Protein AF-A0A9D2EDV8-F1 (afdb_monomer)

Secondary structure (DSSP, 8-state):
--HHHHHHSHHHHHHHHHHHHTT-HHHHHHHHHHHHHH-TTBTTTB-------TT--HHHHHHHHHHHHTSPPPPHHHHHHHHHHS---TT---HHHHHHHHHHHHHT--SSSPPPHHHHHHT-GGGHHHHHHHHHHHGGGS-GGGTSPPPSSEEEEE-TT--GGG-----HHHHHHHHHHHHHHHHHHHHHT-----SSS----TT--TTSTTS---S----SPSSEEEB-EETTEEGGGTS-SS---SEEEEEEEE--TT--EEEE-SHHHHHHHHHHSEEE-HHHHHHHHHHHH---SEEEEE-HHHHTTT-SEEEE-HHHHHHHBTS-EESSSSEEE-B-S--TTPEEESS--EEEEEEEEEEETTTTEEEE-

Structure (mmCIF, N/CA/C/O backbone):
data_AF-A0A9D2EDV8-F1
#
_entry.id   AF-A0A9D2EDV8-F1
#
loop_
_atom_site.group_PDB
_atom_site.id
_atom_site.type_symbol
_atom_site.label_atom_id
_atom_site.label_alt_id
_atom_site.label_comp_id
_atom_site.label_asym_id
_atom_site.label_entity_id
_atom_site.label_seq_id
_atom_site.pdbx_PDB_ins_code
_atom_site.Cartn_x
_atom_site.Cartn_y
_atom_site.Cartn_z
_atom_site.occupancy
_atom_site.B_iso_or_equiv
_atom_site.auth_seq_id
_atom_site.auth_comp_id
_atom_site.auth_asym_id
_atom_site.auth_atom_id
_atom_site.pdbx_PDB_model_num
ATOM 1 N N . MET A 1 1 ? 8.480 -15.357 6.333 1.00 86.69 1 MET A N 1
ATOM 2 C CA . MET A 1 1 ? 7.255 -15.116 5.528 1.00 86.69 1 MET A CA 1
ATOM 3 C C . MET A 1 1 ? 7.221 -16.091 4.354 1.00 86.69 1 MET A C 1
ATOM 5 O O . MET A 1 1 ? 8.283 -16.398 3.828 1.00 86.69 1 MET A O 1
ATOM 9 N N . HIS A 1 2 ? 6.051 -16.595 3.950 1.00 90.94 2 HIS A N 1
ATOM 10 C CA . HIS A 1 2 ? 5.941 -17.450 2.759 1.00 90.94 2 HIS A CA 1
ATOM 11 C C . HIS A 1 2 ? 6.147 -16.625 1.473 1.00 90.94 2 HIS A C 1
ATOM 13 O O . HIS A 1 2 ? 5.500 -15.582 1.344 1.00 90.94 2 HIS A O 1
ATOM 19 N N . PRO A 1 3 ? 6.992 -17.066 0.516 1.00 94.69 3 PRO A N 1
ATOM 20 C CA . PRO A 1 3 ? 7.229 -16.340 -0.737 1.00 94.69 3 PRO A CA 1
ATOM 21 C C . PRO A 1 3 ? 5.952 -16.052 -1.536 1.00 94.69 3 PRO A C 1
ATOM 23 O O . PRO A 1 3 ? 5.858 -15.025 -2.206 1.00 94.69 3 PRO A O 1
ATOM 26 N N . GLU A 1 4 ? 4.943 -16.923 -1.442 1.00 94.88 4 GLU A N 1
ATOM 27 C CA . GLU A 1 4 ? 3.678 -16.744 -2.163 1.00 94.88 4 GLU A CA 1
ATOM 28 C C . GLU A 1 4 ? 2.953 -15.451 -1.755 1.00 94.88 4 GLU A C 1
ATOM 30 O O . GLU A 1 4 ? 2.323 -14.805 -2.589 1.00 94.88 4 GLU A O 1
ATOM 35 N N . LEU A 1 5 ? 3.088 -15.009 -0.499 1.00 94.44 5 LEU A N 1
ATOM 36 C CA . LEU A 1 5 ? 2.463 -13.766 -0.034 1.00 94.44 5 LEU A CA 1
ATOM 37 C C . LEU A 1 5 ? 3.051 -12.525 -0.717 1.00 94.44 5 LEU A C 1
ATOM 39 O O . LEU A 1 5 ? 2.332 -11.554 -0.939 1.00 94.44 5 LEU A O 1
ATOM 43 N N . LEU A 1 6 ? 4.327 -12.572 -1.109 1.00 96.94 6 LEU A N 1
ATOM 44 C CA . LEU A 1 6 ? 4.977 -11.491 -1.855 1.00 96.94 6 LEU A CA 1
ATOM 45 C C . LEU A 1 6 ? 4.510 -11.431 -3.310 1.00 96.94 6 LEU A C 1
ATOM 47 O O . LEU A 1 6 ? 4.643 -10.402 -3.947 1.00 96.94 6 LEU A O 1
ATOM 51 N N . THR A 1 7 ? 3.966 -12.510 -3.866 1.00 97.44 7 THR A N 1
ATOM 52 C CA . THR A 1 7 ? 3.528 -12.537 -5.274 1.00 97.44 7 THR A CA 1
ATOM 53 C C . THR A 1 7 ? 2.012 -12.543 -5.432 1.00 97.44 7 THR A C 1
ATOM 55 O O . THR A 1 7 ? 1.515 -12.367 -6.545 1.00 97.44 7 THR A O 1
ATOM 58 N N . ALA A 1 8 ? 1.273 -12.679 -4.327 1.00 96.75 8 ALA A N 1
ATOM 59 C CA . ALA A 1 8 ? -0.183 -12.702 -4.309 1.00 96.75 8 ALA A CA 1
ATOM 60 C C . ALA A 1 8 ? -0.824 -11.341 -4.626 1.00 96.75 8 ALA A C 1
ATOM 62 O O . ALA A 1 8 ? -1.890 -11.300 -5.242 1.00 96.75 8 ALA A O 1
ATOM 63 N N . GLY A 1 9 ? -0.216 -10.241 -4.172 1.00 95.94 9 GLY A N 1
ATOM 64 C CA . GLY A 1 9 ? -0.765 -8.887 -4.277 1.00 95.94 9 GLY A CA 1
ATOM 65 C C . GLY A 1 9 ? 0.114 -7.940 -5.103 1.00 95.94 9 GLY A C 1
ATOM 66 O O . GLY A 1 9 ? 1.314 -8.188 -5.236 1.00 95.94 9 GLY A O 1
ATOM 67 N N . PRO A 1 10 ? -0.444 -6.834 -5.635 1.00 96.88 10 PRO A N 1
ATOM 68 C CA . PRO A 1 10 ? 0.323 -5.877 -6.434 1.00 96.88 10 PRO A CA 1
ATOM 69 C C . PRO A 1 10 ? 1.511 -5.278 -5.677 1.00 96.88 10 PRO A C 1
ATOM 71 O O . PRO A 1 10 ? 2.594 -5.191 -6.241 1.00 96.88 10 PRO A O 1
ATOM 74 N N . ARG A 1 11 ? 1.348 -4.945 -4.389 1.00 97.50 11 ARG A N 1
ATOM 75 C CA . ARG A 1 11 ? 2.416 -4.343 -3.573 1.00 97.50 11 ARG A CA 1
ATOM 76 C C . ARG A 1 11 ? 3.611 -5.284 -3.387 1.00 97.50 11 ARG A C 1
ATOM 78 O O . ARG A 1 11 ? 4.749 -4.904 -3.625 1.00 97.50 11 ARG A O 1
ATOM 85 N N . GLY A 1 12 ? 3.376 -6.551 -3.048 1.00 98.12 12 GLY A N 1
ATOM 86 C CA . GLY A 1 12 ? 4.461 -7.534 -2.975 1.00 98.12 12 GLY A CA 1
ATOM 87 C C . GLY A 1 12 ? 5.180 -7.735 -4.320 1.00 98.12 12 GLY A C 1
ATOM 88 O O . GLY A 1 12 ? 6.411 -7.820 -4.367 1.00 98.12 12 GLY A O 1
ATOM 89 N N . ARG A 1 13 ? 4.428 -7.761 -5.429 1.00 98.62 13 ARG A N 1
ATOM 90 C CA . ARG A 1 13 ? 4.996 -7.893 -6.781 1.00 98.62 13 ARG A CA 1
ATOM 91 C C . ARG A 1 13 ? 5.820 -6.663 -7.160 1.00 98.62 13 ARG A C 1
ATOM 93 O O . ARG A 1 13 ? 6.904 -6.816 -7.716 1.00 98.62 13 ARG A O 1
ATOM 100 N N . ARG A 1 14 ? 5.345 -5.468 -6.800 1.00 98.12 14 ARG A N 1
ATOM 101 C CA . ARG A 1 14 ? 6.051 -4.191 -6.953 1.00 98.12 14 ARG A CA 1
ATOM 102 C C . ARG A 1 14 ? 7.360 -4.182 -6.168 1.00 98.12 14 ARG A C 1
ATOM 104 O O . ARG A 1 14 ? 8.394 -3.882 -6.751 1.00 98.12 14 ARG A O 1
ATOM 111 N N . LEU A 1 15 ? 7.349 -4.618 -4.907 1.00 98.38 15 LEU A N 1
ATOM 112 C CA . LEU A 1 15 ? 8.556 -4.810 -4.095 1.00 98.38 15 LEU A CA 1
ATOM 113 C C . LEU A 1 15 ? 9.569 -5.751 -4.775 1.00 98.38 15 LEU A C 1
ATOM 115 O O . LEU A 1 15 ? 10.752 -5.424 -4.864 1.00 98.38 15 LEU A O 1
ATOM 119 N N . CYS A 1 16 ? 9.120 -6.902 -5.286 1.00 98.69 16 CYS A N 1
ATOM 120 C CA . CYS A 1 16 ? 9.997 -7.843 -5.991 1.00 98.69 16 CYS A CA 1
ATOM 121 C C . CYS A 1 16 ? 10.586 -7.229 -7.272 1.00 98.69 16 CYS A C 1
ATOM 123 O O . CYS A 1 16 ? 11.775 -7.390 -7.543 1.00 98.69 16 CYS A O 1
ATOM 125 N N . LEU A 1 17 ? 9.777 -6.500 -8.045 1.00 98.62 17 LEU A N 1
ATOM 126 C CA . LEU A 1 17 ? 10.242 -5.809 -9.245 1.00 98.62 17 LEU A CA 1
ATOM 127 C C . LEU A 1 17 ? 11.289 -4.741 -8.900 1.00 98.62 17 LEU A C 1
ATOM 129 O O . LEU A 1 17 ? 12.351 -4.731 -9.514 1.00 98.62 17 LEU A O 1
ATOM 133 N N . ASN A 1 18 ? 11.026 -3.917 -7.880 1.00 98.00 18 ASN A N 1
ATOM 134 C CA . ASN A 1 18 ? 11.929 -2.861 -7.413 1.00 98.00 18 ASN A CA 1
ATOM 135 C C . ASN A 1 18 ? 13.299 -3.426 -7.001 1.00 98.00 18 ASN A C 1
ATOM 137 O O . ASN A 1 18 ? 14.338 -2.903 -7.410 1.00 98.00 18 ASN A O 1
ATOM 141 N N . LEU A 1 19 ? 13.312 -4.535 -6.251 1.00 98.06 19 LEU A N 1
ATOM 142 C CA . LEU A 1 19 ? 14.549 -5.217 -5.862 1.00 98.06 19 LEU A CA 1
ATOM 143 C C . LEU A 1 19 ? 15.336 -5.726 -7.071 1.00 98.06 19 LEU A C 1
ATOM 145 O O . LEU A 1 19 ? 16.545 -5.531 -7.136 1.00 98.06 19 LEU A O 1
ATOM 149 N N . ALA A 1 20 ? 14.666 -6.352 -8.039 1.00 98.19 20 ALA A N 1
ATOM 150 C CA . ALA A 1 20 ? 15.333 -6.851 -9.236 1.00 98.19 20 ALA A CA 1
ATOM 151 C C . ALA A 1 20 ? 15.904 -5.712 -10.095 1.00 98.19 20 ALA A C 1
ATOM 153 O O . ALA A 1 20 ? 17.032 -5.807 -10.571 1.00 98.19 20 ALA A O 1
ATOM 154 N N . THR A 1 21 ? 15.163 -4.611 -10.255 1.00 97.81 21 THR A N 1
ATOM 155 C CA . THR A 1 21 ? 15.640 -3.435 -11.000 1.00 97.81 21 THR A CA 1
ATOM 156 C C . THR A 1 21 ? 16.815 -2.736 -10.323 1.00 97.81 21 THR A C 1
ATOM 158 O O . THR A 1 21 ? 17.635 -2.143 -11.013 1.00 97.81 21 THR A O 1
ATOM 161 N N . ALA A 1 22 ? 16.938 -2.830 -8.996 1.00 95.94 22 ALA A N 1
ATOM 162 C CA . ALA A 1 22 ? 18.083 -2.288 -8.268 1.00 95.94 22 ALA A CA 1
ATOM 163 C C . ALA A 1 22 ? 19.377 -3.101 -8.477 1.00 95.94 22 ALA A C 1
ATOM 165 O O . ALA A 1 22 ? 20.456 -2.631 -8.123 1.00 95.94 22 ALA A O 1
ATOM 166 N N . LEU A 1 23 ? 19.280 -4.320 -9.022 1.00 96.25 23 LEU A N 1
ATOM 167 C CA . LEU A 1 23 ? 20.420 -5.206 -9.279 1.00 96.25 23 LEU A CA 1
ATOM 168 C C . LEU A 1 23 ? 20.890 -5.185 -10.739 1.00 96.25 23 LEU A C 1
ATOM 170 O O . LEU A 1 23 ? 22.024 -5.578 -11.008 1.00 96.25 23 LEU A O 1
ATOM 174 N N . ASP A 1 24 ? 20.039 -4.766 -11.678 1.00 97.50 24 ASP A N 1
ATOM 175 C CA . ASP A 1 24 ? 20.306 -4.883 -13.113 1.00 97.50 24 ASP A CA 1
ATOM 176 C C . ASP A 1 24 ? 19.817 -3.648 -13.892 1.00 97.50 24 ASP A C 1
ATOM 178 O O . ASP A 1 24 ? 18.616 -3.411 -14.052 1.00 97.50 24 ASP A O 1
ATOM 182 N N . ASP A 1 25 ? 20.769 -2.874 -14.425 1.00 97.19 25 ASP A N 1
ATOM 183 C CA . ASP A 1 25 ? 20.512 -1.649 -15.195 1.00 97.19 25 ASP A CA 1
ATOM 184 C C . ASP A 1 25 ? 19.728 -1.898 -16.491 1.00 97.19 25 ASP A C 1
ATOM 186 O O . ASP A 1 25 ? 18.964 -1.036 -16.939 1.00 97.19 25 ASP A O 1
ATOM 190 N N . LEU A 1 26 ? 19.929 -3.053 -17.133 1.00 97.06 26 LEU A N 1
ATOM 191 C CA . LEU A 1 26 ? 19.247 -3.388 -18.379 1.00 97.06 26 LEU A CA 1
ATOM 192 C C . LEU A 1 26 ? 17.776 -3.698 -18.102 1.00 97.06 26 LEU A C 1
ATOM 194 O O . LEU A 1 26 ? 16.903 -3.197 -18.817 1.00 97.06 26 LEU A O 1
ATOM 198 N N . LEU A 1 27 ? 17.498 -4.466 -17.045 1.00 98.38 27 LEU A N 1
ATOM 199 C CA . LEU A 1 27 ? 16.143 -4.677 -16.551 1.00 98.38 27 LEU A CA 1
ATOM 200 C C . LEU A 1 27 ? 15.515 -3.349 -16.126 1.00 98.38 27 LEU A C 1
ATOM 202 O O . LEU A 1 27 ? 14.394 -3.068 -16.540 1.00 98.38 27 LEU A O 1
ATOM 206 N N . SER A 1 28 ? 16.228 -2.526 -15.354 1.00 97.94 28 SER A N 1
ATOM 207 C CA . SER A 1 28 ? 15.744 -1.224 -14.880 1.00 97.94 28 SER A CA 1
ATOM 208 C C . SER A 1 28 ? 15.269 -0.334 -16.033 1.00 97.94 28 SER A C 1
ATOM 210 O O . SER A 1 28 ? 14.129 0.133 -16.039 1.00 97.94 28 SER A O 1
ATOM 212 N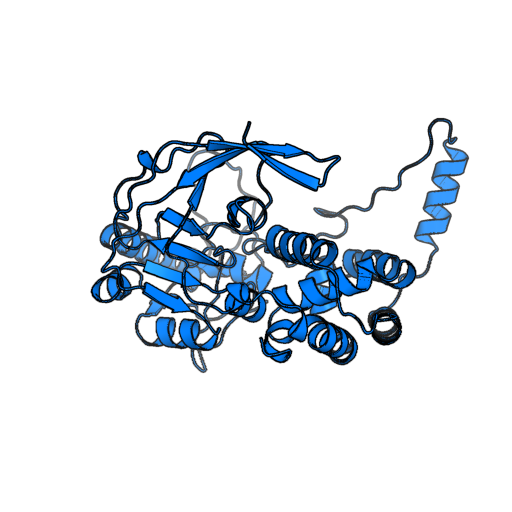 N . ARG A 1 29 ? 16.080 -0.194 -17.091 1.00 95.69 29 ARG A N 1
ATOM 213 C CA . ARG A 1 29 ? 15.702 0.558 -18.301 1.00 95.69 29 ARG A CA 1
ATOM 214 C C . ARG A 1 29 ? 14.512 -0.065 -19.026 1.00 95.69 29 ARG A C 1
ATOM 216 O O . ARG A 1 29 ? 13.607 0.653 -19.440 1.00 95.69 29 ARG A O 1
ATOM 223 N N . ALA A 1 30 ? 14.486 -1.391 -19.163 1.00 97.81 30 ALA A N 1
ATOM 224 C CA . ALA A 1 30 ? 13.385 -2.076 -19.832 1.00 97.81 30 ALA A CA 1
ATOM 225 C C . ALA A 1 30 ? 12.057 -1.934 -19.069 1.00 97.81 30 ALA A C 1
ATOM 227 O O . ALA A 1 30 ? 11.010 -1.741 -19.690 1.00 97.81 30 ALA A O 1
ATOM 228 N N . VAL A 1 31 ? 12.102 -1.979 -17.735 1.00 98.19 31 VAL A N 1
ATOM 229 C CA . VAL A 1 31 ? 10.960 -1.731 -16.849 1.00 98.19 31 VAL A CA 1
ATOM 230 C C . VAL A 1 31 ? 10.505 -0.285 -16.965 1.00 98.19 31 VAL A C 1
ATOM 232 O O . VAL A 1 31 ? 9.322 -0.074 -17.216 1.00 98.19 31 VAL A O 1
ATOM 235 N N . PHE A 1 32 ? 11.410 0.694 -16.872 1.00 96.19 32 PHE A N 1
ATOM 236 C CA . PHE A 1 32 ? 11.090 2.111 -17.079 1.00 96.19 32 PHE A CA 1
ATOM 237 C C . PHE A 1 32 ? 10.373 2.330 -18.419 1.00 96.19 32 PHE A C 1
ATOM 239 O O . PHE A 1 32 ? 9.339 3.002 -18.509 1.00 96.19 32 PHE A O 1
ATOM 246 N N . ASP A 1 33 ? 10.882 1.695 -19.476 1.00 95.50 33 ASP A N 1
ATOM 247 C CA . ASP A 1 33 ? 10.311 1.837 -20.800 1.00 95.50 33 ASP A CA 1
ATOM 248 C C . ASP A 1 33 ? 8.930 1.213 -20.935 1.00 95.50 33 ASP A C 1
ATOM 250 O O . ASP A 1 33 ? 7.988 1.843 -21.429 1.00 95.50 33 ASP A O 1
ATOM 254 N N . ARG A 1 34 ? 8.801 -0.044 -20.519 1.00 97.44 34 ARG A N 1
ATOM 255 C CA . ARG A 1 34 ? 7.548 -0.767 -20.685 1.00 97.44 34 ARG A CA 1
ATOM 256 C C . ARG A 1 34 ? 6.462 -0.216 -19.769 1.00 97.44 34 ARG A C 1
ATOM 258 O O . ARG A 1 34 ? 5.315 -0.122 -20.195 1.00 97.44 34 ARG A O 1
ATOM 265 N N . SER A 1 35 ? 6.822 0.189 -18.557 1.00 97.06 35 SER A N 1
ATOM 266 C CA . SER A 1 35 ? 5.879 0.701 -17.563 1.00 97.06 35 SER A CA 1
ATOM 267 C C . SER A 1 35 ? 5.236 1.996 -18.030 1.00 97.06 35 SER A C 1
ATOM 269 O O . SER A 1 35 ? 4.017 2.077 -18.072 1.00 97.06 35 SER A O 1
ATOM 271 N N . TYR A 1 36 ? 6.006 2.963 -18.534 1.00 95.44 36 TYR A N 1
ATOM 272 C CA . TYR A 1 36 ? 5.401 4.177 -19.097 1.00 95.44 36 TYR A CA 1
ATOM 273 C C . TYR A 1 36 ? 4.510 3.905 -20.322 1.00 95.44 36 TYR A C 1
ATOM 275 O O . TYR A 1 36 ? 3.559 4.645 -20.552 1.00 95.44 36 TYR A O 1
ATOM 283 N N . ASP A 1 37 ? 4.788 2.868 -21.122 1.00 94.88 37 ASP A N 1
ATOM 284 C CA . ASP A 1 37 ? 3.883 2.488 -22.216 1.00 94.88 37 ASP A CA 1
ATOM 285 C C . ASP A 1 37 ? 2.556 1.899 -21.711 1.00 94.88 37 ASP A C 1
ATOM 287 O O . ASP A 1 37 ? 1.519 2.104 -22.339 1.00 94.88 37 ASP A O 1
ATOM 291 N N . LEU A 1 38 ? 2.600 1.197 -20.577 1.00 96.19 38 LEU A N 1
ATOM 292 C CA . LEU A 1 38 ? 1.447 0.602 -19.901 1.00 96.19 38 LEU A CA 1
ATOM 293 C C . LEU A 1 38 ? 0.685 1.583 -18.999 1.00 96.19 38 LEU A C 1
ATOM 295 O O . LEU A 1 38 ? -0.448 1.287 -18.619 1.00 96.19 38 LEU A O 1
ATOM 299 N N . ASP A 1 39 ? 1.285 2.720 -18.645 1.00 95.31 39 ASP A N 1
ATOM 300 C CA . ASP A 1 39 ? 0.716 3.662 -17.687 1.00 95.31 39 ASP A CA 1
ATOM 301 C C . ASP A 1 39 ? -0.572 4.313 -18.237 1.00 95.31 39 ASP A C 1
ATOM 303 O O . ASP A 1 39 ? -0.538 4.973 -19.283 1.00 95.31 39 ASP A O 1
ATOM 307 N N . PRO A 1 40 ? -1.722 4.190 -17.545 1.00 90.88 40 PRO A N 1
ATOM 308 C CA . PRO A 1 40 ? -2.981 4.790 -17.995 1.00 90.88 40 PRO A CA 1
ATOM 309 C C . PRO A 1 40 ? -2.942 6.323 -18.110 1.00 90.88 40 PRO A C 1
ATOM 311 O O . PRO A 1 40 ? -3.757 6.913 -18.818 1.00 90.88 40 PRO A O 1
ATOM 314 N N . GLY A 1 41 ? -2.009 6.973 -17.412 1.00 89.00 41 GLY A N 1
ATOM 315 C CA . GLY A 1 41 ? -1.747 8.407 -17.449 1.00 89.00 41 GLY A CA 1
ATOM 316 C C . GLY A 1 41 ? -0.770 8.849 -18.541 1.00 89.00 41 GLY A C 1
ATOM 317 O O . GLY A 1 41 ? -0.501 10.052 -18.652 1.00 89.00 41 GLY A O 1
ATOM 318 N N . LYS A 1 42 ? -0.238 7.930 -19.362 1.00 91.00 42 LYS A N 1
ATOM 319 C CA . LYS A 1 42 ? 0.738 8.217 -20.426 1.00 91.00 42 LYS A CA 1
ATOM 320 C C . LYS A 1 42 ? 0.310 9.395 -21.304 1.00 91.00 42 LYS A C 1
ATOM 322 O O . LYS A 1 42 ? -0.770 9.414 -21.891 1.00 91.00 42 LYS A O 1
ATOM 327 N N . GLY A 1 43 ? 1.188 10.392 -21.418 1.00 84.50 43 GLY A N 1
ATOM 328 C CA . GLY A 1 43 ? 0.964 11.585 -22.241 1.00 84.50 43 GLY A CA 1
ATOM 329 C C . GLY A 1 43 ? 0.013 12.616 -21.623 1.00 84.50 43 GLY A C 1
ATOM 330 O O . GLY A 1 43 ? -0.190 13.678 -22.212 1.00 84.50 43 GLY A O 1
ATOM 331 N N . THR A 1 44 ? -0.532 12.347 -20.432 1.00 85.12 44 THR A N 1
ATOM 332 C CA . THR A 1 44 ? -1.402 13.264 -19.684 1.00 85.12 44 THR A CA 1
ATOM 333 C C . THR A 1 44 ? -0.793 13.588 -18.319 1.00 85.12 44 THR A C 1
ATOM 335 O O . THR A 1 44 ? -0.008 14.535 -18.227 1.00 85.12 44 THR A O 1
ATOM 338 N N . SER A 1 45 ? -1.113 12.807 -17.286 1.00 84.56 45 SER A N 1
ATO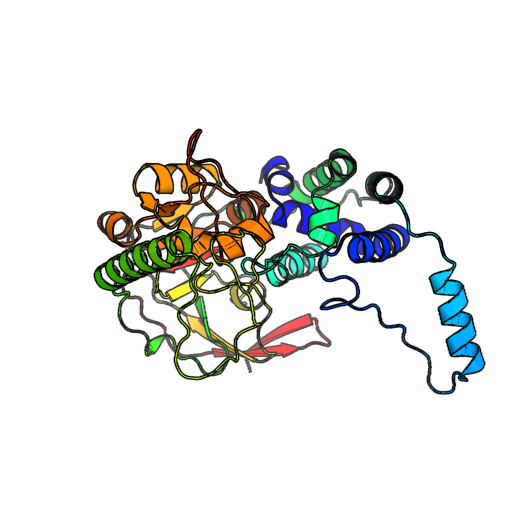M 339 C CA . SER A 1 45 ? -0.575 12.930 -15.928 1.00 84.56 45 SER A CA 1
ATOM 340 C C . SER A 1 45 ? 0.834 12.354 -15.779 1.00 84.56 45 SER A C 1
ATOM 342 O O . SER A 1 45 ? 1.535 12.744 -14.853 1.00 84.56 45 SER A O 1
ATOM 344 N N . VAL A 1 46 ? 1.275 11.488 -16.700 1.00 86.88 46 VAL A N 1
ATOM 345 C CA . VAL A 1 46 ? 2.630 10.920 -16.715 1.00 86.88 46 VAL A CA 1
ATOM 346 C C . VAL A 1 46 ? 3.353 11.325 -17.998 1.00 86.88 46 VAL A C 1
ATOM 348 O O . VAL A 1 46 ? 2.852 11.134 -19.111 1.00 86.88 46 VAL A O 1
ATOM 351 N N . LYS A 1 47 ? 4.552 11.898 -17.848 1.00 87.44 47 LYS A N 1
ATOM 352 C CA . LYS A 1 47 ? 5.408 12.358 -18.950 1.00 87.44 47 LYS A CA 1
ATOM 353 C C . LYS A 1 47 ? 6.836 11.879 -18.746 1.00 87.44 47 LYS A C 1
ATOM 355 O O . LYS A 1 47 ? 7.346 11.917 -17.633 1.00 87.44 47 LYS A O 1
ATOM 360 N N . ARG A 1 48 ? 7.499 11.510 -19.841 1.00 87.25 48 ARG A N 1
ATOM 361 C CA . ARG A 1 48 ? 8.948 11.303 -19.845 1.00 87.25 48 ARG A CA 1
ATOM 362 C C . ARG A 1 48 ? 9.665 12.619 -20.070 1.00 87.25 48 ARG A C 1
ATOM 364 O O . ARG A 1 48 ? 9.319 13.380 -20.973 1.00 87.25 48 ARG A O 1
ATOM 371 N N . LEU A 1 49 ? 10.680 12.851 -19.256 1.00 86.06 49 LEU A N 1
ATOM 372 C CA . LEU A 1 49 ? 11.586 13.976 -19.385 1.00 86.06 49 LEU A CA 1
ATOM 373 C C . LEU A 1 49 ? 12.975 13.434 -19.696 1.00 86.06 49 LEU A C 1
ATOM 375 O O . LEU A 1 49 ? 13.391 12.421 -19.142 1.00 86.06 49 LEU A O 1
ATOM 379 N N . MET A 1 50 ? 13.683 14.120 -20.585 1.00 88.81 50 MET A N 1
ATOM 380 C CA . MET A 1 50 ? 15.079 13.834 -20.883 1.00 88.81 50 MET A CA 1
ATOM 381 C C . MET A 1 50 ? 15.922 14.999 -20.378 1.00 88.81 50 MET A C 1
ATOM 383 O O . MET A 1 50 ? 15.647 16.156 -20.706 1.00 88.81 50 MET A O 1
ATOM 387 N N . ALA A 1 51 ? 16.918 14.681 -19.558 1.00 89.88 51 ALA A N 1
ATOM 388 C CA . ALA A 1 51 ? 17.877 15.646 -19.052 1.00 89.88 51 ALA A CA 1
ATOM 389 C C . ALA A 1 51 ? 19.053 15.782 -20.025 1.00 89.88 51 ALA A C 1
ATOM 391 O O . ALA A 1 51 ? 19.501 14.803 -20.621 1.00 89.88 51 ALA A O 1
ATOM 392 N N . PHE A 1 52 ? 19.566 17.002 -20.154 1.00 92.00 52 PHE A N 1
ATOM 393 C CA . PHE A 1 52 ? 20.716 17.321 -20.991 1.00 92.00 52 PHE A CA 1
ATOM 394 C C . PHE A 1 52 ? 21.767 18.052 -20.168 1.00 92.00 52 PHE A C 1
ATOM 396 O O . PHE A 1 52 ? 21.434 18.812 -19.256 1.00 92.00 52 PHE A O 1
ATOM 403 N N . ALA A 1 53 ? 23.037 17.830 -20.495 1.00 92.69 53 ALA A N 1
ATOM 404 C CA . ALA A 1 53 ? 24.127 18.533 -19.841 1.00 92.69 53 ALA A CA 1
ATOM 405 C C . ALA A 1 53 ? 24.080 20.041 -20.170 1.00 92.69 53 ALA A C 1
ATOM 407 O O . ALA A 1 53 ? 23.654 20.431 -21.264 1.00 92.69 53 ALA A O 1
ATOM 408 N N . PRO A 1 54 ? 24.550 20.918 -19.266 1.00 93.12 54 PRO A N 1
ATOM 409 C CA . PRO A 1 54 ? 24.721 22.328 -19.589 1.00 93.12 54 PRO A CA 1
ATOM 410 C C . PRO A 1 54 ? 25.593 22.505 -20.840 1.00 93.12 54 PRO A C 1
ATOM 412 O O . PRO A 1 54 ? 26.692 21.959 -20.920 1.00 93.12 54 PRO A O 1
ATOM 415 N N . GLY A 1 55 ? 25.105 23.277 -21.814 1.00 93.19 55 GLY A N 1
ATOM 416 C CA . GLY A 1 55 ? 25.805 23.525 -23.078 1.00 93.19 55 GLY A CA 1
ATOM 417 C C . GLY A 1 55 ? 25.424 22.597 -24.236 1.00 93.19 55 GLY A C 1
ATOM 418 O O . GLY A 1 55 ? 25.889 22.844 -25.346 1.00 93.19 55 GLY A O 1
ATOM 419 N N . THR A 1 56 ? 24.557 21.594 -24.029 1.00 94.62 56 THR A N 1
ATOM 420 C CA . THR A 1 56 ? 23.970 20.825 -25.140 1.00 94.62 56 THR A CA 1
ATOM 421 C C . THR A 1 56 ? 23.159 21.752 -26.050 1.00 94.62 56 THR A C 1
ATOM 423 O O . THR A 1 56 ? 22.288 22.500 -25.601 1.00 94.62 56 THR A O 1
ATOM 426 N N . THR A 1 57 ? 23.456 21.724 -27.344 1.00 96.69 57 THR A N 1
ATOM 427 C CA . THR A 1 57 ? 22.789 22.549 -28.354 1.00 96.69 57 THR A CA 1
ATOM 428 C C . THR A 1 57 ? 21.382 22.034 -28.658 1.00 96.69 57 THR A C 1
ATOM 430 O O . THR A 1 57 ? 21.074 20.859 -28.471 1.00 96.69 57 THR A O 1
ATOM 433 N N . GLN A 1 58 ? 20.512 22.895 -29.199 1.00 94.62 58 GLN A N 1
ATOM 434 C CA . GLN A 1 58 ? 19.159 22.485 -29.600 1.00 94.62 58 GLN A CA 1
ATOM 435 C C . GLN A 1 58 ? 19.169 21.347 -30.631 1.00 94.62 58 GLN A C 1
ATOM 437 O O . GLN A 1 58 ? 18.375 20.421 -30.520 1.00 94.62 58 GLN A O 1
ATOM 442 N N . ALA A 1 59 ? 20.112 21.372 -31.577 1.00 96.44 59 ALA A N 1
ATOM 443 C CA . ALA A 1 59 ? 20.252 20.321 -32.580 1.00 96.44 59 ALA A CA 1
ATOM 444 C C . ALA A 1 59 ? 20.628 18.965 -31.959 1.00 96.44 59 ALA A C 1
ATOM 446 O O . ALA A 1 59 ? 20.081 17.940 -32.354 1.00 96.44 59 ALA A O 1
ATOM 447 N N . GLU A 1 60 ? 21.521 18.954 -30.965 1.00 95.81 60 GLU A N 1
ATOM 448 C CA . GLU A 1 60 ? 21.869 17.736 -30.222 1.00 95.81 60 GLU A CA 1
ATOM 449 C C . GLU A 1 60 ? 20.687 17.233 -29.388 1.00 95.81 60 GLU A C 1
ATOM 451 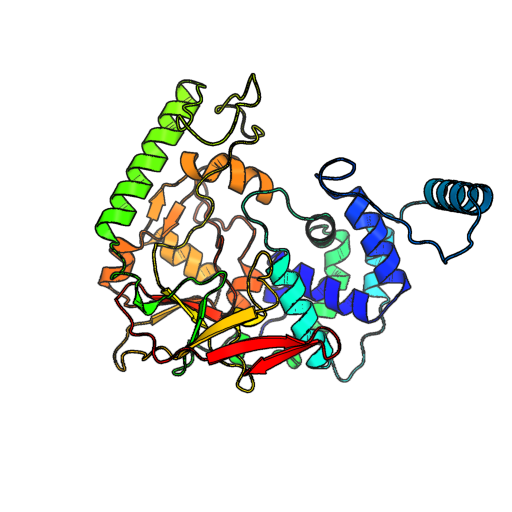O O . GLU A 1 60 ? 20.418 16.033 -29.372 1.00 95.81 60 GLU A O 1
ATOM 456 N N . MET A 1 61 ? 19.943 18.143 -28.748 1.00 94.38 61 MET A N 1
ATOM 457 C CA . MET A 1 61 ? 18.735 17.788 -28.001 1.00 94.38 61 MET A CA 1
ATOM 458 C C . MET A 1 61 ? 17.671 17.156 -28.904 1.00 94.38 61 MET A C 1
ATOM 460 O O . MET A 1 61 ? 17.082 16.139 -28.540 1.00 94.38 61 MET A O 1
ATOM 464 N N . ASP A 1 62 ? 17.435 17.725 -30.085 1.00 94.69 62 ASP A N 1
ATOM 465 C CA . ASP A 1 62 ? 16.437 17.220 -31.031 1.00 94.69 62 ASP A CA 1
ATOM 466 C C . ASP A 1 62 ? 16.878 15.900 -31.673 1.00 94.69 62 ASP A C 1
ATOM 468 O O . ASP A 1 62 ? 16.064 14.987 -31.810 1.00 94.69 62 ASP A O 1
ATOM 472 N N . ALA A 1 63 ? 18.170 15.745 -31.980 1.00 94.88 63 ALA A N 1
ATOM 473 C CA . ALA A 1 63 ? 18.722 14.476 -32.448 1.00 94.88 63 ALA A CA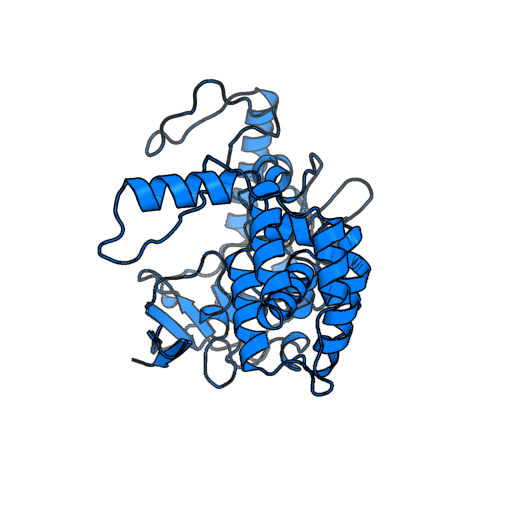 1
ATOM 474 C C . ALA A 1 63 ? 18.590 13.368 -31.391 1.00 94.88 63 ALA A C 1
ATOM 476 O O . ALA A 1 63 ? 18.197 12.251 -31.722 1.00 94.88 63 ALA A O 1
ATOM 477 N N . ALA A 1 64 ? 18.863 13.674 -30.118 1.00 92.75 64 ALA A N 1
ATOM 478 C CA . ALA A 1 64 ? 18.699 12.729 -29.017 1.00 92.75 64 ALA A CA 1
ATOM 479 C C . ALA A 1 64 ? 17.228 12.335 -28.809 1.00 92.75 64 ALA A C 1
ATOM 481 O O . ALA A 1 64 ? 16.935 11.154 -28.639 1.00 92.75 64 ALA A O 1
ATOM 482 N N . ARG A 1 65 ? 16.292 13.293 -28.890 1.00 91.19 65 ARG A N 1
ATOM 483 C CA . ARG A 1 65 ? 14.846 13.008 -28.835 1.00 91.19 65 ARG A CA 1
ATOM 484 C C . ARG A 1 65 ? 14.409 12.107 -29.982 1.00 91.19 65 ARG A C 1
ATOM 486 O O . ARG A 1 65 ? 13.734 11.119 -29.733 1.00 91.19 65 ARG A O 1
ATOM 493 N N . ALA A 1 66 ? 14.835 12.405 -31.208 1.00 92.19 66 ALA A N 1
ATOM 494 C CA . ALA A 1 66 ? 14.502 11.590 -32.373 1.00 92.19 66 ALA A CA 1
ATOM 495 C C . ALA A 1 66 ? 15.084 10.169 -32.274 1.00 92.19 66 ALA A C 1
ATOM 497 O O . ALA A 1 66 ? 14.420 9.201 -32.640 1.00 92.19 66 ALA A O 1
ATOM 498 N N . ALA A 1 67 ? 16.310 10.029 -31.757 1.00 92.31 67 ALA A N 1
ATOM 499 C CA . ALA A 1 67 ? 16.924 8.726 -31.517 1.00 92.31 67 ALA A CA 1
ATOM 500 C C . ALA A 1 67 ? 16.159 7.918 -30.457 1.00 92.31 67 ALA A C 1
ATOM 502 O O . ALA A 1 67 ? 15.953 6.719 -30.634 1.00 92.31 67 ALA A O 1
ATOM 503 N N . GLU A 1 68 ? 15.710 8.576 -29.389 1.00 89.25 68 GLU A N 1
ATOM 504 C CA . GLU A 1 68 ? 14.913 7.956 -28.333 1.00 89.25 68 GLU A CA 1
ATOM 505 C C . GLU A 1 68 ? 13.507 7.569 -28.820 1.00 89.25 68 GLU A C 1
ATOM 507 O O . GLU A 1 68 ? 13.057 6.458 -28.563 1.00 89.25 68 GLU A O 1
ATOM 512 N N . GLU A 1 69 ? 12.835 8.427 -29.592 1.00 86.38 69 GLU A N 1
ATOM 513 C CA . GLU A 1 69 ? 11.533 8.125 -30.208 1.00 86.38 69 GLU A CA 1
ATOM 514 C C . GLU A 1 69 ? 11.602 6.952 -31.198 1.00 86.38 69 GLU A C 1
ATOM 516 O O . GLU A 1 69 ? 10.640 6.196 -31.333 1.00 86.38 69 GLU A O 1
ATOM 521 N N . ALA A 1 70 ? 12.736 6.779 -31.883 1.00 89.50 70 ALA A N 1
ATOM 522 C CA . ALA A 1 70 ? 12.960 5.671 -32.809 1.00 89.50 70 ALA A CA 1
ATOM 523 C C . ALA A 1 70 ? 13.340 4.353 -32.110 1.00 89.50 70 ALA A C 1
ATOM 525 O O . ALA A 1 70 ? 13.347 3.296 -32.753 1.00 89.50 70 ALA A O 1
ATOM 526 N N . ARG A 1 71 ? 13.687 4.388 -30.818 1.00 89.88 71 ARG A N 1
ATOM 527 C CA . ARG A 1 71 ? 14.129 3.210 -30.074 1.00 89.88 71 ARG A CA 1
ATOM 528 C C . ARG A 1 71 ? 12.944 2.269 -29.820 1.00 89.88 71 ARG A C 1
ATOM 530 O O . ARG A 1 71 ? 11.904 2.707 -29.329 1.00 89.88 71 ARG A O 1
ATOM 537 N N . PRO A 1 72 ? 13.068 0.962 -30.115 1.00 92.06 72 PRO A N 1
ATOM 538 C CA . PRO A 1 72 ? 11.987 0.023 -29.856 1.00 92.06 72 PRO A CA 1
ATOM 539 C C . PRO A 1 72 ? 11.747 -0.114 -28.349 1.00 92.06 72 PRO A C 1
ATOM 541 O O . PRO A 1 72 ? 12.674 -0.386 -27.582 1.00 92.06 72 PRO A O 1
ATOM 544 N N . VAL A 1 73 ? 10.489 0.043 -27.939 1.00 93.50 73 VAL A N 1
ATOM 545 C CA . VAL A 1 73 ? 10.055 -0.215 -26.562 1.00 93.50 73 VAL A CA 1
ATOM 546 C C . VAL A 1 73 ? 10.069 -1.732 -26.324 1.00 93.50 73 VAL A C 1
ATOM 548 O O . VAL A 1 73 ? 9.450 -2.458 -27.109 1.00 93.50 73 VAL A O 1
ATOM 551 N N . PRO A 1 74 ? 10.738 -2.233 -25.268 1.00 96.81 74 PRO A N 1
ATOM 552 C CA . PRO A 1 74 ? 10.713 -3.651 -24.923 1.00 96.81 74 PRO A CA 1
ATOM 553 C C . PRO A 1 74 ? 9.286 -4.150 -24.697 1.00 96.81 74 PRO A C 1
ATOM 555 O O . PRO A 1 74 ? 8.440 -3.435 -24.159 1.00 96.81 74 PRO A O 1
ATOM 558 N N . THR A 1 75 ? 9.010 -5.392 -25.085 1.00 98.25 75 THR A N 1
ATOM 559 C CA . THR A 1 75 ? 7.731 -6.043 -24.786 1.00 98.25 75 THR A CA 1
ATOM 560 C C . THR A 1 75 ? 7.699 -6.549 -23.341 1.00 98.25 75 THR A C 1
ATOM 562 O O . THR A 1 75 ? 8.733 -6.675 -22.685 1.00 98.25 75 THR A O 1
ATOM 565 N N . VAL A 1 76 ? 6.513 -6.906 -22.836 1.00 98.56 76 VAL A N 1
ATOM 566 C CA . VAL A 1 76 ? 6.382 -7.572 -21.523 1.00 98.56 76 VAL A CA 1
ATOM 567 C C . VAL A 1 76 ? 7.205 -8.870 -21.480 1.00 98.56 76 VAL A C 1
ATOM 569 O O . VAL A 1 76 ? 7.869 -9.141 -20.484 1.00 98.56 76 VAL A O 1
ATOM 572 N N . ALA A 1 77 ? 7.235 -9.635 -22.577 1.00 98.50 77 ALA A N 1
ATOM 573 C CA . ALA A 1 77 ? 8.032 -10.858 -22.681 1.00 98.50 77 ALA A CA 1
ATOM 574 C C . ALA A 1 77 ? 9.546 -10.586 -22.628 1.00 98.50 77 ALA A C 1
ATOM 576 O O . ALA A 1 77 ? 10.303 -11.388 -22.079 1.00 98.50 77 ALA A O 1
ATOM 577 N N . ASP A 1 78 ? 9.995 -9.446 -23.161 1.00 98.50 78 ASP A N 1
ATOM 578 C CA . ASP A 1 78 ? 11.399 -9.049 -23.067 1.00 98.50 78 ASP A CA 1
ATOM 579 C C . ASP A 1 78 ? 11.795 -8.722 -21.627 1.00 98.50 78 ASP A C 1
ATOM 581 O O . ASP A 1 78 ? 12.841 -9.184 -21.169 1.00 98.50 78 ASP A O 1
ATOM 585 N N . VAL A 1 79 ? 10.938 -7.992 -20.903 1.00 98.75 79 VAL A N 1
ATOM 586 C CA . VAL A 1 79 ? 11.122 -7.705 -19.472 1.00 98.75 79 VAL A CA 1
ATOM 587 C C . VAL A 1 79 ? 11.116 -8.997 -18.655 1.00 98.75 79 VAL A C 1
ATOM 589 O O . VAL A 1 79 ? 12.012 -9.200 -17.843 1.00 98.75 79 VAL A O 1
ATOM 592 N N . ALA A 1 80 ? 10.162 -9.899 -18.894 1.00 98.81 80 ALA A N 1
ATOM 593 C CA . ALA A 1 80 ? 10.078 -11.187 -18.204 1.00 98.81 80 ALA A CA 1
ATOM 594 C C . ALA A 1 80 ? 11.365 -12.013 -18.349 1.00 98.81 80 ALA A C 1
ATOM 596 O O . ALA A 1 80 ? 11.902 -12.535 -17.372 1.00 98.81 80 ALA A O 1
ATOM 597 N N . ARG A 1 81 ? 11.905 -12.088 -19.571 1.00 98.62 81 ARG A N 1
ATOM 598 C CA . ARG A 1 81 ? 13.161 -12.789 -19.853 1.00 98.62 81 ARG A CA 1
ATOM 599 C C . ARG A 1 81 ? 14.348 -12.155 -19.127 1.00 98.62 81 ARG A C 1
ATOM 601 O O . ARG A 1 81 ? 15.170 -12.893 -18.595 1.00 98.62 81 ARG A O 1
ATOM 608 N N . LEU A 1 82 ? 14.432 -10.823 -19.093 1.00 98.62 82 LEU A N 1
ATOM 609 C CA . LEU A 1 82 ? 15.461 -10.117 -18.321 1.00 98.62 82 LEU A CA 1
ATOM 610 C C . LEU A 1 82 ? 15.318 -10.400 -16.822 1.00 98.62 82 LEU A C 1
ATOM 612 O O . LEU A 1 82 ? 16.298 -10.748 -16.176 1.00 98.62 82 LEU A O 1
ATOM 616 N N . LEU A 1 83 ? 14.097 -10.350 -16.286 1.00 98.69 83 LEU A N 1
ATOM 617 C CA . LEU A 1 83 ? 13.813 -10.591 -14.870 1.00 98.69 83 LEU A CA 1
ATOM 618 C C . LEU A 1 83 ? 14.246 -11.993 -14.410 1.00 98.69 83 LEU A C 1
ATOM 620 O O . LEU A 1 83 ? 14.824 -12.149 -13.335 1.00 98.69 83 LEU A O 1
ATOM 624 N N . VAL A 1 84 ? 14.027 -13.018 -15.237 1.00 98.31 84 VAL A N 1
ATOM 625 C CA . VAL A 1 84 ? 14.503 -14.386 -14.959 1.00 98.31 84 VAL A CA 1
ATOM 626 C C . VAL A 1 84 ? 16.035 -14.479 -14.989 1.00 98.31 84 VAL A C 1
ATOM 628 O O . VAL A 1 84 ? 16.606 -15.309 -14.282 1.00 98.31 84 VAL A O 1
ATOM 631 N N . GLN A 1 85 ? 16.701 -13.633 -15.777 1.00 97.62 85 GLN A N 1
ATOM 632 C CA . GLN A 1 85 ? 18.155 -13.626 -15.963 1.00 97.62 85 GLN A CA 1
ATOM 633 C C . GLN A 1 85 ? 18.920 -12.777 -14.941 1.00 97.62 85 GLN A C 1
ATOM 635 O O . GLN A 1 85 ? 20.132 -12.951 -14.846 1.00 97.62 85 GLN A O 1
ATOM 640 N N . VAL A 1 86 ? 18.243 -11.911 -14.174 1.00 97.62 86 VAL A N 1
ATOM 641 C CA . VAL A 1 86 ? 18.879 -11.087 -13.131 1.00 97.62 86 VAL A CA 1
ATOM 642 C C . VAL A 1 86 ? 19.715 -11.962 -12.208 1.00 97.62 86 VAL A C 1
ATOM 644 O O . VAL A 1 86 ? 19.222 -12.970 -11.688 1.00 97.62 86 VAL A O 1
ATOM 647 N N . ASP A 1 87 ? 20.967 -11.580 -11.980 1.00 97.56 87 ASP A N 1
ATOM 648 C CA . ASP A 1 87 ? 21.818 -12.264 -11.015 1.00 97.56 87 ASP A CA 1
ATOM 649 C C . ASP A 1 87 ? 21.336 -11.962 -9.590 1.00 97.56 87 ASP A C 1
ATOM 651 O O . ASP A 1 87 ? 21.202 -10.806 -9.195 1.00 97.56 87 ASP A O 1
ATOM 655 N N . LEU A 1 88 ? 21.031 -13.014 -8.829 1.00 97.81 88 LEU A N 1
ATOM 656 C CA . LEU A 1 88 ? 20.536 -12.903 -7.458 1.00 97.81 88 LEU A CA 1
ATOM 657 C C . LEU A 1 88 ? 21.623 -13.424 -6.517 1.00 97.81 88 LEU A C 1
ATOM 659 O O . LEU A 1 88 ? 21.830 -14.642 -6.452 1.00 97.81 88 LEU A O 1
ATOM 663 N N . PRO A 1 89 ? 22.318 -12.540 -5.776 1.00 96.50 89 PRO A N 1
ATOM 664 C CA . PRO A 1 89 ? 23.402 -12.941 -4.891 1.00 96.50 89 PRO A CA 1
ATOM 665 C C . PRO A 1 89 ? 22.964 -14.005 -3.883 1.00 96.50 89 PRO A C 1
ATOM 667 O O . PRO A 1 89 ? 21.949 -13.848 -3.210 1.00 96.50 89 PRO A O 1
ATOM 670 N N . ALA A 1 90 ? 23.762 -15.059 -3.700 1.00 95.00 90 ALA A N 1
ATOM 671 C CA . ALA A 1 90 ? 23.429 -16.154 -2.780 1.00 95.00 90 ALA A CA 1
ATOM 672 C C . ALA A 1 90 ? 23.196 -15.704 -1.321 1.00 95.00 90 ALA A C 1
ATOM 674 O O . ALA A 1 90 ? 22.506 -16.390 -0.572 1.00 95.00 90 ALA A O 1
ATOM 675 N N . ALA A 1 91 ? 23.755 -14.557 -0.921 1.00 93.75 91 ALA A N 1
ATOM 676 C CA . ALA A 1 91 ? 23.577 -13.982 0.410 1.00 93.75 91 ALA A CA 1
ATOM 677 C C . ALA A 1 91 ? 22.179 -13.372 0.652 1.00 93.75 91 ALA A C 1
ATOM 679 O O . ALA A 1 91 ? 21.843 -13.108 1.802 1.00 93.75 91 ALA A O 1
ATOM 680 N N . GLY A 1 92 ? 21.362 -13.174 -0.389 1.00 94.81 92 GLY A N 1
ATOM 681 C CA . GLY A 1 92 ? 20.093 -12.445 -0.286 1.00 94.81 92 GLY A CA 1
ATOM 682 C C . GLY A 1 92 ? 20.247 -10.923 -0.456 1.00 94.81 92 GLY A C 1
ATOM 683 O O . GLY A 1 92 ? 21.373 -10.434 -0.591 1.00 94.81 92 GLY A O 1
ATOM 684 N N . PRO A 1 93 ? 19.132 -10.165 -0.475 1.00 94.94 93 PRO A N 1
ATOM 685 C CA . PRO A 1 93 ? 19.177 -8.703 -0.482 1.00 94.94 93 PRO A CA 1
ATOM 686 C C . PRO A 1 93 ? 19.695 -8.160 0.849 1.00 94.94 93 PRO A C 1
ATOM 688 O O . PRO A 1 93 ? 19.332 -8.657 1.915 1.00 94.94 93 PRO A O 1
ATOM 691 N N . ALA A 1 94 ? 20.490 -7.091 0.800 1.00 91.38 94 ALA A N 1
ATOM 692 C CA . ALA A 1 94 ? 20.867 -6.354 2.002 1.00 91.38 94 ALA A CA 1
ATOM 693 C C . ALA A 1 94 ? 19.681 -5.513 2.525 1.00 91.38 94 ALA A C 1
ATOM 695 O O . ALA A 1 94 ? 18.883 -5.031 1.717 1.00 91.38 94 ALA A O 1
ATOM 696 N N . PRO A 1 95 ? 19.586 -5.226 3.841 1.00 89.06 95 PRO A N 1
ATOM 697 C CA . PRO A 1 95 ? 18.538 -4.357 4.392 1.00 89.06 95 PRO A CA 1
ATOM 698 C C . PRO A 1 95 ? 18.430 -2.991 3.695 1.00 89.06 95 PRO A C 1
ATOM 700 O O . PRO A 1 95 ? 17.327 -2.528 3.422 1.00 89.06 95 PRO A O 1
ATOM 703 N N . ALA A 1 96 ? 19.569 -2.405 3.305 1.00 88.06 96 ALA A N 1
ATOM 704 C CA . ALA A 1 96 ? 19.636 -1.147 2.555 1.00 88.06 96 ALA A CA 1
ATOM 705 C C . ALA A 1 96 ? 18.999 -1.211 1.151 1.00 88.06 96 ALA A C 1
ATOM 707 O O . ALA A 1 96 ? 18.748 -0.177 0.551 1.00 88.06 96 ALA A O 1
ATOM 708 N N . GLN A 1 97 ? 18.737 -2.407 0.616 1.00 92.31 97 GLN A N 1
ATOM 709 C CA . GLN A 1 97 ? 17.988 -2.602 -0.630 1.00 92.31 97 GLN A CA 1
ATOM 710 C C . GLN A 1 97 ? 16.506 -2.887 -0.355 1.00 92.31 97 GLN A C 1
ATOM 712 O O . GLN A 1 97 ? 15.645 -2.481 -1.129 1.00 92.31 97 GLN A O 1
ATOM 717 N N . ILE A 1 98 ? 16.198 -3.579 0.749 1.00 94.31 98 ILE A N 1
ATOM 718 C CA . ILE A 1 98 ? 14.827 -3.952 1.123 1.00 94.31 98 ILE A CA 1
ATOM 719 C C . ILE A 1 98 ? 14.021 -2.716 1.526 1.00 94.31 98 ILE A C 1
ATOM 721 O O . ILE A 1 98 ? 12.898 -2.553 1.051 1.00 94.31 98 ILE A O 1
ATOM 725 N N . THR A 1 99 ? 14.578 -1.854 2.383 1.00 91.56 99 THR A N 1
ATOM 726 C CA . THR A 1 99 ? 13.845 -0.706 2.935 1.00 91.56 99 THR A CA 1
ATOM 727 C C . THR A 1 99 ? 13.395 0.276 1.848 1.00 91.56 99 THR A C 1
ATOM 729 O O . THR A 1 99 ? 12.187 0.512 1.773 1.00 91.56 99 THR A O 1
ATOM 732 N N . PRO A 1 100 ? 14.265 0.766 0.937 1.00 90.44 100 PRO A N 1
ATOM 733 C CA . PRO A 1 100 ? 13.822 1.663 -0.133 1.00 90.44 100 PRO A CA 1
ATOM 734 C C . PRO A 1 100 ? 12.855 0.985 -1.108 1.00 90.44 100 PRO A C 1
ATOM 736 O O . PRO A 1 100 ? 11.892 1.598 -1.555 1.00 90.44 100 PRO A O 1
ATOM 739 N N . ALA A 1 101 ? 13.051 -0.306 -1.409 1.00 95.31 101 ALA A N 1
ATOM 740 C CA . ALA A 1 101 ? 12.151 -1.036 -2.299 1.00 95.31 101 ALA A CA 1
ATOM 741 C C . ALA A 1 101 ? 10.742 -1.213 -1.701 1.00 95.31 101 ALA A C 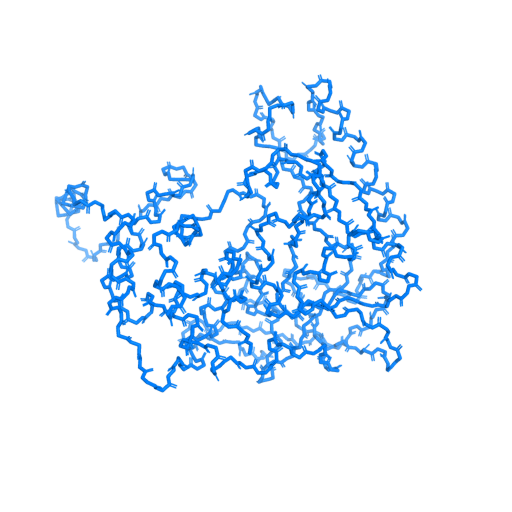1
ATOM 743 O O . ALA A 1 101 ? 9.754 -1.154 -2.441 1.00 95.31 101 ALA A O 1
ATOM 744 N N . LEU A 1 102 ? 10.643 -1.410 -0.377 1.00 95.62 102 LEU A N 1
ATOM 745 C CA . LEU A 1 102 ? 9.374 -1.425 0.352 1.00 95.62 102 LEU A CA 1
ATOM 746 C C . LEU A 1 102 ? 8.747 -0.029 0.380 1.00 95.62 102 LEU A C 1
ATOM 748 O O . LEU A 1 102 ? 7.571 0.089 0.046 1.00 95.62 102 LEU A O 1
ATOM 752 N N . ALA A 1 103 ? 9.517 1.001 0.741 1.00 93.44 103 ALA A N 1
ATOM 753 C CA . ALA A 1 103 ? 9.045 2.383 0.783 1.00 93.44 103 ALA A CA 1
ATOM 754 C C . ALA A 1 103 ? 8.479 2.817 -0.578 1.00 93.44 103 ALA A C 1
ATOM 756 O O . ALA A 1 103 ? 7.346 3.281 -0.644 1.00 93.44 103 ALA A O 1
ATOM 757 N N . GLU A 1 104 ? 9.182 2.532 -1.678 1.00 93.25 104 GLU A N 1
ATOM 758 C CA . GLU A 1 104 ? 8.714 2.808 -3.043 1.00 93.25 104 GLU A CA 1
ATOM 759 C C . GLU A 1 104 ? 7.441 2.023 -3.405 1.00 93.25 104 GLU A C 1
ATOM 761 O O . GLU A 1 104 ? 6.542 2.516 -4.089 1.00 93.25 104 GLU A O 1
ATOM 766 N N . SER A 1 105 ? 7.316 0.777 -2.936 1.00 95.94 105 SER A N 1
ATOM 767 C CA . SER A 1 105 ? 6.084 0.012 -3.139 1.00 95.94 105 SER A CA 1
ATOM 768 C C . SER A 1 105 ? 4.887 0.620 -2.399 1.00 95.94 105 SER A C 1
ATOM 770 O O . SER A 1 105 ? 3.753 0.438 -2.855 1.00 95.94 105 SER A O 1
ATOM 772 N N . VAL A 1 106 ? 5.119 1.265 -1.254 1.00 94.94 106 VAL A N 1
ATOM 773 C CA . VAL A 1 106 ? 4.088 1.889 -0.413 1.00 94.94 106 VAL A CA 1
ATOM 774 C C . VAL A 1 106 ? 3.741 3.287 -0.919 1.00 94.94 106 VAL A C 1
ATOM 776 O O . VAL A 1 106 ? 2.562 3.597 -1.058 1.00 94.94 106 VAL A O 1
ATOM 779 N N . SER A 1 107 ? 4.738 4.104 -1.262 1.00 91.31 107 SER A N 1
ATOM 780 C CA . SER A 1 107 ? 4.556 5.476 -1.758 1.00 91.31 107 SER A CA 1
ATOM 781 C C . SER A 1 107 ? 3.693 5.517 -3.023 1.00 91.31 107 SER A C 1
ATOM 783 O O . SER A 1 107 ? 2.879 6.422 -3.189 1.00 91.31 107 SER A O 1
ATOM 785 N N . THR A 1 108 ? 3.811 4.489 -3.872 1.00 90.44 108 THR A N 1
ATOM 786 C CA . THR A 1 108 ? 3.065 4.327 -5.131 1.00 90.44 108 THR A CA 1
ATOM 787 C C . THR A 1 108 ? 1.732 3.580 -4.980 1.00 90.44 108 THR A C 1
ATOM 789 O O . THR A 1 108 ? 1.080 3.252 -5.975 1.00 90.44 108 THR A O 1
ATOM 792 N N . ALA A 1 109 ? 1.289 3.288 -3.752 1.00 91.75 109 ALA A N 1
ATOM 793 C CA . ALA A 1 109 ? 0.013 2.629 -3.487 1.00 91.75 109 ALA A CA 1
ATOM 794 C C . ALA A 1 109 ? -1.163 3.614 -3.611 1.00 91.75 109 ALA A C 1
ATOM 796 O O . ALA A 1 109 ? -1.617 4.206 -2.635 1.00 91.75 109 ALA A O 1
ATOM 797 N N . MET A 1 110 ? -1.681 3.776 -4.828 1.00 86.88 110 MET A N 1
ATOM 798 C CA . MET A 1 110 ? -2.727 4.758 -5.119 1.00 86.88 110 MET A CA 1
ATOM 799 C C . MET A 1 110 ? -4.110 4.103 -5.224 1.00 86.88 110 MET A C 1
ATOM 801 O O . MET A 1 110 ? -4.333 3.237 -6.068 1.00 86.88 110 MET A O 1
ATOM 805 N N . TYR A 1 111 ? -5.069 4.539 -4.400 1.00 89.25 111 TYR A N 1
ATOM 806 C CA . TYR A 1 111 ? -6.428 3.958 -4.360 1.00 89.25 111 TYR A CA 1
ATOM 807 C C . TYR A 1 111 ? -7.499 4.812 -5.052 1.00 89.25 111 TYR A C 1
ATOM 809 O O . TYR A 1 111 ? -8.639 4.375 -5.202 1.00 89.25 111 TYR A O 1
ATOM 817 N N . TRP A 1 112 ? -7.144 6.038 -5.443 1.00 87.75 112 TRP A N 1
ATOM 818 C CA . TRP A 1 112 ? -8.023 7.040 -6.062 1.00 87.75 112 TRP A CA 1
ATOM 819 C C . TRP A 1 112 ? -7.661 7.324 -7.522 1.00 87.75 112 TRP A C 1
ATOM 821 O O . TRP A 1 112 ? -8.114 8.307 -8.113 1.00 87.75 112 TRP A O 1
ATOM 831 N N . GLN A 1 113 ? -6.808 6.497 -8.121 1.00 89.38 113 GLN A N 1
ATOM 832 C CA . GLN A 1 113 ? -6.424 6.594 -9.523 1.00 89.38 113 GLN A CA 1
ATOM 833 C C . GLN A 1 113 ? -6.025 5.227 -10.082 1.00 89.38 113 GLN A C 1
ATOM 835 O O . GLN A 1 113 ? -5.888 4.280 -9.310 1.00 89.38 113 GLN A O 1
ATOM 840 N N . PRO A 1 114 ? -5.894 5.093 -11.416 1.00 92.12 114 PRO A N 1
ATOM 841 C CA . PRO A 1 114 ? -5.371 3.869 -11.993 1.00 92.12 114 PRO A CA 1
ATOM 842 C C . PRO A 1 114 ? -3.969 3.539 -11.465 1.00 92.12 114 PRO A C 1
ATOM 844 O O . PRO A 1 114 ? -3.234 4.466 -11.111 1.00 92.12 114 PRO A O 1
ATOM 847 N N . PRO A 1 115 ? -3.602 2.246 -11.422 1.00 93.25 115 PRO A N 1
ATOM 848 C CA . PRO A 1 115 ? -2.269 1.823 -11.010 1.00 93.25 115 PRO A CA 1
ATOM 849 C C . PRO A 1 115 ? -1.198 2.438 -11.914 1.00 93.25 115 PRO A C 1
ATOM 851 O O . PRO A 1 115 ? -1.430 2.643 -13.110 1.00 93.25 115 PRO A O 1
ATOM 854 N N . HIS A 1 116 ? -0.023 2.688 -11.339 1.00 93.56 116 HIS A N 1
ATOM 855 C CA . HIS A 1 116 ? 1.148 3.103 -12.103 1.00 93.56 116 HIS A CA 1
ATOM 856 C C . HIS A 1 116 ? 1.540 2.029 -13.119 1.00 93.56 116 HIS A C 1
ATOM 858 O O . HIS A 1 116 ? 1.274 0.837 -12.931 1.00 93.56 116 HIS A O 1
ATOM 864 N N . GLY A 1 117 ? 2.199 2.449 -14.195 1.00 96.50 117 GLY A N 1
ATOM 865 C CA . GLY A 1 117 ? 2.664 1.559 -15.253 1.00 96.50 117 GLY A CA 1
ATOM 866 C C . GLY A 1 117 ? 3.448 0.340 -14.759 1.00 96.50 117 GLY A C 1
ATOM 867 O O . GLY A 1 117 ? 3.298 -0.752 -15.303 1.00 96.50 117 GLY A O 1
ATOM 868 N N . GLU A 1 118 ? 4.244 0.497 -13.705 1.00 97.31 118 GLU A N 1
ATOM 869 C CA . GLU A 1 118 ? 5.044 -0.569 -13.112 1.00 97.31 118 GLU A CA 1
ATOM 870 C C . GLU A 1 118 ? 4.191 -1.577 -12.339 1.00 97.31 118 GLU A C 1
ATOM 872 O O . GLU A 1 118 ? 4.500 -2.765 -12.346 1.00 97.31 118 GLU A O 1
ATOM 877 N N . ASP A 1 119 ? 3.102 -1.134 -11.709 1.00 97.06 119 ASP A N 1
ATOM 878 C CA . ASP A 1 119 ? 2.137 -2.025 -11.063 1.00 97.06 119 ASP A CA 1
ATOM 879 C C . ASP A 1 119 ? 1.330 -2.801 -12.109 1.00 97.06 119 ASP A C 1
ATOM 881 O O . ASP A 1 119 ? 1.083 -3.999 -11.944 1.00 97.06 119 ASP A O 1
ATOM 885 N N . VAL A 1 120 ? 0.967 -2.142 -13.220 1.00 97.06 120 VAL A N 1
ATOM 886 C CA . VAL A 1 120 ? 0.354 -2.803 -14.382 1.00 97.06 120 VAL A CA 1
ATOM 887 C C . VAL A 1 120 ? 1.311 -3.854 -14.940 1.00 97.06 120 VAL A C 1
ATOM 889 O O . VAL A 1 120 ? 0.912 -5.004 -15.119 1.00 97.06 120 VAL A O 1
ATOM 892 N N . LEU A 1 121 ? 2.581 -3.490 -15.159 1.00 98.44 121 LEU A N 1
ATOM 893 C CA . LEU A 1 121 ? 3.628 -4.390 -15.641 1.00 98.44 121 LEU A CA 1
ATOM 894 C C . LEU A 1 121 ? 3.834 -5.569 -14.693 1.00 98.44 121 LEU A C 1
ATOM 896 O O . LEU A 1 121 ? 3.803 -6.716 -15.132 1.00 98.44 121 LEU A O 1
ATOM 900 N N . ALA A 1 122 ? 3.996 -5.300 -13.397 1.00 98.19 122 ALA A N 1
ATOM 901 C CA . ALA A 1 122 ? 4.154 -6.324 -12.379 1.00 98.19 122 ALA A CA 1
ATOM 902 C C . ALA A 1 122 ? 2.948 -7.269 -12.349 1.00 98.19 122 ALA A C 1
ATOM 904 O O . ALA A 1 122 ? 3.131 -8.445 -12.066 1.00 98.19 122 ALA A O 1
ATOM 905 N N . GLY A 1 123 ? 1.735 -6.812 -12.675 1.00 97.06 123 GLY A N 1
ATOM 906 C CA . GLY A 1 123 ? 0.523 -7.634 -12.755 1.00 97.06 123 GLY A CA 1
ATOM 907 C C . GLY A 1 123 ? 0.446 -8.608 -13.942 1.00 97.06 123 GLY A C 1
ATOM 908 O O . GLY A 1 123 ? -0.437 -9.468 -13.954 1.00 97.06 123 GLY A O 1
ATOM 909 N N . HIS A 1 124 ? 1.344 -8.516 -14.929 1.00 98.44 124 HIS A N 1
ATOM 910 C CA . HIS A 1 124 ? 1.371 -9.442 -16.065 1.00 98.44 124 HIS A CA 1
ATOM 911 C C . HIS A 1 124 ? 1.850 -10.844 -15.660 1.00 98.44 124 HIS A C 1
ATOM 913 O O . HIS A 1 124 ? 2.839 -10.996 -14.942 1.00 98.44 124 HIS A O 1
ATOM 919 N N . ARG A 1 125 ? 1.174 -11.879 -16.179 1.00 98.12 125 ARG A N 1
ATOM 920 C CA . ARG A 1 125 ? 1.478 -13.292 -15.875 1.00 98.12 125 ARG A CA 1
ATOM 921 C C . ARG A 1 125 ? 2.838 -13.727 -16.403 1.00 98.12 125 ARG A C 1
ATOM 923 O O . ARG A 1 125 ? 3.481 -14.600 -15.839 1.00 98.12 125 ARG A O 1
ATOM 930 N N . GLU A 1 126 ? 3.302 -13.099 -17.474 1.00 98.56 126 GLU A N 1
ATOM 931 C CA . GLU A 1 126 ? 4.620 -13.342 -18.048 1.00 98.56 126 GLU A CA 1
ATOM 932 C C . GLU A 1 126 ? 5.751 -13.067 -17.044 1.00 98.56 126 GLU A C 1
ATOM 934 O O . GLU A 1 126 ? 6.820 -13.656 -17.165 1.00 98.56 126 GLU A O 1
ATOM 939 N N . LEU A 1 127 ? 5.524 -12.207 -16.042 1.00 98.69 127 LEU A N 1
ATOM 940 C CA . LEU A 1 127 ? 6.503 -11.907 -14.997 1.00 98.69 127 LEU A CA 1
ATOM 941 C C . LEU A 1 127 ? 6.441 -12.884 -13.808 1.00 98.69 127 LEU A C 1
ATOM 943 O O . LEU A 1 127 ? 7.311 -12.802 -12.942 1.00 98.69 127 LEU A O 1
ATOM 947 N N . ASP A 1 128 ? 5.466 -13.801 -13.749 1.00 98.56 128 ASP A N 1
ATOM 948 C CA . ASP A 1 128 ? 5.218 -14.657 -12.576 1.00 98.56 128 ASP A CA 1
ATOM 949 C C . ASP A 1 128 ? 6.461 -15.453 -12.154 1.00 98.56 128 ASP A C 1
ATOM 951 O O . ASP A 1 128 ? 6.845 -15.398 -10.986 1.00 98.56 128 ASP A O 1
ATOM 955 N N . ASP A 1 129 ? 7.141 -16.119 -13.092 1.00 98.50 129 ASP A N 1
ATOM 956 C CA . ASP A 1 129 ? 8.330 -16.933 -12.795 1.00 98.50 129 ASP A CA 1
ATOM 957 C C . ASP A 1 129 ? 9.490 -16.087 -12.247 1.00 98.50 129 ASP A C 1
ATOM 959 O O . ASP A 1 129 ? 10.154 -16.454 -11.273 1.00 98.50 129 ASP A O 1
ATOM 963 N N . GLY A 1 130 ? 9.724 -14.923 -12.858 1.00 98.69 130 GLY A N 1
ATOM 964 C CA . GLY A 1 130 ? 10.773 -13.999 -12.441 1.00 98.69 130 GLY A CA 1
ATOM 965 C C . GLY A 1 130 ? 10.497 -13.403 -11.059 1.00 98.69 130 GLY A C 1
ATOM 966 O O . GLY A 1 130 ? 11.375 -13.402 -10.196 1.00 98.69 130 GLY A O 1
ATOM 967 N N . LEU A 1 131 ? 9.260 -12.964 -10.811 1.00 98.81 131 LEU A N 1
ATOM 968 C CA . LEU A 1 131 ? 8.849 -12.415 -9.518 1.00 98.81 131 LEU A CA 1
ATOM 969 C C . LEU A 1 131 ? 8.843 -13.487 -8.423 1.00 98.81 131 LEU A C 1
ATOM 971 O O . LEU A 1 131 ? 9.293 -13.211 -7.314 1.00 98.81 131 LEU A O 1
ATOM 975 N N . ALA A 1 132 ? 8.412 -14.716 -8.718 1.00 98.62 132 ALA A N 1
ATOM 976 C CA . ALA A 1 132 ? 8.466 -15.835 -7.776 1.00 98.62 132 ALA A CA 1
ATOM 977 C C . ALA A 1 132 ? 9.908 -16.192 -7.384 1.00 98.62 132 ALA A C 1
ATOM 979 O O . ALA A 1 132 ? 10.185 -16.482 -6.214 1.00 98.62 132 ALA A O 1
ATOM 980 N N . ARG A 1 133 ? 10.851 -16.117 -8.333 1.00 98.50 133 ARG A N 1
ATOM 981 C CA . ARG A 1 133 ? 12.283 -16.307 -8.069 1.00 98.50 133 ARG A CA 1
ATOM 982 C C . ARG A 1 133 ? 12.829 -15.230 -7.126 1.00 98.50 133 ARG A C 1
ATOM 984 O O . ARG A 1 133 ? 13.497 -15.572 -6.150 1.00 98.50 133 ARG A O 1
ATOM 991 N N . VAL A 1 134 ? 12.500 -13.959 -7.361 1.00 98.62 134 VAL A N 1
ATOM 992 C CA . VAL A 1 134 ? 12.905 -12.847 -6.479 1.00 98.62 134 VAL A CA 1
ATOM 993 C C . VAL A 1 134 ? 12.247 -12.962 -5.102 1.00 98.62 134 VAL A C 1
ATOM 995 O O . VAL A 1 134 ? 12.921 -12.803 -4.089 1.00 98.62 134 VAL A O 1
ATOM 998 N N . ALA A 1 135 ? 10.963 -13.316 -5.038 1.00 98.50 135 ALA A N 1
ATOM 999 C CA . ALA A 1 135 ? 10.248 -13.535 -3.784 1.00 98.50 135 ALA A CA 1
ATOM 1000 C C . ALA A 1 135 ? 10.875 -14.661 -2.948 1.00 98.50 135 ALA A C 1
ATOM 1002 O O . ALA A 1 135 ? 11.041 -14.519 -1.738 1.00 98.50 135 ALA A O 1
ATOM 1003 N N . THR A 1 136 ? 11.271 -15.764 -3.589 1.00 98.31 136 THR A N 1
ATOM 1004 C CA . THR A 1 136 ? 11.960 -16.886 -2.929 1.00 98.31 136 THR A CA 1
ATOM 1005 C C . THR A 1 136 ? 13.332 -16.472 -2.402 1.00 98.31 136 THR A C 1
ATOM 1007 O O . THR A 1 136 ? 13.728 -16.890 -1.318 1.00 98.31 136 THR A O 1
ATOM 1010 N N . TRP A 1 137 ? 14.045 -15.631 -3.150 1.00 98.12 137 TRP A N 1
ATOM 1011 C CA . TRP A 1 137 ? 15.337 -15.075 -2.756 1.00 98.12 137 TRP A CA 1
ATOM 1012 C C . TRP A 1 137 ? 15.232 -14.068 -1.597 1.00 98.12 137 TRP A C 1
ATOM 1014 O O . TRP A 1 137 ? 16.074 -14.079 -0.700 1.00 98.12 137 TRP A O 1
ATOM 1024 N N . LEU A 1 138 ? 14.178 -13.246 -1.574 1.00 97.69 138 LEU A N 1
ATOM 1025 C CA . LEU A 1 138 ? 13.902 -12.276 -0.512 1.00 97.69 138 LEU A CA 1
ATOM 1026 C C . LEU A 1 138 ? 13.405 -12.941 0.780 1.00 97.69 138 LEU A C 1
ATOM 1028 O O . LEU A 1 138 ? 13.795 -12.519 1.863 1.00 97.69 138 LEU A O 1
ATOM 1032 N N . ALA A 1 139 ? 12.542 -13.956 0.692 1.00 96.44 139 ALA A N 1
ATOM 1033 C CA . ALA A 1 139 ? 11.802 -14.487 1.841 1.00 96.44 139 ALA A CA 1
ATOM 1034 C C . ALA A 1 139 ? 12.644 -14.852 3.087 1.00 96.44 139 ALA A C 1
ATOM 1036 O O . ALA A 1 139 ? 12.166 -14.583 4.193 1.00 96.44 139 ALA A O 1
ATOM 1037 N N . PRO A 1 140 ? 13.867 -15.413 2.966 1.00 95.50 140 PRO A N 1
ATOM 1038 C CA . PRO A 1 140 ? 14.735 -15.685 4.114 1.00 95.50 140 PRO A CA 1
ATOM 1039 C C . PRO A 1 140 ? 15.339 -14.435 4.769 1.00 95.50 140 PRO A C 1
ATOM 1041 O O . PRO A 1 140 ? 15.776 -14.519 5.910 1.00 95.50 140 PRO A O 1
ATOM 1044 N N . GLN A 1 141 ? 15.389 -13.304 4.057 1.00 95.56 141 GLN A N 1
ATOM 1045 C CA . GLN A 1 141 ? 15.951 -12.033 4.535 1.00 95.56 141 GLN A CA 1
ATOM 1046 C C . GLN A 1 141 ? 14.890 -11.074 5.086 1.00 95.56 141 GLN A C 1
ATOM 1048 O O . GLN A 1 141 ? 15.215 -9.967 5.512 1.00 95.56 141 GLN A O 1
ATOM 1053 N N . ILE A 1 142 ? 13.612 -11.464 5.049 1.00 93.31 142 ILE A N 1
ATOM 1054 C CA . ILE A 1 142 ? 12.530 -10.615 5.543 1.00 93.31 142 ILE A CA 1
ATOM 1055 C C . ILE A 1 142 ? 12.668 -10.442 7.060 1.00 93.31 142 ILE A C 1
ATOM 1057 O O . ILE A 1 142 ? 12.715 -11.448 7.770 1.00 93.31 142 ILE A O 1
ATOM 1061 N N . PRO A 1 143 ? 12.668 -9.196 7.568 1.00 93.31 143 PRO A N 1
ATOM 1062 C CA . PRO A 1 143 ? 12.666 -8.946 9.000 1.00 93.31 143 PRO A CA 1
ATOM 1063 C C . PRO A 1 143 ? 11.440 -9.562 9.680 1.00 93.31 143 PRO A C 1
ATOM 1065 O O . PRO A 1 143 ? 10.318 -9.427 9.185 1.00 93.31 143 PRO A O 1
ATOM 1068 N N . ASP A 1 144 ? 11.628 -10.156 10.861 1.00 93.81 144 ASP A N 1
ATOM 1069 C CA . ASP A 1 144 ? 10.546 -10.802 11.620 1.00 93.81 144 ASP A CA 1
ATOM 1070 C C . ASP A 1 144 ? 9.335 -9.877 11.812 1.00 93.81 144 ASP A C 1
ATOM 1072 O O . ASP A 1 144 ? 8.181 -10.316 11.716 1.00 93.81 144 ASP A O 1
ATOM 1076 N N . TRP A 1 145 ? 9.594 -8.575 11.996 1.00 95.12 145 TRP A N 1
ATOM 1077 C CA . TRP A 1 145 ? 8.566 -7.570 12.253 1.00 95.12 145 TRP A CA 1
ATOM 1078 C C . TRP A 1 145 ? 7.494 -7.468 11.161 1.00 95.12 145 TRP A C 1
ATOM 1080 O O . TRP A 1 145 ? 6.382 -7.051 11.458 1.00 95.12 145 TRP A O 1
ATOM 1090 N N . TRP A 1 146 ? 7.766 -7.931 9.933 1.00 97.06 146 TRP A N 1
ATOM 1091 C CA . TRP A 1 146 ? 6.774 -7.958 8.849 1.00 97.06 146 TRP A CA 1
ATOM 1092 C C . TRP A 1 146 ? 5.618 -8.925 9.099 1.00 97.06 146 TRP A C 1
ATOM 1094 O O . TRP A 1 146 ? 4.583 -8.828 8.440 1.00 97.06 146 TRP A O 1
ATOM 1104 N N . THR A 1 147 ? 5.816 -9.888 9.998 1.00 96.50 147 THR A N 1
ATOM 1105 C CA . THR A 1 147 ? 4.862 -10.968 10.284 1.00 96.50 147 THR A CA 1
ATOM 1106 C C . THR A 1 147 ? 4.473 -11.057 11.752 1.00 96.50 147 THR A C 1
ATOM 1108 O O . THR A 1 147 ? 3.510 -11.743 12.081 1.00 96.50 147 THR A O 1
ATOM 1111 N N . THR A 1 148 ? 5.201 -10.386 12.646 1.00 97.00 148 THR A N 1
ATOM 1112 C CA . THR A 1 148 ? 4.861 -10.384 14.072 1.00 97.00 148 THR A CA 1
ATOM 1113 C C . THR A 1 148 ? 3.622 -9.532 14.359 1.00 97.00 148 THR A C 1
ATOM 1115 O O . THR A 1 148 ? 3.411 -8.538 13.661 1.00 97.00 148 THR A O 1
ATOM 1118 N N . PRO A 1 149 ? 2.893 -9.837 15.447 1.00 97.25 149 PRO A N 1
ATOM 1119 C CA . PRO A 1 149 ? 1.860 -8.966 16.003 1.00 97.25 149 PRO A CA 1
ATOM 1120 C C . PRO A 1 149 ? 2.324 -7.527 16.275 1.00 97.25 149 PRO A C 1
ATOM 1122 O O . PRO A 1 149 ? 3.524 -7.219 16.223 1.00 97.25 149 PRO A O 1
ATOM 1125 N N . MET A 1 150 ? 1.366 -6.658 16.610 1.00 96.69 150 MET A N 1
ATOM 1126 C CA . MET A 1 150 ? 1.619 -5.263 16.971 1.00 96.69 150 MET A CA 1
ATOM 1127 C C . MET A 1 150 ? 2.700 -5.151 18.059 1.00 96.69 150 MET A C 1
ATOM 1129 O O . MET A 1 150 ? 2.644 -5.819 19.096 1.00 96.69 150 MET A O 1
ATOM 1133 N N . ALA A 1 151 ? 3.681 -4.270 17.847 1.00 95.06 151 ALA A N 1
ATOM 1134 C CA . ALA A 1 151 ? 4.700 -3.991 18.854 1.00 95.06 151 ALA A CA 1
ATOM 1135 C C . ALA A 1 151 ? 4.115 -3.188 20.041 1.00 95.06 151 ALA A C 1
ATOM 1137 O O . ALA A 1 151 ? 3.255 -2.333 19.830 1.00 95.06 151 ALA A O 1
ATOM 1138 N N . PRO A 1 152 ? 4.604 -3.382 21.282 1.00 91.75 152 PRO A N 1
ATOM 1139 C CA . PRO A 1 152 ? 4.145 -2.597 22.434 1.00 91.75 152 PRO A CA 1
ATOM 1140 C C . PRO A 1 152 ? 4.441 -1.098 22.311 1.00 91.75 152 PRO A C 1
ATOM 1142 O O . PRO A 1 152 ? 3.668 -0.266 22.783 1.00 91.75 152 PRO A O 1
ATOM 1145 N N . GLU A 1 153 ? 5.570 -0.761 21.690 1.00 93.81 153 GLU A N 1
ATOM 1146 C CA . GLU A 1 153 ? 5.941 0.610 21.366 1.00 93.81 153 GLU A CA 1
ATOM 1147 C C . GLU A 1 153 ? 5.294 1.003 20.037 1.00 93.81 153 GLU A C 1
ATOM 1149 O O . GLU A 1 153 ? 5.477 0.331 19.019 1.00 93.81 153 GLU A O 1
ATOM 1154 N N . GLN A 1 154 ? 4.513 2.081 20.057 1.00 96.19 154 GLN A N 1
ATOM 1155 C CA . GLN A 1 154 ? 3.736 2.554 18.919 1.00 96.19 154 GLN A CA 1
ATOM 1156 C C . GLN A 1 154 ? 3.917 4.059 18.752 1.00 96.19 154 GLN A C 1
ATOM 1158 O O . GLN A 1 154 ? 3.958 4.802 19.729 1.00 96.19 154 GLN A O 1
ATOM 1163 N N . TRP A 1 155 ? 3.970 4.515 17.509 1.00 96.25 155 TRP A N 1
ATOM 1164 C CA . TRP A 1 155 ? 4.219 5.902 17.146 1.00 96.25 155 TRP A CA 1
ATOM 1165 C C . TRP A 1 155 ? 3.162 6.389 16.172 1.00 96.25 155 TRP A C 1
ATOM 1167 O O . TRP A 1 155 ? 2.866 5.717 15.190 1.00 96.25 155 TRP A O 1
ATOM 1177 N N . VAL A 1 156 ? 2.610 7.575 16.415 1.00 94.19 156 VAL A N 1
ATOM 1178 C CA . VAL A 1 156 ? 1.806 8.293 15.419 1.00 94.19 156 VAL A CA 1
ATOM 1179 C C . VAL A 1 156 ? 2.683 9.325 14.725 1.00 94.19 156 VAL A C 1
ATOM 1181 O O . VAL A 1 156 ? 3.313 10.154 15.385 1.00 94.19 156 VAL A O 1
ATOM 1184 N N . VAL A 1 157 ? 2.686 9.301 13.396 1.00 92.06 157 VAL A N 1
ATOM 1185 C CA . VAL A 1 157 ? 3.329 10.320 12.561 1.00 92.06 157 VAL A CA 1
ATOM 1186 C C . VAL A 1 157 ? 2.293 11.364 12.158 1.00 92.06 157 VAL A C 1
ATOM 1188 O O . VAL A 1 157 ? 1.136 11.049 11.869 1.00 92.06 157 VAL A O 1
ATOM 1191 N N . ALA A 1 158 ? 2.690 12.631 12.187 1.00 89.94 158 ALA A N 1
ATOM 1192 C CA . ALA A 1 158 ? 1.851 13.746 11.799 1.00 89.94 158 ALA A CA 1
ATOM 1193 C C . ALA A 1 158 ? 2.593 14.700 10.863 1.00 89.94 158 ALA A C 1
ATOM 1195 O O . ALA A 1 158 ? 3.596 15.318 11.232 1.00 89.94 158 ALA A O 1
ATOM 1196 N N . TRP A 1 159 ? 2.016 14.851 9.678 1.00 86.62 159 TRP A N 1
ATOM 1197 C CA . TRP A 1 159 ? 2.488 15.705 8.596 1.00 86.62 159 TRP A CA 1
ATOM 1198 C C . TRP A 1 159 ? 1.808 17.084 8.637 1.00 86.62 159 TRP A C 1
ATOM 1200 O O . TRP A 1 159 ? 0.797 17.268 9.325 1.00 86.62 159 TRP A O 1
ATOM 1210 N N . TRP A 1 160 ? 2.371 18.073 7.938 1.00 81.62 160 TRP A N 1
ATOM 1211 C CA . TRP A 1 160 ? 1.747 19.382 7.650 1.00 81.62 160 TRP A CA 1
ATOM 1212 C C . TRP A 1 160 ? 1.143 20.117 8.863 1.00 81.62 160 TRP A C 1
ATOM 1214 O O . TRP A 1 160 ? 0.086 20.745 8.798 1.00 81.62 160 TRP A O 1
ATOM 1224 N N . GLY A 1 161 ? 1.795 20.019 10.023 1.00 77.38 161 GLY A N 1
ATOM 1225 C CA . GLY A 1 161 ? 1.349 20.704 11.238 1.00 77.38 161 GLY A CA 1
ATOM 1226 C C . GLY A 1 161 ? 0.142 20.069 11.945 1.00 77.38 161 GLY A C 1
ATOM 1227 O O . GLY A 1 161 ? -0.294 20.599 12.977 1.00 77.38 161 GLY A O 1
ATOM 1228 N N . HIS A 1 162 ? -0.350 18.909 11.493 1.00 81.56 162 HIS A N 1
ATOM 1229 C CA . HIS A 1 162 ? -1.372 18.142 12.208 1.00 81.56 162 HIS A CA 1
ATOM 1230 C C . HIS A 1 162 ? -0.87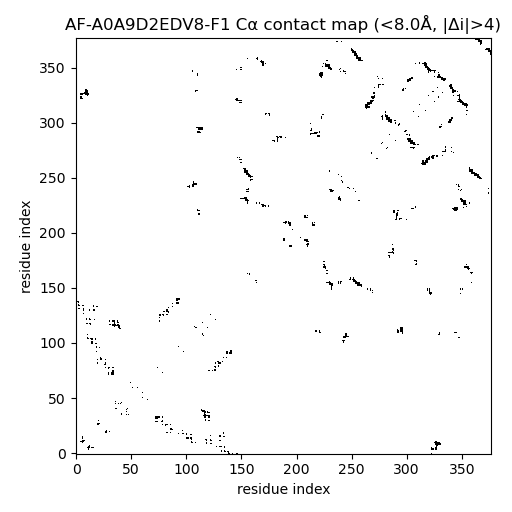7 17.716 13.599 1.00 81.56 162 HIS A C 1
ATOM 1232 O O . HIS A 1 162 ? 0.278 17.336 13.776 1.00 81.56 162 HIS A O 1
ATOM 1238 N N . ASP A 1 163 ? -1.742 17.815 14.613 1.00 84.62 163 ASP A N 1
ATOM 1239 C CA . ASP A 1 163 ? -1.423 17.431 15.993 1.00 84.62 163 ASP A CA 1
ATOM 1240 C C . ASP A 1 163 ? -2.386 16.323 16.452 1.00 84.62 163 ASP A C 1
ATOM 1242 O O . ASP A 1 163 ? -3.566 16.609 16.704 1.00 84.62 163 ASP A O 1
ATOM 1246 N N . PRO A 1 164 ? -1.920 15.066 16.568 1.00 83.81 164 PRO A N 1
ATOM 1247 C CA . PRO A 1 164 ? -2.768 13.930 16.909 1.00 83.81 164 PRO A CA 1
ATOM 1248 C C . PRO A 1 164 ? -3.351 14.046 18.321 1.00 83.81 164 PRO A C 1
ATOM 1250 O O . PRO A 1 164 ? -4.420 13.503 18.580 1.00 83.81 164 PRO A O 1
ATOM 1253 N N . ARG A 1 165 ? -2.745 14.838 19.215 1.00 84.00 165 ARG A N 1
ATOM 1254 C CA . ARG A 1 165 ? -3.272 15.087 20.569 1.00 84.00 165 ARG A CA 1
ATOM 1255 C C . ARG A 1 165 ? -4.556 15.915 20.563 1.00 84.00 165 ARG A C 1
ATOM 1257 O O . ARG A 1 165 ? -5.295 15.913 21.542 1.00 84.00 165 ARG A O 1
ATOM 1264 N N . LYS A 1 166 ? -4.822 16.644 19.473 1.00 80.69 166 LYS A N 1
ATOM 1265 C CA . LYS A 1 166 ? -6.059 17.418 19.285 1.00 80.69 166 LYS A CA 1
ATOM 1266 C C . LYS A 1 166 ? -7.184 16.577 18.681 1.00 80.69 166 LYS A C 1
ATOM 1268 O O . LYS A 1 166 ? -8.320 17.056 18.620 1.00 80.69 166 LYS A O 1
ATOM 1273 N N . ARG A 1 167 ? -6.901 15.350 18.221 1.00 73.50 167 ARG A N 1
ATOM 1274 C CA . ARG A 1 167 ? -7.943 14.450 17.721 1.00 73.50 167 ARG A CA 1
ATOM 1275 C C . ARG A 1 167 ? -8.835 14.023 18.881 1.00 73.50 167 ARG A C 1
ATOM 1277 O O . ARG A 1 167 ? -8.374 13.660 19.959 1.00 73.50 167 ARG A O 1
ATOM 1284 N N . LYS A 1 168 ? -10.145 14.098 18.650 1.00 71.06 168 LYS A N 1
ATOM 1285 C CA . LYS A 1 168 ? -11.131 13.529 19.568 1.00 71.06 168 LYS A CA 1
ATOM 1286 C C . LYS A 1 168 ? -11.108 12.008 19.439 1.00 71.06 168 LYS A C 1
ATOM 1288 O O . LYS A 1 168 ? -10.662 11.481 18.423 1.00 71.06 168 LYS A O 1
ATOM 1293 N N . ALA A 1 169 ? -11.643 11.341 20.457 1.00 73.50 169 ALA A N 1
ATOM 1294 C CA . ALA A 1 169 ? -11.996 9.930 20.393 1.00 73.50 169 ALA A CA 1
ATOM 1295 C C . ALA A 1 169 ? -12.672 9.586 19.050 1.00 73.50 169 ALA A C 1
ATOM 1297 O O . ALA A 1 169 ? -13.518 10.377 18.602 1.00 73.50 169 ALA A O 1
ATOM 1298 N N . PRO A 1 170 ? -12.340 8.439 18.429 1.00 80.12 170 PRO A N 1
ATOM 1299 C CA . PRO A 1 170 ? -12.996 8.010 17.202 1.00 80.12 170 PRO A CA 1
ATOM 1300 C C . PRO A 1 170 ? -14.507 7.906 17.446 1.00 80.12 170 PRO A C 1
ATOM 1302 O O . PRO A 1 170 ? -14.985 7.170 18.308 1.00 80.12 170 PRO A O 1
ATOM 1305 N N . ALA A 1 171 ? -15.287 8.707 16.720 1.00 89.75 171 ALA A N 1
ATOM 1306 C CA . ALA A 1 171 ? -16.736 8.763 16.877 1.00 89.75 171 ALA A CA 1
ATOM 1307 C C . ALA A 1 171 ? -17.396 7.705 15.982 1.00 89.75 171 ALA A C 1
ATOM 1309 O O . ALA A 1 171 ? -18.147 8.050 15.072 1.00 89.75 171 ALA A O 1
ATOM 1310 N N . LEU A 1 172 ? -17.115 6.421 16.223 1.00 93.81 172 LEU A N 1
ATOM 1311 C CA . LEU A 1 172 ? -17.434 5.331 15.288 1.00 93.81 172 LEU A CA 1
ATOM 1312 C C . LEU A 1 172 ? -18.929 5.217 14.952 1.00 93.81 172 LEU A C 1
ATOM 1314 O O . LEU A 1 172 ? -19.290 5.003 13.798 1.00 93.81 172 LEU A O 1
ATOM 1318 N N . THR A 1 173 ? -19.828 5.480 15.905 1.00 94.25 173 THR A N 1
ATOM 1319 C CA . THR A 1 173 ? -21.278 5.547 15.631 1.00 94.25 173 THR A CA 1
ATOM 1320 C C . THR A 1 173 ? -21.641 6.685 14.673 1.00 94.25 173 THR A C 1
ATOM 1322 O O . THR A 1 173 ? -22.559 6.556 13.863 1.00 94.25 173 THR A O 1
ATOM 1325 N N . LYS A 1 174 ? -20.948 7.825 14.771 1.00 94.00 174 LYS A N 1
ATOM 1326 C CA . LYS A 1 174 ? -21.128 8.953 13.851 1.00 94.00 174 LYS A CA 1
ATOM 1327 C C . LYS A 1 174 ? -20.530 8.617 12.485 1.00 94.00 174 LYS A C 1
ATOM 1329 O O . LYS A 1 174 ? -21.223 8.820 11.494 1.00 94.00 174 LYS A O 1
ATOM 1334 N N . TRP A 1 175 ? -19.319 8.059 12.458 1.00 94.38 175 TRP A N 1
ATOM 1335 C CA . TRP A 1 175 ? -18.655 7.575 11.246 1.00 94.38 175 TRP A CA 1
ATOM 1336 C C . TRP A 1 175 ? -19.568 6.611 10.474 1.00 94.38 175 TRP A C 1
ATOM 1338 O O . TRP A 1 175 ? -19.927 6.902 9.340 1.00 94.38 175 TRP A O 1
ATOM 1348 N N . ARG A 1 176 ? -20.099 5.568 11.130 1.00 96.81 176 ARG A N 1
ATOM 1349 C CA . ARG A 1 176 ? -21.021 4.586 10.526 1.00 96.81 176 ARG A CA 1
ATOM 1350 C C . ARG A 1 176 ? -22.233 5.257 9.876 1.00 96.81 176 ARG A C 1
ATOM 1352 O O . ARG A 1 176 ? -22.595 4.946 8.745 1.00 96.81 176 ARG A O 1
ATOM 1359 N N . LYS A 1 177 ? -22.858 6.214 10.576 1.00 96.88 177 LYS A N 1
ATOM 1360 C CA . LYS A 1 177 ? -23.997 6.985 10.045 1.00 96.88 177 LYS A CA 1
ATOM 1361 C C . LYS A 1 177 ? -23.610 7.818 8.823 1.00 96.88 177 LYS A C 1
ATOM 1363 O O . LYS A 1 177 ? -24.410 7.929 7.899 1.00 96.88 177 LYS A O 1
ATOM 1368 N N . GLN A 1 178 ? -22.420 8.415 8.826 1.00 94.62 178 GLN A N 1
ATOM 1369 C CA . GLN A 1 178 ? -21.919 9.211 7.707 1.00 94.62 178 GLN A CA 1
ATOM 1370 C C . GLN A 1 178 ? -21.615 8.331 6.492 1.00 94.62 178 GLN A C 1
ATOM 1372 O O . GLN A 1 178 ? -22.070 8.671 5.405 1.00 94.62 178 GLN A O 1
ATOM 1377 N N . THR A 1 179 ? -20.968 7.179 6.680 1.00 95.50 179 THR A N 1
ATOM 1378 C CA . THR A 1 179 ? -20.690 6.213 5.607 1.00 95.50 179 THR A CA 1
ATOM 1379 C C . THR A 1 179 ? -21.976 5.691 4.965 1.00 95.50 179 THR A C 1
ATOM 1381 O O . THR A 1 179 ? -22.105 5.713 3.745 1.00 95.50 179 THR A O 1
ATOM 1384 N N . LEU A 1 180 ? -22.986 5.316 5.762 1.00 97.56 180 LEU A N 1
ATOM 1385 C CA . LEU A 1 180 ? -24.294 4.896 5.234 1.00 97.56 180 LEU A CA 1
ATOM 1386 C C . LEU A 1 180 ? -25.012 6.019 4.468 1.00 97.56 180 LEU A C 1
ATOM 1388 O O . LEU A 1 180 ? -25.642 5.776 3.437 1.00 97.56 180 LEU A O 1
ATOM 1392 N N . ALA A 1 181 ? -24.936 7.256 4.967 1.00 96.25 181 ALA A N 1
ATOM 1393 C CA . ALA A 1 181 ? -25.530 8.408 4.295 1.00 96.25 181 ALA A CA 1
ATOM 1394 C C . ALA A 1 181 ? -24.818 8.730 2.970 1.00 96.25 181 ALA A C 1
ATOM 1396 O O . ALA A 1 181 ? -25.482 9.070 1.987 1.00 96.25 181 ALA A O 1
ATOM 1397 N N . GLU A 1 182 ? -23.490 8.607 2.936 1.00 94.00 182 GLU A N 1
ATOM 1398 C CA . GLU A 1 182 ? -22.669 8.754 1.735 1.00 94.00 182 GLU A CA 1
ATOM 1399 C C . GLU A 1 182 ? -23.015 7.684 0.694 1.00 94.00 182 GLU A C 1
ATOM 1401 O O . GLU A 1 182 ? -23.294 8.031 -0.453 1.00 94.00 182 GLU A O 1
ATOM 1406 N N . GLU A 1 183 ? -23.093 6.412 1.094 1.00 96.12 183 GLU A N 1
ATOM 1407 C CA . GLU A 1 183 ? -23.477 5.310 0.207 1.00 96.12 183 GLU A CA 1
ATOM 1408 C C . GLU A 1 183 ? -24.868 5.535 -0.395 1.00 96.12 183 GLU A C 1
ATOM 1410 O O . GLU A 1 183 ? -25.042 5.517 -1.616 1.00 96.12 183 GLU A O 1
ATOM 1415 N N . HIS A 1 184 ? -25.861 5.861 0.438 1.00 96.38 184 HIS A N 1
ATOM 1416 C CA . HIS A 1 184 ? -27.215 6.152 -0.031 1.00 96.38 184 HIS A CA 1
ATOM 1417 C C . HIS A 1 184 ? -27.259 7.350 -0.999 1.00 96.38 184 HIS A C 1
ATOM 1419 O O . HIS A 1 184 ? -27.985 7.338 -2.005 1.00 96.38 184 HIS A O 1
ATOM 1425 N N . ARG A 1 185 ? -26.480 8.403 -0.715 1.00 92.69 185 ARG A N 1
ATOM 1426 C CA . ARG A 1 185 ? -26.341 9.572 -1.593 1.00 92.69 185 ARG A CA 1
ATOM 1427 C C . ARG A 1 185 ? -25.725 9.168 -2.932 1.00 92.69 185 ARG A C 1
ATOM 1429 O O . ARG A 1 185 ? -26.316 9.478 -3.967 1.00 92.69 185 ARG A O 1
ATOM 1436 N N . ALA A 1 186 ? -24.598 8.459 -2.926 1.00 91.69 186 ALA A N 1
ATOM 1437 C CA . ALA A 1 186 ? -23.904 8.009 -4.129 1.00 91.69 186 ALA A CA 1
ATOM 1438 C C . ALA A 1 186 ? -24.795 7.097 -4.991 1.00 91.69 186 ALA A C 1
ATOM 1440 O O . ALA A 1 186 ? -24.945 7.334 -6.191 1.00 91.69 186 ALA A O 1
ATOM 1441 N N . ALA A 1 187 ? -25.502 6.144 -4.377 1.00 94.25 187 ALA A N 1
ATOM 1442 C CA . ALA A 1 187 ? -26.466 5.279 -5.057 1.00 94.25 187 ALA A CA 1
ATOM 1443 C C . ALA A 1 187 ? -27.609 6.080 -5.708 1.00 94.25 187 ALA A C 1
ATOM 1445 O O . ALA A 1 187 ? -28.050 5.792 -6.826 1.00 94.25 187 ALA A O 1
ATOM 1446 N N . THR A 1 188 ? -28.094 7.124 -5.028 1.00 93.25 188 THR A N 1
ATOM 1447 C CA . THR A 1 188 ? -29.134 8.017 -5.557 1.00 93.25 188 THR A CA 1
ATOM 1448 C C . THR A 1 188 ? -28.636 8.826 -6.756 1.00 93.25 188 THR A C 1
ATOM 1450 O O . THR A 1 188 ? -29.352 8.924 -7.757 1.00 93.25 188 THR A O 1
ATOM 1453 N N . LEU A 1 189 ? -27.424 9.383 -6.677 1.00 89.88 189 LEU A N 1
ATOM 1454 C CA . LEU A 1 189 ? -26.788 10.143 -7.759 1.00 89.88 189 LEU A CA 1
ATOM 1455 C C . LEU A 1 189 ? -26.524 9.260 -8.987 1.00 89.88 189 LEU A C 1
ATOM 1457 O O . LEU A 1 189 ? -26.890 9.647 -10.099 1.00 89.88 189 LEU A O 1
ATOM 1461 N N . ARG A 1 190 ? -26.012 8.039 -8.777 1.00 90.38 190 ARG A N 1
ATOM 1462 C CA . ARG A 1 190 ? -25.840 7.008 -9.814 1.00 90.38 190 ARG A CA 1
ATOM 1463 C C . ARG A 1 190 ? -27.152 6.697 -10.529 1.00 90.38 190 ARG A C 1
ATOM 1465 O O . ARG A 1 190 ? -27.224 6.813 -11.748 1.00 90.38 190 ARG A O 1
ATOM 1472 N N . ARG A 1 191 ? -28.217 6.384 -9.781 1.00 91.88 191 ARG A N 1
ATOM 1473 C CA . ARG A 1 191 ? -29.545 6.047 -10.334 1.00 91.88 191 ARG A CA 1
ATOM 1474 C C . ARG A 1 191 ? -30.165 7.190 -11.135 1.00 91.88 191 ARG A C 1
ATOM 1476 O O . ARG A 1 191 ? -30.800 6.957 -12.156 1.00 91.88 191 ARG A O 1
ATOM 1483 N N . LYS A 1 192 ? -30.005 8.428 -10.660 1.00 89.69 192 LYS A N 1
ATOM 1484 C CA . LYS A 1 192 ? -30.506 9.630 -11.346 1.00 89.69 192 LYS A CA 1
ATOM 1485 C C . LYS A 1 192 ? -29.582 10.095 -12.474 1.00 89.69 192 LYS A C 1
ATOM 1487 O O . LYS A 1 192 ? -29.963 11.007 -13.201 1.00 89.69 192 LYS A O 1
ATOM 1492 N N . ASN A 1 193 ? -28.390 9.503 -12.587 1.00 86.25 193 ASN A N 1
ATOM 1493 C CA . ASN A 1 193 ? -27.296 9.933 -13.448 1.00 86.25 193 ASN A CA 1
ATOM 1494 C C . ASN A 1 193 ? -27.020 11.447 -13.338 1.00 86.25 193 ASN A C 1
ATOM 1496 O O . ASN A 1 193 ? -26.908 12.150 -14.341 1.00 86.25 193 ASN A O 1
ATOM 1500 N N . ARG A 1 194 ? -26.980 11.961 -12.101 1.00 79.81 194 ARG A N 1
ATOM 1501 C CA . ARG A 1 194 ? -26.765 13.382 -11.774 1.00 79.81 194 ARG A CA 1
ATOM 1502 C C . ARG A 1 194 ? -25.613 13.525 -10.798 1.00 79.81 194 ARG A C 1
ATOM 1504 O O . ARG A 1 194 ? -25.521 12.732 -9.870 1.00 79.81 194 ARG A O 1
ATOM 1511 N N . VAL A 1 195 ? -24.809 14.570 -10.956 1.00 71.62 195 VAL A N 1
ATOM 1512 C CA . VAL A 1 195 ? -23.782 14.954 -9.980 1.00 71.62 195 VAL A CA 1
ATOM 1513 C C . VAL A 1 195 ? -24.305 16.118 -9.138 1.00 71.62 195 VAL A C 1
ATOM 1515 O O . VAL A 1 195 ? -24.899 17.053 -9.672 1.00 71.62 195 VAL A O 1
ATOM 1518 N N . GLU A 1 196 ? -24.093 16.068 -7.826 1.00 67.38 196 GLU A N 1
ATOM 1519 C CA . GLU A 1 196 ? -24.290 17.213 -6.936 1.00 67.38 196 GLU A CA 1
ATOM 1520 C C . GLU A 1 196 ? -22.938 17.633 -6.362 1.00 67.38 196 GLU A C 1
ATOM 1522 O O . GLU A 1 196 ? -22.310 16.862 -5.634 1.00 67.38 196 GLU A O 1
ATOM 1527 N N . TYR A 1 197 ? -22.522 18.860 -6.668 1.00 65.69 197 TYR A N 1
ATOM 1528 C CA . TYR A 1 197 ? -21.241 19.416 -6.241 1.00 65.69 197 TYR A CA 1
ATOM 1529 C C . TYR A 1 197 ? -21.377 20.205 -4.931 1.00 65.69 197 TYR A C 1
ATOM 1531 O O . TYR A 1 197 ? -22.391 20.888 -4.733 1.00 65.69 197 TYR A O 1
ATOM 1539 N N . PRO A 1 198 ? -20.362 20.179 -4.047 1.00 54.22 198 PRO A N 1
ATOM 1540 C CA . PRO A 1 198 ? -20.194 21.221 -3.042 1.00 54.22 198 PRO A CA 1
ATOM 1541 C C . PRO A 1 198 ? -20.135 22.583 -3.749 1.00 54.22 198 PRO A C 1
ATOM 1543 O O . PRO A 1 198 ? -19.503 22.713 -4.793 1.00 54.22 198 PRO A O 1
ATOM 1546 N N . LYS A 1 199 ? -20.810 23.602 -3.207 1.00 49.75 199 LYS A N 1
ATOM 1547 C CA . LYS A 1 199 ? -20.907 24.937 -3.829 1.00 49.75 199 LYS A CA 1
ATOM 1548 C C . LYS A 1 199 ? -19.563 25.685 -3.940 1.00 49.75 199 LYS A C 1
ATOM 1550 O O . LYS A 1 199 ? -19.531 26.735 -4.573 1.00 49.75 199 LYS A O 1
ATOM 1555 N N . GLU A 1 200 ? -18.480 25.167 -3.361 1.00 43.59 200 GLU A N 1
ATOM 1556 C CA . GLU A 1 200 ? -17.161 25.804 -3.318 1.00 43.59 200 GLU A CA 1
ATOM 1557 C C . GLU A 1 200 ? -16.055 24.789 -3.666 1.00 43.59 200 GLU A C 1
ATOM 1559 O O . GLU A 1 200 ? -16.050 23.679 -3.138 1.00 43.59 200 GLU A O 1
ATOM 1564 N N . GLY A 1 201 ? -15.110 25.178 -4.537 1.00 42.56 201 GLY A N 1
ATOM 1565 C CA . GLY A 1 201 ? -13.774 24.562 -4.613 1.00 42.56 201 GLY A CA 1
ATOM 1566 C C . GLY A 1 201 ? -13.376 23.793 -5.881 1.00 42.56 201 GLY A C 1
ATOM 1567 O O . GLY A 1 201 ? -12.183 23.614 -6.095 1.00 42.56 201 GLY A O 1
ATOM 1568 N N . TRP A 1 202 ? -14.291 23.378 -6.761 1.00 41.59 202 TRP A N 1
ATOM 1569 C CA . TRP A 1 202 ? -13.913 22.683 -8.005 1.00 41.59 202 TRP A CA 1
ATOM 1570 C C . TRP A 1 202 ? -14.989 22.846 -9.085 1.00 41.59 202 TRP A C 1
ATOM 1572 O O . TRP A 1 202 ? -16.175 22.646 -8.826 1.00 41.59 202 TRP A O 1
ATOM 1582 N N . SER A 1 203 ? -14.586 23.261 -10.289 1.00 40.16 203 SER A N 1
ATOM 1583 C CA . SER A 1 203 ? -15.496 23.456 -11.425 1.00 40.16 203 SER A CA 1
ATOM 1584 C C . SER A 1 203 ? -15.809 22.101 -12.075 1.00 40.16 203 SER A C 1
ATOM 1586 O O . SER A 1 203 ? -14.880 21.322 -12.293 1.00 40.16 203 SER A O 1
ATOM 1588 N N . PRO A 1 204 ? -17.075 21.786 -12.401 1.00 51.94 204 PRO A N 1
ATOM 1589 C CA . PRO A 1 204 ? -17.428 20.503 -12.993 1.00 51.94 204 PRO A CA 1
ATOM 1590 C C . PRO A 1 204 ? -16.763 20.317 -14.357 1.00 51.94 204 PRO A C 1
ATOM 1592 O O . PRO A 1 204 ? -16.829 21.206 -15.205 1.00 51.94 204 PRO A O 1
ATOM 1595 N N . THR A 1 205 ? -16.225 19.125 -14.623 1.00 56.25 205 THR A N 1
ATOM 1596 C CA . THR A 1 205 ? -16.064 18.655 -16.003 1.00 56.25 205 THR A CA 1
ATOM 1597 C C . THR A 1 205 ? -17.470 18.489 -16.595 1.00 56.25 205 THR A C 1
ATOM 1599 O O . THR A 1 205 ? -18.246 17.671 -16.084 1.00 56.25 205 THR A O 1
ATOM 1602 N N . PRO A 1 206 ? -17.864 19.261 -17.625 1.00 56.53 206 PRO A N 1
ATOM 1603 C CA . PRO A 1 206 ? -19.188 19.127 -18.221 1.00 56.53 206 PRO A CA 1
ATOM 1604 C C . PRO A 1 206 ? -19.428 17.693 -18.711 1.00 56.53 206 PRO A C 1
ATOM 1606 O O . PRO A 1 206 ? -18.560 17.097 -19.341 1.00 56.53 206 PRO A O 1
ATOM 1609 N N . GLY A 1 207 ? -20.613 17.139 -18.437 1.00 62.25 207 GLY A N 1
ATOM 1610 C CA . GLY A 1 207 ? -21.023 15.834 -18.973 1.00 62.25 207 GLY A CA 1
ATOM 1611 C C . GLY A 1 207 ? -20.644 14.599 -18.145 1.00 62.25 207 GLY A C 1
ATOM 1612 O O . GLY A 1 207 ? -20.815 13.490 -18.645 1.00 62.25 207 GLY A O 1
ATOM 1613 N N . LEU A 1 208 ? -20.185 14.743 -16.896 1.00 74.25 208 LEU A N 1
ATOM 1614 C CA . LEU A 1 208 ? -19.989 13.598 -15.993 1.00 74.25 208 LEU A CA 1
ATOM 1615 C C . LEU A 1 208 ? -21.295 12.806 -15.793 1.00 74.25 208 LEU A C 1
ATOM 1617 O O . LEU A 1 208 ? -22.333 13.363 -15.429 1.00 74.25 208 LEU A O 1
ATOM 1621 N N . ARG A 1 209 ? -21.229 11.489 -16.015 1.00 77.00 209 ARG A N 1
ATOM 1622 C CA . ARG A 1 209 ? -22.352 10.549 -15.891 1.00 77.00 209 ARG A CA 1
ATOM 1623 C C . ARG A 1 209 ? -22.052 9.551 -14.769 1.00 77.00 209 ARG A C 1
ATOM 1625 O O . ARG A 1 209 ? -21.342 8.594 -15.031 1.00 77.00 209 ARG A O 1
ATOM 1632 N N . PRO A 1 210 ? -22.577 9.708 -13.544 1.00 81.69 210 PRO A N 1
ATOM 1633 C CA . PRO A 1 210 ? -22.329 8.766 -12.443 1.00 81.69 210 PRO A CA 1
ATOM 1634 C C . PRO A 1 210 ? -22.687 7.300 -12.725 1.00 81.69 210 PRO A C 1
ATOM 1636 O O . PRO A 1 210 ? -22.153 6.392 -12.094 1.00 81.69 210 PRO A O 1
ATOM 1639 N N . ALA A 1 211 ? -23.603 7.040 -13.663 1.00 85.81 211 ALA A N 1
ATOM 1640 C CA . ALA A 1 211 ? -23.874 5.675 -14.109 1.00 85.81 211 ALA A CA 1
ATOM 1641 C C . ALA A 1 211 ? -22.668 5.053 -14.843 1.00 85.81 211 ALA A C 1
ATOM 1643 O O . ALA A 1 211 ? -22.415 3.855 -14.708 1.00 85.81 211 ALA A O 1
ATOM 1644 N N . ASP A 1 212 ? -21.905 5.875 -15.564 1.00 90.56 212 ASP A N 1
ATOM 1645 C CA . ASP A 1 212 ? -20.675 5.501 -16.252 1.00 90.56 212 ASP A CA 1
ATOM 1646 C C . ASP A 1 212 ? -19.556 5.282 -15.229 1.00 90.56 212 ASP A C 1
ATOM 1648 O O . ASP A 1 212 ? -19.172 6.192 -14.495 1.00 90.56 212 ASP A O 1
ATOM 1652 N N . VAL A 1 213 ? -19.064 4.048 -15.128 1.00 91.62 213 VAL A N 1
ATOM 1653 C CA . VAL A 1 213 ? -18.067 3.688 -14.114 1.00 91.62 213 VAL A CA 1
ATOM 1654 C C . VAL A 1 213 ? -16.731 4.389 -14.342 1.00 91.62 213 VAL A C 1
ATOM 1656 O O . VAL A 1 213 ? -16.060 4.735 -13.374 1.00 91.62 213 VAL A O 1
ATOM 1659 N N . THR A 1 214 ? -16.395 4.693 -15.599 1.00 89.88 214 THR A N 1
ATOM 1660 C CA . THR A 1 214 ? -15.125 5.330 -15.969 1.00 89.88 214 THR A CA 1
ATOM 1661 C C . THR A 1 214 ? -15.143 6.845 -15.769 1.00 89.88 214 THR A C 1
ATOM 1663 O O . THR A 1 214 ? -14.155 7.514 -16.073 1.00 89.88 214 THR A O 1
ATOM 1666 N N . ALA A 1 215 ? -16.260 7.420 -15.308 1.00 87.12 215 ALA A N 1
ATOM 1667 C CA . ALA A 1 215 ? -16.332 8.836 -14.985 1.00 87.12 215 ALA A CA 1
ATOM 1668 C C . ALA A 1 215 ? -15.310 9.178 -13.888 1.00 87.12 215 ALA A C 1
ATOM 1670 O O . ALA A 1 215 ? -15.222 8.481 -12.879 1.00 87.12 215 ALA A O 1
ATOM 1671 N N . SER A 1 216 ? -14.569 10.277 -14.070 1.00 82.56 216 SER A N 1
ATOM 1672 C CA . SER A 1 216 ? -13.545 10.754 -13.128 1.00 82.56 216 SER A CA 1
ATOM 1673 C C . SER A 1 216 ? -14.172 11.426 -11.900 1.00 82.56 216 SER A C 1
ATOM 1675 O O . SER A 1 216 ? -13.993 12.618 -11.654 1.00 82.56 216 SER A O 1
ATOM 1677 N N . ILE A 1 217 ? -14.970 10.658 -11.165 1.00 84.88 217 ILE A N 1
ATOM 1678 C CA . ILE A 1 217 ? -15.591 11.034 -9.901 1.00 84.88 217 ILE A CA 1
ATOM 1679 C C . ILE A 1 217 ? -14.746 10.405 -8.800 1.00 84.88 217 ILE A C 1
ATOM 1681 O O . ILE A 1 217 ? -14.519 9.201 -8.822 1.00 84.88 217 ILE A O 1
ATOM 1685 N N . SER A 1 218 ? -14.303 11.219 -7.850 1.00 86.44 218 SER A N 1
ATOM 1686 C CA . SER A 1 218 ? -13.573 10.760 -6.669 1.00 86.44 218 SER A CA 1
ATOM 1687 C C . SER A 1 218 ? -14.260 11.269 -5.402 1.00 86.44 218 SER A C 1
ATOM 1689 O O . SER A 1 218 ? -15.178 12.098 -5.464 1.00 86.44 218 SER A O 1
ATOM 1691 N N . GLY A 1 219 ? -13.856 10.743 -4.255 1.00 86.06 219 GLY A N 1
ATOM 1692 C CA . GLY A 1 219 ? -14.421 11.067 -2.955 1.00 86.06 219 GLY A CA 1
ATOM 1693 C C . GLY A 1 219 ? -13.741 10.257 -1.866 1.00 86.06 219 GLY A C 1
ATOM 1694 O O . GLY A 1 219 ? -12.516 10.173 -1.818 1.00 86.06 219 GLY A O 1
ATOM 1695 N N . THR A 1 220 ? -14.527 9.654 -0.978 1.00 90.06 220 THR A N 1
ATOM 1696 C CA . THR A 1 220 ? -13.970 8.727 -0.000 1.00 90.06 220 THR A CA 1
ATOM 1697 C C . THR A 1 220 ? -13.629 7.395 -0.664 1.00 90.06 220 THR A C 1
ATOM 1699 O O . THR A 1 220 ? -14.510 6.654 -1.092 1.00 90.06 220 THR A O 1
ATOM 1702 N N . TRP A 1 221 ? -12.340 7.071 -0.695 1.00 91.31 221 TRP A N 1
ATOM 1703 C CA . TRP A 1 221 ? -11.799 5.856 -1.313 1.00 91.31 221 TRP A CA 1
ATOM 1704 C C . TRP A 1 221 ? -11.189 4.878 -0.300 1.00 91.31 221 TRP A C 1
ATOM 1706 O O . TRP A 1 221 ? -10.868 3.750 -0.655 1.00 91.31 221 TRP A O 1
ATOM 1716 N N . TRP A 1 222 ? -11.009 5.269 0.959 1.00 93.81 222 TRP A N 1
ATOM 1717 C CA . TRP A 1 222 ? -10.358 4.421 1.958 1.00 93.81 222 TRP A CA 1
ATOM 1718 C C . TRP A 1 222 ? -11.328 3.455 2.656 1.00 93.81 222 TRP A C 1
ATOM 1720 O O . TRP A 1 222 ? -12.550 3.663 2.665 1.00 93.81 222 TRP A O 1
ATOM 1730 N N . SER A 1 223 ? -10.773 2.388 3.244 1.00 95.25 223 SER A N 1
ATOM 1731 C CA . SER A 1 223 ? -11.526 1.338 3.947 1.00 95.25 223 SER A CA 1
ATOM 1732 C C . SER A 1 223 ? -11.464 1.421 5.476 1.00 95.25 223 SER A C 1
ATOM 1734 O O . SER A 1 223 ? -12.234 0.730 6.139 1.00 95.25 223 SER A O 1
ATOM 1736 N N . PHE A 1 224 ? -10.605 2.267 6.049 1.00 89.88 224 PHE A N 1
ATOM 1737 C CA . PHE A 1 224 ? -10.429 2.429 7.500 1.00 89.88 224 PHE A CA 1
ATOM 1738 C C . PHE A 1 224 ? -11.375 3.499 8.107 1.00 89.88 224 PHE A C 1
ATOM 1740 O O . PHE A 1 224 ? -11.915 4.338 7.377 1.00 89.88 224 PHE A O 1
ATOM 1747 N N . PRO A 1 225 ? -11.649 3.480 9.428 1.00 88.19 225 PRO A N 1
ATOM 1748 C CA . PRO A 1 225 ? -12.478 4.493 10.078 1.00 88.19 225 PRO A CA 1
ATOM 1749 C C . PRO A 1 225 ? -11.693 5.775 10.370 1.00 88.19 225 PRO A C 1
ATOM 1751 O O . PRO A 1 225 ? -10.468 5.799 10.323 1.00 88.19 225 PRO A O 1
ATOM 1754 N N . ASP A 1 226 ? -12.385 6.831 10.799 1.00 77.62 226 ASP A N 1
ATOM 1755 C CA . ASP A 1 226 ? -11.700 7.940 11.470 1.00 77.62 226 ASP A CA 1
ATOM 1756 C C . ASP A 1 226 ? -10.994 7.418 12.736 1.00 77.62 226 ASP A C 1
ATOM 1758 O O . ASP A 1 226 ? -11.633 6.802 13.592 1.00 77.62 226 ASP A O 1
ATOM 1762 N N . GLY A 1 227 ? -9.695 7.686 12.886 1.00 75.38 227 GLY A N 1
ATOM 1763 C CA . GLY A 1 227 ? -8.908 7.177 14.010 1.00 75.38 227 GLY A CA 1
ATOM 1764 C C . GLY A 1 227 ? -7.468 7.688 14.040 1.00 75.38 227 GLY A C 1
ATOM 1765 O O . GLY A 1 227 ? -7.037 8.472 13.190 1.00 75.38 227 GLY A O 1
ATOM 1766 N N . VAL A 1 228 ? -6.724 7.271 15.065 1.00 82.88 228 VAL A N 1
ATOM 1767 C CA . VAL A 1 228 ? -5.266 7.434 15.106 1.00 82.88 228 VAL A CA 1
ATOM 1768 C C . VAL A 1 228 ? -4.657 6.158 14.539 1.00 82.88 228 VAL A C 1
ATOM 1770 O O . VAL A 1 228 ? -4.937 5.079 15.054 1.00 82.88 228 VAL A O 1
ATOM 1773 N N . ALA A 1 229 ? -3.854 6.300 13.488 1.00 91.25 229 ALA A N 1
ATOM 1774 C CA . ALA A 1 229 ? -2.994 5.236 12.995 1.00 91.25 229 ALA A CA 1
ATOM 1775 C C . ALA A 1 229 ? -1.626 5.347 13.680 1.00 91.25 229 ALA A C 1
ATOM 1777 O O . ALA A 1 229 ? -1.085 6.452 13.797 1.00 91.25 229 ALA A O 1
ATOM 1778 N N . THR A 1 230 ? -1.098 4.223 14.150 1.00 95.06 230 THR A N 1
ATOM 1779 C CA . THR A 1 230 ? 0.245 4.117 14.724 1.00 95.06 230 THR A CA 1
ATOM 1780 C C . THR A 1 230 ? 1.038 3.017 14.044 1.00 95.06 230 THR A C 1
ATOM 1782 O O . THR A 1 230 ? 0.444 2.089 13.520 1.00 95.06 230 THR A O 1
ATOM 1785 N N . THR A 1 231 ? 2.360 3.086 14.085 1.00 96.50 231 THR A N 1
ATOM 1786 C CA . THR A 1 231 ? 3.258 2.011 13.635 1.00 96.50 231 THR A CA 1
ATOM 1787 C C . THR A 1 231 ? 4.292 1.720 14.713 1.00 96.50 231 THR A C 1
ATOM 1789 O O . THR A 1 231 ? 4.493 2.545 15.610 1.00 96.50 231 THR A O 1
ATOM 1792 N N . ARG A 1 232 ? 5.014 0.600 14.620 1.00 96.62 232 ARG A N 1
ATOM 1793 C CA . ARG A 1 232 ? 6.206 0.400 15.458 1.00 96.62 232 ARG A CA 1
ATOM 1794 C C . ARG A 1 232 ? 7.339 1.368 15.090 1.00 96.62 232 ARG A C 1
ATOM 1796 O O . ARG A 1 232 ? 7.278 2.063 14.071 1.00 96.62 232 ARG A O 1
ATOM 1803 N N . ALA A 1 233 ? 8.387 1.375 15.910 1.00 95.44 233 ALA A N 1
ATOM 1804 C CA . ALA A 1 233 ? 9.702 1.868 15.514 1.00 95.44 233 ALA A CA 1
ATOM 1805 C C . ALA A 1 233 ? 10.582 0.703 15.033 1.00 95.44 233 ALA A C 1
ATOM 1807 O O . ALA A 1 233 ? 10.573 -0.377 15.627 1.00 95.44 233 ALA A O 1
ATOM 1808 N N . VAL A 1 234 ? 11.342 0.926 13.964 1.00 92.81 234 VAL A N 1
ATOM 1809 C CA . VAL A 1 234 ? 12.356 0.011 13.430 1.00 92.81 234 VAL A CA 1
ATOM 1810 C C . VAL A 1 234 ? 13.695 0.725 13.559 1.00 92.81 234 VAL A C 1
ATOM 1812 O O . VAL A 1 234 ? 13.842 1.844 13.080 1.00 92.81 234 VAL A O 1
ATOM 1815 N N . ASP A 1 235 ? 14.634 0.132 14.297 1.00 90.31 235 ASP A N 1
ATOM 1816 C CA . ASP A 1 235 ? 15.939 0.740 14.604 1.00 90.31 235 ASP A CA 1
ATOM 1817 C C . ASP A 1 235 ? 15.842 2.175 15.172 1.00 90.31 235 ASP A C 1
ATOM 1819 O O . ASP A 1 235 ? 16.674 3.041 14.912 1.00 90.31 235 ASP A O 1
ATOM 1823 N N . GLY A 1 236 ? 14.802 2.426 15.977 1.00 91.06 236 GLY A N 1
ATOM 1824 C CA . GLY A 1 236 ? 14.533 3.725 16.606 1.00 91.06 236 GLY A CA 1
ATOM 1825 C C . GLY A 1 236 ? 13.821 4.745 15.710 1.00 91.06 236 GLY A C 1
ATOM 1826 O O . GLY A 1 236 ? 13.531 5.847 16.175 1.00 91.06 236 GLY A O 1
ATOM 1827 N N . VAL A 1 237 ? 13.500 4.391 14.462 1.00 93.06 237 VAL A N 1
ATOM 1828 C CA . VAL A 1 237 ? 12.770 5.242 13.514 1.00 93.06 237 VAL A CA 1
ATOM 1829 C C . VAL A 1 237 ? 11.319 4.760 13.400 1.00 93.06 237 VAL A C 1
ATOM 1831 O O . VAL A 1 237 ? 11.089 3.591 13.085 1.00 93.06 237 VAL A O 1
ATOM 1834 N N . PRO A 1 238 ? 10.309 5.611 13.657 1.00 94.94 238 PRO A N 1
ATOM 1835 C CA . PRO A 1 238 ? 8.909 5.269 13.418 1.00 94.94 238 PRO A CA 1
ATOM 1836 C C . PRO A 1 238 ? 8.673 4.823 11.971 1.00 94.94 238 PRO A C 1
ATOM 1838 O O . PRO A 1 238 ? 8.864 5.611 11.049 1.00 94.94 238 PRO A O 1
ATOM 1841 N N . ALA A 1 239 ? 8.208 3.587 11.771 1.00 94.31 239 ALA A N 1
ATOM 1842 C CA . ALA A 1 239 ? 8.063 3.003 10.435 1.00 94.31 239 ALA A CA 1
ATOM 1843 C C . ALA A 1 239 ? 7.125 3.817 9.523 1.00 94.31 239 ALA A C 1
ATOM 1845 O O . ALA A 1 239 ? 7.347 3.899 8.321 1.00 94.31 239 ALA A O 1
ATOM 1846 N N . GLY A 1 240 ? 6.116 4.487 10.088 1.00 92.69 240 GLY A N 1
ATOM 1847 C CA . GLY A 1 240 ? 5.214 5.365 9.343 1.00 92.69 240 GLY A CA 1
ATOM 1848 C C . GLY A 1 240 ? 5.870 6.604 8.720 1.00 92.69 240 GLY A C 1
ATOM 1849 O O . GLY A 1 240 ? 5.204 7.281 7.945 1.00 92.69 240 GLY A O 1
ATOM 1850 N N . LEU A 1 241 ? 7.131 6.929 9.034 1.00 92.19 241 LEU A N 1
ATOM 1851 C CA . LEU A 1 241 ? 7.867 7.991 8.335 1.00 92.19 241 LEU A CA 1
ATOM 1852 C C . LEU A 1 241 ? 8.201 7.579 6.895 1.00 92.19 241 LEU A C 1
ATOM 1854 O O . LEU A 1 241 ? 7.940 8.349 5.977 1.00 92.19 241 LEU A O 1
ATOM 1858 N N . ASP A 1 242 ? 8.691 6.351 6.706 1.00 89.69 242 ASP A N 1
ATOM 1859 C CA . ASP A 1 242 ? 9.053 5.802 5.389 1.00 89.69 242 ASP A CA 1
ATOM 1860 C C . ASP A 1 242 ? 7.881 5.092 4.702 1.00 89.69 242 ASP A C 1
ATOM 1862 O O . ASP A 1 242 ? 7.819 4.993 3.479 1.00 89.69 242 ASP A O 1
ATOM 1866 N N . LEU A 1 243 ? 6.935 4.572 5.488 1.00 92.06 243 LEU A N 1
ATOM 1867 C CA . LEU A 1 243 ? 5.835 3.734 5.007 1.00 92.06 243 LEU A CA 1
ATOM 1868 C C . LEU A 1 243 ? 4.514 4.507 4.933 1.00 92.06 243 LEU A C 1
ATOM 1870 O O . LEU A 1 243 ? 3.464 4.024 5.363 1.00 92.06 243 LEU A O 1
ATOM 1874 N N . THR A 1 244 ? 4.583 5.721 4.389 1.00 84.94 244 THR A N 1
ATOM 1875 C CA . THR A 1 244 ? 3.420 6.556 4.078 1.00 84.94 244 THR A CA 1
ATOM 1876 C C . THR A 1 244 ? 3.164 6.551 2.571 1.00 84.94 244 THR A C 1
ATOM 1878 O O . THR A 1 244 ? 4.062 6.772 1.762 1.00 84.94 244 THR A O 1
ATOM 1881 N N . GLU A 1 245 ? 1.917 6.277 2.203 1.00 83.25 245 GLU A N 1
ATOM 1882 C CA . GLU A 1 245 ? 1.411 6.418 0.834 1.00 83.25 245 GLU A CA 1
ATOM 1883 C C . GLU A 1 245 ? 1.411 7.898 0.443 1.00 83.25 245 GLU A C 1
ATOM 1885 O O . GLU A 1 245 ? 1.088 8.725 1.294 1.00 83.25 245 GLU A O 1
ATOM 1890 N N . ASP A 1 246 ? 1.724 8.227 -0.817 1.00 72.12 246 ASP A N 1
ATOM 1891 C CA . ASP A 1 246 ? 1.883 9.620 -1.273 1.00 72.12 246 ASP A CA 1
ATOM 1892 C C . ASP A 1 246 ? 2.841 10.391 -0.348 1.00 72.12 246 ASP A C 1
ATOM 1894 O O . ASP A 1 246 ? 2.419 11.211 0.471 1.00 72.12 246 ASP A O 1
ATOM 1898 N N . ALA A 1 247 ? 4.122 9.998 -0.420 1.00 66.38 247 ALA A N 1
ATOM 1899 C CA . ALA A 1 247 ? 5.183 10.347 0.524 1.00 66.38 247 ALA A CA 1
ATOM 1900 C C . ALA A 1 247 ? 5.073 11.785 1.059 1.00 66.38 247 ALA A C 1
ATOM 1902 O O . ALA A 1 247 ? 4.812 12.739 0.322 1.00 66.38 247 ALA A O 1
ATOM 1903 N N . GLY A 1 248 ? 5.261 11.907 2.375 1.00 62.47 248 GLY A N 1
ATOM 1904 C CA . GLY A 1 248 ? 5.133 13.167 3.091 1.00 62.47 248 GLY A CA 1
ATOM 1905 C C . GLY A 1 248 ? 6.188 14.207 2.707 1.00 62.47 248 GLY A C 1
ATOM 1906 O O . GLY A 1 248 ? 7.004 14.029 1.812 1.00 62.47 248 GLY A O 1
ATOM 1907 N N . ASP A 1 249 ? 6.150 15.328 3.418 1.00 75.31 249 ASP A N 1
ATOM 1908 C CA . ASP A 1 249 ? 7.177 16.371 3.325 1.00 75.31 249 ASP A CA 1
ATOM 1909 C C . ASP A 1 249 ? 8.524 15.863 3.888 1.00 75.31 249 ASP A C 1
ATOM 1911 O O . ASP A 1 249 ? 8.558 14.878 4.622 1.00 75.31 249 ASP A O 1
ATOM 1915 N N . ASP A 1 250 ? 9.622 16.588 3.684 1.00 84.44 250 ASP A N 1
ATOM 1916 C CA . ASP A 1 250 ? 10.932 16.248 4.276 1.00 84.44 250 ASP A CA 1
ATOM 1917 C C . ASP A 1 250 ? 10.969 16.499 5.801 1.00 84.44 250 ASP A C 1
ATOM 1919 O O . ASP A 1 250 ? 12.001 16.343 6.459 1.00 84.44 250 ASP A O 1
ATOM 1923 N N . GLN A 1 251 ? 9.842 16.918 6.389 1.00 88.94 251 GLN A N 1
ATOM 1924 C CA . GLN A 1 251 ? 9.677 17.177 7.814 1.00 88.94 251 GLN A CA 1
ATOM 1925 C C . GLN A 1 251 ? 8.390 16.573 8.375 1.00 88.94 251 GLN A C 1
ATOM 1927 O O . GLN A 1 251 ? 7.285 16.772 7.863 1.00 88.94 251 GLN A O 1
ATOM 1932 N N . ALA A 1 252 ? 8.524 15.928 9.532 1.00 92.38 252 ALA A N 1
ATOM 1933 C CA . ALA A 1 252 ? 7.422 15.301 10.244 1.00 92.38 252 ALA A CA 1
ATOM 1934 C C . ALA A 1 252 ? 7.518 15.520 11.755 1.00 92.38 252 ALA A C 1
ATOM 1936 O O . ALA A 1 252 ? 8.564 15.853 12.315 1.00 92.38 252 ALA A O 1
ATOM 1937 N N . ARG A 1 253 ? 6.407 15.276 12.455 1.00 93.62 253 ARG A N 1
ATOM 1938 C CA . ARG A 1 253 ? 6.425 15.070 13.908 1.00 93.62 253 ARG A CA 1
ATOM 1939 C C . ARG A 1 253 ? 5.945 13.672 14.228 1.00 93.62 253 ARG A C 1
ATOM 1941 O O . ARG A 1 253 ? 4.853 13.301 13.809 1.00 93.62 253 ARG A O 1
ATOM 1948 N N . ALA A 1 254 ? 6.709 12.945 15.029 1.00 94.81 254 ALA A N 1
ATOM 1949 C CA . ALA A 1 254 ? 6.296 11.656 15.561 1.00 94.81 254 ALA A CA 1
ATOM 1950 C C . ALA A 1 254 ? 6.009 11.771 17.058 1.00 94.81 254 ALA A C 1
ATOM 1952 O O . ALA A 1 254 ? 6.672 12.518 17.776 1.00 94.81 254 ALA A O 1
ATOM 1953 N N . PHE A 1 255 ? 5.007 11.043 17.533 1.00 95.50 255 PHE A N 1
ATOM 1954 C CA . PHE A 1 255 ? 4.618 11.029 18.935 1.00 95.50 255 PHE A CA 1
ATOM 1955 C C . PHE A 1 255 ? 4.508 9.582 19.385 1.00 95.50 255 PHE A C 1
ATOM 1957 O O . PHE A 1 255 ? 3.742 8.817 18.797 1.00 95.50 255 PHE A O 1
ATOM 1964 N N . GLU A 1 256 ? 5.219 9.230 20.449 1.00 95.44 256 GLU A N 1
ATOM 1965 C CA . GLU A 1 256 ? 5.033 7.939 21.099 1.00 95.44 256 GLU A CA 1
ATOM 1966 C C . GLU A 1 256 ? 3.598 7.855 21.635 1.00 95.44 256 GLU A C 1
ATOM 1968 O O . GLU A 1 256 ? 3.058 8.813 22.205 1.00 95.44 256 GLU A O 1
ATOM 1973 N N . VAL A 1 257 ? 2.953 6.716 21.432 1.00 93.50 257 VAL A N 1
ATOM 1974 C CA . VAL A 1 257 ? 1.590 6.445 21.865 1.00 93.50 257 VAL A CA 1
ATOM 1975 C C . VAL A 1 257 ? 1.628 5.471 23.022 1.00 93.50 257 VAL A C 1
ATOM 1977 O O . VAL A 1 257 ? 2.173 4.375 22.932 1.00 93.50 257 VAL A O 1
ATOM 1980 N N . ARG A 1 258 ? 0.975 5.852 24.121 1.00 87.62 258 ARG A N 1
ATOM 1981 C CA . ARG A 1 258 ? 0.791 4.939 25.245 1.00 87.62 258 ARG A CA 1
ATOM 1982 C C . ARG A 1 258 ? -0.283 3.912 24.897 1.00 87.62 258 ARG A C 1
ATOM 1984 O O . ARG A 1 258 ? -1.475 4.219 24.981 1.00 87.62 258 ARG A O 1
ATOM 1991 N N . VAL A 1 259 ? 0.159 2.707 24.563 1.00 89.25 259 VAL A N 1
ATOM 1992 C CA . VAL A 1 259 ? -0.689 1.533 24.343 1.00 89.25 259 VAL A CA 1
ATOM 1993 C C . VAL A 1 259 ? -1.305 1.067 25.674 1.00 89.25 259 VAL A C 1
ATOM 1995 O O . VAL A 1 259 ? -0.566 0.864 26.644 1.00 89.25 259 VAL A O 1
ATOM 1998 N N . PRO A 1 260 ? -2.640 0.912 25.776 1.00 87.62 260 PRO A N 1
ATOM 1999 C CA . PRO A 1 260 ? -3.269 0.270 26.929 1.00 87.62 260 PRO A CA 1
ATOM 2000 C C . PRO A 1 260 ? -2.799 -1.185 27.069 1.00 87.62 260 PRO A C 1
ATOM 2002 O O . PRO A 1 260 ? -2.797 -1.935 26.098 1.00 87.62 260 PRO A O 1
ATOM 2005 N N . THR A 1 261 ? -2.408 -1.595 28.278 1.00 86.38 261 THR A N 1
ATOM 2006 C CA . THR A 1 261 ? -1.838 -2.934 28.540 1.00 86.38 261 THR A CA 1
ATOM 2007 C C . THR A 1 261 ? -2.821 -4.083 28.315 1.00 86.38 261 THR A C 1
ATOM 2009 O O . THR A 1 261 ? -2.406 -5.226 28.173 1.00 86.38 261 THR A O 1
ATOM 2012 N N . ASP A 1 262 ? -4.117 -3.788 28.329 1.00 91.75 262 ASP A N 1
ATOM 2013 C CA . ASP A 1 262 ? -5.239 -4.707 28.151 1.00 91.75 262 ASP A CA 1
ATOM 2014 C C . ASP A 1 262 ? -5.958 -4.509 26.804 1.00 91.75 262 ASP A C 1
ATOM 2016 O O . ASP A 1 262 ? -7.049 -5.046 26.608 1.00 91.75 262 ASP A O 1
ATOM 2020 N N . ALA A 1 263 ? -5.357 -3.754 25.874 1.00 95.00 263 ALA A N 1
ATOM 2021 C CA . ALA A 1 263 ? -5.932 -3.518 24.555 1.00 95.00 263 ALA A CA 1
ATOM 2022 C C . ALA A 1 263 ? -6.146 -4.837 23.798 1.00 95.00 263 ALA A C 1
ATOM 2024 O O . ALA A 1 263 ? -5.217 -5.616 23.574 1.00 95.00 263 ALA A O 1
ATOM 2025 N N . ARG A 1 264 ? -7.380 -5.063 23.348 1.00 97.31 264 ARG A N 1
ATOM 2026 C CA . ARG A 1 264 ? -7.747 -6.184 22.482 1.00 97.31 264 ARG A CA 1
ATOM 2027 C C . ARG A 1 264 ? -7.444 -5.797 21.041 1.00 97.31 264 ARG A C 1
ATOM 2029 O O . ARG A 1 264 ? -8.206 -5.048 20.429 1.00 97.31 264 ARG A O 1
ATOM 2036 N N . VAL A 1 265 ? -6.336 -6.289 20.505 1.00 97.75 265 VAL A N 1
ATOM 2037 C CA . VAL A 1 265 ? -5.916 -5.998 19.128 1.00 97.75 265 VAL A CA 1
ATOM 2038 C C . VAL A 1 265 ? -6.344 -7.133 18.204 1.00 97.75 265 VAL A C 1
ATOM 2040 O O . VAL A 1 265 ? -6.070 -8.301 18.479 1.00 97.75 265 VAL A O 1
ATOM 2043 N N . LEU A 1 266 ? -7.037 -6.795 17.116 1.00 98.38 266 LEU A N 1
ATOM 2044 C CA . LEU A 1 266 ? -7.252 -7.720 16.006 1.00 98.38 266 LEU A CA 1
ATOM 2045 C C . LEU A 1 266 ? -6.039 -7.676 15.076 1.00 98.38 266 LEU A C 1
ATOM 2047 O O . LEU A 1 266 ? -5.770 -6.646 14.463 1.00 98.38 266 LEU A O 1
ATOM 2051 N N . GLU A 1 267 ? -5.350 -8.801 14.948 1.00 98.44 267 GLU A N 1
ATOM 2052 C CA . GLU A 1 267 ? -4.192 -8.961 14.069 1.00 98.44 267 GLU A CA 1
ATOM 2053 C C . GLU A 1 267 ? -4.642 -9.404 12.670 1.00 98.44 267 GLU A C 1
ATOM 2055 O O . GLU A 1 267 ? -5.191 -10.492 12.500 1.00 98.44 267 GLU A O 1
ATOM 2060 N N . ILE A 1 268 ? -4.418 -8.564 11.659 1.00 98.50 268 ILE A N 1
ATOM 2061 C CA . ILE A 1 268 ? -4.585 -8.900 10.243 1.00 98.50 268 ILE A CA 1
ATOM 2062 C C . ILE A 1 268 ? -3.217 -9.332 9.711 1.00 98.50 268 ILE A C 1
ATOM 2064 O O . ILE A 1 268 ? -2.445 -8.522 9.197 1.00 98.50 268 ILE A O 1
ATOM 2068 N N . ASP A 1 269 ? -2.912 -10.620 9.857 1.00 97.38 269 ASP A N 1
ATOM 2069 C CA . ASP A 1 269 ? -1.650 -11.234 9.424 1.00 97.38 269 ASP A CA 1
ATOM 2070 C C . ASP A 1 269 ? -1.716 -11.867 8.023 1.00 97.38 269 ASP A C 1
ATOM 2072 O O . ASP A 1 269 ? -0.688 -12.186 7.421 1.00 97.38 269 ASP A O 1
ATOM 2076 N N . HIS A 1 270 ? -2.923 -11.980 7.466 1.00 97.62 270 HIS A N 1
ATOM 2077 C CA . HIS A 1 270 ? -3.188 -12.530 6.145 1.00 97.62 270 HIS A CA 1
ATOM 2078 C C . HIS A 1 270 ? -4.424 -11.863 5.507 1.00 97.62 270 HIS A C 1
ATOM 2080 O O . HIS A 1 270 ? -5.387 -11.561 6.222 1.00 97.62 270 HIS A O 1
ATOM 2086 N N . PRO A 1 271 ? -4.492 -11.698 4.165 1.00 97.81 271 PRO A N 1
ATOM 2087 C CA . PRO A 1 271 ? -5.677 -11.139 3.497 1.00 97.81 271 PRO A CA 1
ATOM 2088 C C . PRO A 1 271 ? -6.988 -11.874 3.820 1.00 97.81 271 PRO A C 1
ATOM 2090 O O . PRO A 1 271 ? -8.057 -11.269 3.825 1.00 97.81 271 PRO A O 1
ATOM 2093 N N . GLN A 1 272 ? -6.909 -13.171 4.134 1.00 98.19 272 GLN A N 1
ATOM 2094 C CA . GLN A 1 272 ? -8.070 -13.966 4.552 1.00 98.19 272 GLN A CA 1
ATOM 2095 C C . GLN A 1 272 ? -8.700 -13.450 5.852 1.00 98.19 272 GLN A C 1
ATOM 2097 O O . GLN A 1 272 ? -9.922 -13.424 5.948 1.00 98.19 272 GLN A O 1
ATOM 2102 N N . VAL A 1 273 ? -7.903 -12.972 6.814 1.00 98.50 273 VAL A N 1
ATOM 2103 C CA . VAL A 1 273 ? -8.432 -12.416 8.070 1.00 98.50 273 VAL A CA 1
ATOM 2104 C C . VAL A 1 273 ? -9.251 -11.155 7.791 1.00 98.50 273 VAL A C 1
ATOM 2106 O O . VAL A 1 273 ? -10.339 -10.985 8.337 1.00 98.50 273 VAL A O 1
ATOM 2109 N N . TRP A 1 274 ? -8.787 -10.303 6.871 1.00 98.44 274 TRP A N 1
ATOM 2110 C CA . TRP A 1 274 ? -9.549 -9.137 6.417 1.00 98.44 274 TRP A CA 1
ATOM 2111 C C . TRP A 1 274 ? -10.859 -9.531 5.719 1.00 98.44 274 TRP A C 1
ATOM 2113 O O . TRP A 1 274 ? -11.909 -8.933 5.968 1.00 98.44 274 TRP A O 1
ATOM 2123 N N . ILE A 1 275 ? -10.814 -10.550 4.855 1.00 98.75 275 ILE A N 1
ATOM 2124 C CA . ILE A 1 275 ? -11.999 -11.092 4.175 1.00 98.75 275 ILE A CA 1
ATOM 2125 C C . ILE A 1 275 ? -13.022 -11.604 5.196 1.00 98.75 275 ILE A C 1
ATOM 2127 O O . ILE A 1 275 ? -14.209 -11.283 5.094 1.00 98.75 275 ILE A O 1
ATOM 2131 N N . ASP A 1 276 ? -12.577 -12.372 6.187 1.00 98.69 276 ASP A N 1
ATOM 2132 C CA . ASP A 1 276 ? -13.449 -12.943 7.212 1.00 98.69 276 ASP A CA 1
ATOM 2133 C C . ASP A 1 276 ? -14.025 -11.856 8.129 1.00 98.69 276 ASP A C 1
ATOM 2135 O O . ASP A 1 276 ? -15.214 -11.901 8.454 1.00 98.69 276 ASP A O 1
ATOM 2139 N N . LEU A 1 277 ? -13.242 -10.819 8.448 1.00 98.31 277 LEU A N 1
ATOM 2140 C CA . LEU A 1 277 ? -13.715 -9.627 9.152 1.00 98.31 277 LEU A CA 1
ATOM 2141 C C . LEU A 1 277 ? -14.835 -8.923 8.372 1.00 98.31 277 LEU A C 1
ATOM 2143 O O . LEU A 1 277 ? -15.884 -8.620 8.940 1.00 98.31 277 LEU A O 1
ATOM 2147 N N . CYS A 1 278 ? -14.650 -8.712 7.065 1.00 98.56 278 CYS A N 1
ATOM 2148 C CA . CYS A 1 278 ? -15.678 -8.126 6.201 1.00 98.56 278 CYS A CA 1
ATOM 2149 C C . CYS A 1 278 ? -16.924 -9.012 6.100 1.00 98.56 278 CYS A C 1
ATOM 2151 O O . CYS A 1 278 ? -18.036 -8.496 5.995 1.00 98.56 278 CYS A O 1
ATOM 2153 N N . ARG A 1 279 ? -16.759 -10.340 6.131 1.00 98.38 279 ARG A N 1
ATOM 2154 C CA . ARG A 1 279 ? -17.877 -11.292 6.113 1.00 98.38 279 ARG A CA 1
ATOM 2155 C C . ARG A 1 279 ? -18.674 -11.257 7.419 1.00 98.38 279 ARG A C 1
ATOM 2157 O O . ARG A 1 279 ? -19.897 -11.352 7.372 1.00 98.38 279 ARG A O 1
ATOM 2164 N N . ALA A 1 280 ? -18.000 -11.125 8.560 1.00 98.12 280 ALA A N 1
ATOM 2165 C CA . ALA A 1 280 ? -18.627 -11.088 9.880 1.00 98.12 280 ALA A CA 1
ATOM 2166 C C . ALA A 1 280 ? -19.259 -9.723 10.206 1.00 98.12 280 ALA A C 1
ATOM 2168 O O . ALA A 1 280 ? -20.329 -9.661 10.809 1.00 98.12 280 ALA A O 1
ATOM 2169 N N . HIS A 1 281 ? -18.619 -8.632 9.781 1.00 97.75 281 HIS A N 1
ATOM 2170 C CA . HIS A 1 281 ? -19.012 -7.258 10.085 1.00 97.75 281 HIS A CA 1
ATOM 2171 C C . HIS A 1 281 ? -19.083 -6.427 8.801 1.00 97.75 281 HIS A C 1
ATOM 2173 O O . HIS A 1 281 ? -18.271 -5.535 8.590 1.00 97.75 281 HIS A O 1
ATOM 2179 N N . SER A 1 282 ? -20.033 -6.716 7.915 1.00 97.81 282 SER A N 1
ATOM 2180 C CA . SER A 1 282 ? -20.121 -6.036 6.618 1.00 97.81 282 SER A CA 1
ATOM 2181 C C . SER A 1 282 ? -20.785 -4.658 6.706 1.00 97.81 282 SER A C 1
ATOM 2183 O O . SER A 1 282 ? -21.913 -4.549 7.194 1.00 97.81 282 SER A O 1
ATOM 2185 N N . LEU A 1 283 ? -20.157 -3.644 6.113 1.00 98.31 283 LEU A N 1
ATOM 2186 C CA . LEU A 1 283 ? -20.768 -2.356 5.789 1.00 98.31 283 LEU A CA 1
ATOM 2187 C C . LEU A 1 283 ? -20.672 -2.110 4.278 1.00 98.31 283 LEU A C 1
ATOM 2189 O O . LEU A 1 283 ? -19.576 -2.095 3.719 1.00 98.31 283 LEU A O 1
ATOM 2193 N N . GLU A 1 284 ? -21.814 -1.938 3.610 1.00 98.31 284 GLU A N 1
ATOM 2194 C CA . GLU A 1 284 ? -21.864 -1.718 2.160 1.00 98.31 284 GLU A CA 1
ATOM 2195 C C . GLU A 1 284 ? -21.345 -0.327 1.779 1.00 98.31 284 GLU A C 1
ATOM 2197 O O . GLU A 1 284 ? -21.741 0.683 2.364 1.00 98.31 284 GLU A O 1
ATOM 2202 N N . VAL A 1 285 ? -20.474 -0.294 0.769 1.00 97.75 285 VAL A N 1
ATOM 2203 C CA . VAL A 1 285 ? -19.857 0.926 0.224 1.00 97.75 285 VAL A CA 1
ATOM 2204 C C . VAL A 1 285 ? -19.796 0.919 -1.310 1.00 97.75 285 VAL A C 1
ATOM 2206 O O . VAL A 1 285 ? -18.987 1.622 -1.922 1.00 97.75 285 VAL A O 1
ATOM 2209 N N . THR A 1 286 ? -20.652 0.103 -1.934 1.00 97.12 286 THR A N 1
ATOM 2210 C CA . THR A 1 286 ? -20.700 -0.162 -3.376 1.00 97.12 286 THR A CA 1
ATOM 2211 C C . THR A 1 286 ? -20.638 1.104 -4.216 1.00 97.12 286 THR A C 1
ATOM 2213 O O . THR A 1 286 ? -19.748 1.239 -5.048 1.00 97.12 286 THR A O 1
ATOM 2216 N N . SER A 1 287 ? -21.572 2.034 -4.029 1.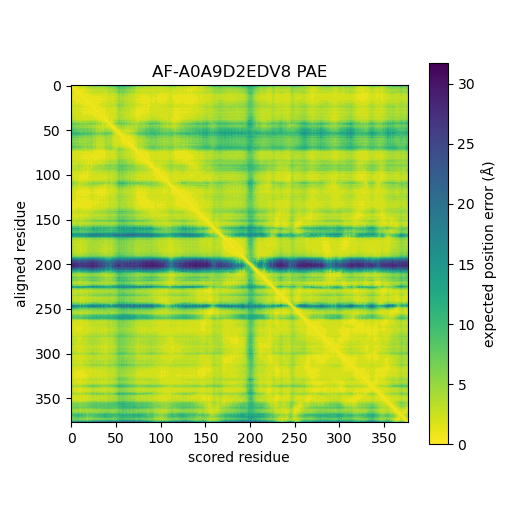00 95.31 287 SER A N 1
ATOM 2217 C CA . SER A 1 287 ? -21.717 3.217 -4.878 1.00 95.31 287 SER A CA 1
ATOM 2218 C C . SER A 1 287 ? -20.740 4.324 -4.506 1.00 95.31 287 SER A C 1
ATOM 2220 O O . SER A 1 287 ? -20.302 5.060 -5.387 1.00 95.31 287 SER A O 1
ATOM 2222 N N . SER A 1 288 ? -20.416 4.457 -3.221 1.00 93.88 288 SER A N 1
ATOM 2223 C CA . SER A 1 288 ? -19.555 5.522 -2.699 1.00 93.88 288 SER A CA 1
ATOM 2224 C C . SER A 1 288 ? -18.083 5.328 -3.058 1.00 93.88 288 SER A C 1
ATOM 2226 O O . SER A 1 288 ? -17.413 6.312 -3.348 1.00 93.88 288 SER A O 1
ATOM 2228 N N . ARG A 1 289 ? -17.594 4.080 -3.120 1.00 94.56 289 ARG A N 1
ATOM 2229 C CA . ARG A 1 289 ? -16.201 3.758 -3.505 1.00 94.56 289 ARG A CA 1
ATOM 2230 C C . ARG A 1 289 ? -16.061 3.379 -4.980 1.00 94.56 289 ARG A C 1
ATOM 2232 O O . ARG A 1 289 ? -14.945 3.304 -5.488 1.00 94.56 289 ARG A O 1
ATOM 2239 N N . ARG A 1 290 ? -17.187 3.158 -5.675 1.00 94.12 290 ARG A N 1
ATOM 2240 C CA . ARG A 1 290 ? -17.270 2.561 -7.018 1.00 94.12 290 ARG A CA 1
ATOM 2241 C C . ARG A 1 290 ? -16.218 3.064 -7.998 1.00 94.12 290 ARG A C 1
ATOM 2243 O O . ARG A 1 290 ? -15.544 2.257 -8.619 1.00 94.12 290 ARG A O 1
ATOM 2250 N N . HIS A 1 291 ? -16.143 4.380 -8.186 1.00 93.31 291 HIS A N 1
ATOM 2251 C CA . HIS A 1 291 ? -15.347 4.983 -9.254 1.00 93.31 291 HIS A CA 1
ATOM 2252 C C . HIS A 1 291 ? -13.849 4.857 -8.982 1.00 93.31 291 HIS A C 1
ATOM 2254 O O . HIS A 1 291 ? -13.108 4.394 -9.846 1.00 93.31 291 HIS A O 1
ATOM 2260 N N . ASP A 1 292 ? -13.416 5.201 -7.771 1.00 94.38 292 ASP A N 1
ATOM 2261 C CA . ASP A 1 292 ? -12.014 5.097 -7.374 1.00 94.38 292 ASP A CA 1
ATOM 2262 C C . ASP A 1 292 ? -11.562 3.629 -7.348 1.00 94.38 292 ASP A C 1
ATOM 2264 O O . ASP A 1 292 ? -10.565 3.276 -7.973 1.00 94.38 29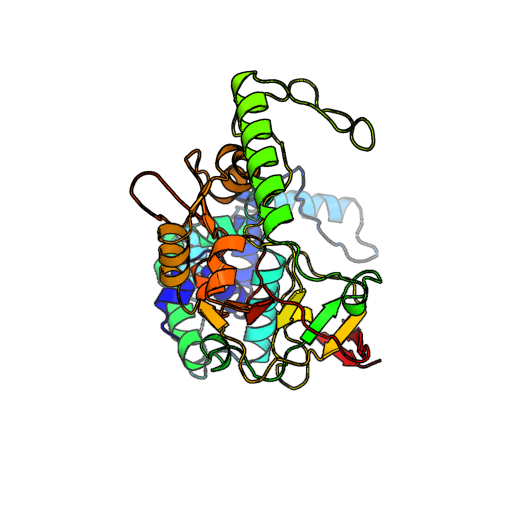2 ASP A O 1
ATOM 2268 N N . TRP A 1 293 ? -12.358 2.726 -6.769 1.00 96.38 293 TRP A N 1
ATOM 2269 C CA . TRP A 1 293 ? -12.002 1.304 -6.714 1.00 96.38 293 TRP A CA 1
ATOM 2270 C C . TRP A 1 293 ? -12.077 0.613 -8.077 1.00 96.38 293 TRP A C 1
ATOM 2272 O O . TRP A 1 293 ? -11.285 -0.292 -8.344 1.00 96.38 293 TRP A O 1
ATOM 2282 N N . TYR A 1 294 ? -12.962 1.053 -8.976 1.00 95.88 294 TYR A N 1
ATOM 2283 C CA . TYR A 1 294 ? -12.954 0.597 -10.365 1.00 95.88 294 TYR A CA 1
ATOM 2284 C C . TYR A 1 294 ? -11.666 1.006 -11.082 1.00 95.88 294 TYR A C 1
ATOM 2286 O O . TYR A 1 294 ? -11.101 0.195 -11.808 1.00 95.88 294 TYR A O 1
ATOM 2294 N N . ARG A 1 295 ? -11.168 2.232 -10.874 1.00 93.25 295 ARG A N 1
ATOM 2295 C CA . ARG A 1 295 ? -9.921 2.696 -11.510 1.00 93.25 295 ARG A CA 1
ATOM 2296 C C . ARG A 1 295 ? -8.720 1.846 -11.098 1.00 93.25 295 ARG A C 1
ATOM 2298 O O . ARG A 1 295 ? -7.860 1.598 -11.933 1.00 93.25 295 ARG A O 1
ATOM 2305 N N . VAL A 1 296 ? -8.704 1.367 -9.855 1.00 93.44 296 VAL A N 1
ATOM 2306 C CA . VAL A 1 296 ? -7.638 0.507 -9.317 1.00 93.44 296 VAL A CA 1
ATOM 2307 C C . VAL A 1 296 ? -7.785 -0.948 -9.772 1.00 93.44 296 VAL A C 1
ATOM 2309 O O . VAL A 1 296 ? -6.806 -1.586 -10.142 1.00 93.44 296 VAL A O 1
ATOM 2312 N N . THR A 1 297 ? -9.003 -1.497 -9.730 1.00 94.81 297 THR A N 1
ATOM 2313 C CA . THR A 1 297 ? -9.228 -2.956 -9.818 1.00 94.81 297 THR A CA 1
ATOM 2314 C C . THR A 1 297 ? -9.898 -3.425 -11.109 1.00 94.81 297 THR A C 1
ATOM 2316 O O . THR A 1 297 ? -9.963 -4.625 -11.364 1.00 94.81 297 THR A O 1
ATOM 2319 N N . GLY A 1 298 ? -10.474 -2.511 -11.892 1.00 94.75 298 GLY A N 1
ATOM 2320 C CA . GLY A 1 298 ? -11.334 -2.816 -13.038 1.00 94.75 298 GLY A CA 1
ATOM 2321 C C . GLY A 1 298 ? -12.694 -3.433 -12.678 1.00 94.75 298 GLY A C 1
ATOM 2322 O O . GLY A 1 298 ? -13.484 -3.735 -13.573 1.00 94.75 298 GLY A O 1
ATOM 2323 N N . ARG A 1 299 ? -13.004 -3.636 -11.388 1.00 95.88 299 ARG A N 1
ATOM 2324 C CA . ARG A 1 299 ? -14.247 -4.281 -10.943 1.00 95.88 299 ARG A CA 1
ATOM 2325 C C . ARG A 1 299 ? -15.379 -3.265 -10.786 1.00 95.88 299 ARG A C 1
ATOM 2327 O O . ARG A 1 299 ? -15.312 -2.366 -9.952 1.00 95.88 299 ARG A O 1
ATOM 2334 N N . ASP A 1 300 ? -16.465 -3.475 -11.529 1.00 95.69 300 ASP A N 1
ATOM 2335 C CA . ASP A 1 300 ? -17.764 -2.820 -11.320 1.00 95.69 300 ASP A CA 1
ATOM 2336 C C . ASP A 1 300 ? -18.739 -3.808 -10.664 1.00 95.69 300 ASP A C 1
ATOM 2338 O O . ASP A 1 300 ? -19.475 -4.526 -11.339 1.00 95.69 300 ASP A O 1
ATOM 2342 N N . GLY A 1 301 ? -18.691 -3.898 -9.338 1.00 95.62 301 GLY A N 1
ATOM 2343 C CA . GLY A 1 301 ? -19.505 -4.829 -8.561 1.00 95.62 301 GLY A CA 1
ATOM 2344 C C . GLY A 1 301 ? -19.768 -4.318 -7.151 1.00 95.62 301 GLY A C 1
ATOM 2345 O O . GLY A 1 301 ? -19.432 -3.180 -6.826 1.00 95.62 301 GLY A O 1
ATOM 2346 N N . ASP A 1 302 ? -20.372 -5.169 -6.328 1.00 97.81 302 ASP A N 1
ATOM 2347 C CA . ASP A 1 302 ? -20.745 -4.814 -4.962 1.00 97.81 302 ASP A CA 1
ATOM 2348 C C . ASP A 1 302 ? -19.531 -4.852 -4.025 1.00 97.81 302 ASP A C 1
ATOM 2350 O O . ASP A 1 302 ? -18.717 -5.786 -4.067 1.00 97.81 302 ASP A O 1
ATOM 2354 N N . TRP A 1 303 ? -19.439 -3.846 -3.153 1.00 98.50 303 TRP A N 1
ATOM 2355 C CA . TRP A 1 303 ? -18.295 -3.639 -2.270 1.00 98.50 303 TRP A CA 1
ATOM 2356 C C . TRP A 1 303 ? -18.706 -3.509 -0.809 1.00 98.50 303 TRP A C 1
ATOM 2358 O O . TRP A 1 303 ? -19.682 -2.834 -0.470 1.00 98.50 303 TRP A O 1
ATOM 2368 N N . VAL A 1 304 ? -17.903 -4.109 0.065 1.00 98.69 304 VAL A N 1
ATOM 2369 C CA . VAL A 1 304 ? -18.023 -3.978 1.518 1.00 98.69 304 VAL A CA 1
ATOM 2370 C C . VAL A 1 304 ? -16.686 -3.620 2.158 1.00 98.69 304 VAL A C 1
ATOM 2372 O O . VAL A 1 304 ? -15.615 -3.958 1.650 1.00 98.69 304 VAL A O 1
ATOM 2375 N N . ILE A 1 305 ? -16.760 -2.967 3.310 1.00 98.44 305 ILE A N 1
ATOM 2376 C CA . ILE A 1 305 ? -15.653 -2.791 4.259 1.00 98.44 305 ILE A CA 1
ATOM 2377 C C . ILE A 1 305 ? -16.096 -3.284 5.640 1.00 98.44 305 ILE A C 1
ATOM 2379 O O . ILE A 1 305 ? -17.299 -3.499 5.841 1.00 98.44 305 ILE A O 1
ATOM 2383 N N . PRO A 1 306 ? -15.176 -3.450 6.604 1.00 98.19 306 PRO A N 1
ATOM 2384 C CA . PRO A 1 306 ? -15.563 -3.733 7.973 1.00 98.19 306 PRO A CA 1
ATOM 2385 C C . PRO A 1 306 ? -16.421 -2.609 8.558 1.00 98.19 306 PRO A C 1
ATOM 2387 O O . PRO A 1 306 ? -16.129 -1.418 8.424 1.00 98.19 306 PRO A O 1
ATOM 2390 N N . ASP A 1 307 ? -17.479 -2.988 9.256 1.00 98.19 307 ASP A N 1
ATOM 2391 C CA . ASP A 1 307 ? -18.260 -2.082 10.072 1.00 98.19 307 ASP A CA 1
ATOM 2392 C C . ASP A 1 307 ? -17.501 -1.777 11.363 1.00 98.19 307 ASP A C 1
ATOM 2394 O O . ASP A 1 307 ? -17.673 -2.445 12.383 1.00 98.19 307 ASP A O 1
ATOM 2398 N N . TRP A 1 308 ? -16.637 -0.765 11.322 1.00 97.38 308 TRP A N 1
ATOM 2399 C CA . TRP A 1 308 ? -15.729 -0.461 12.430 1.00 97.38 308 TRP A CA 1
ATOM 2400 C C . TRP A 1 308 ? -16.433 -0.169 13.755 1.00 97.38 308 TRP A C 1
ATOM 2402 O O . TRP A 1 308 ? -15.860 -0.424 14.809 1.00 97.38 308 TRP A O 1
ATOM 2412 N N . ALA A 1 309 ? -17.680 0.313 13.728 1.00 96.50 309 ALA A N 1
ATOM 2413 C CA . ALA A 1 309 ? -18.461 0.492 14.948 1.00 96.50 309 ALA A CA 1
ATOM 2414 C C . ALA A 1 309 ? -18.846 -0.850 15.588 1.00 96.50 309 ALA A C 1
ATOM 2416 O O . ALA A 1 309 ? -18.844 -0.944 16.809 1.00 96.50 309 ALA A O 1
ATOM 2417 N N . ALA A 1 310 ? -19.152 -1.871 14.780 1.00 97.50 310 ALA A N 1
ATOM 2418 C CA . ALA A 1 310 ? -19.407 -3.226 15.267 1.00 97.50 310 ALA A CA 1
ATOM 2419 C C . ALA A 1 310 ? -18.107 -3.939 15.678 1.00 97.50 310 ALA A C 1
ATOM 2421 O O . ALA A 1 310 ? -18.069 -4.609 16.705 1.00 97.50 310 ALA A O 1
ATOM 2422 N N . VAL A 1 311 ? -17.018 -3.755 14.922 1.00 97.88 311 VAL A N 1
ATOM 2423 C CA . VAL A 1 311 ? -15.696 -4.312 15.273 1.00 97.88 311 VAL A CA 1
ATOM 2424 C C . VAL A 1 311 ? -15.223 -3.785 16.634 1.00 97.88 311 VAL A C 1
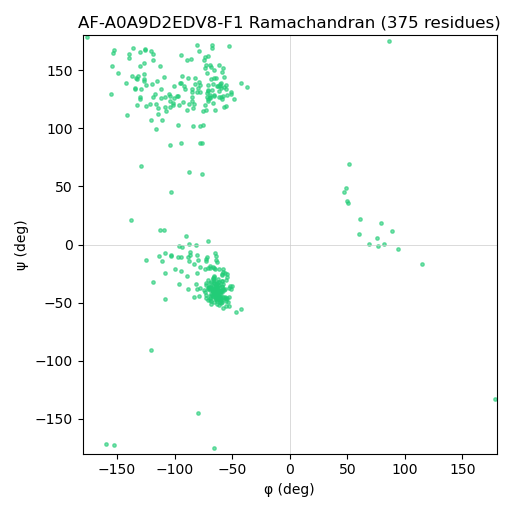ATOM 2426 O O . VAL A 1 311 ? -14.708 -4.552 17.449 1.00 97.88 311 VAL A O 1
ATOM 2429 N N . ALA A 1 312 ? -15.479 -2.505 16.922 1.00 96.38 312 ALA A N 1
ATOM 2430 C CA . ALA A 1 312 ? -15.117 -1.861 18.184 1.00 96.38 312 ALA A CA 1
ATOM 2431 C C . ALA A 1 312 ? -15.821 -2.433 19.430 1.00 96.38 312 ALA A C 1
ATOM 2433 O O . ALA A 1 312 ? -15.412 -2.154 20.555 1.00 96.38 312 ALA A O 1
ATOM 2434 N N . GLU A 1 313 ? -16.870 -3.247 19.267 1.00 96.25 313 GLU A N 1
ATOM 2435 C CA . GLU A 1 313 ? -17.496 -3.956 20.391 1.00 96.25 313 GLU A CA 1
ATOM 2436 C C . GLU A 1 313 ? -16.549 -5.035 20.959 1.00 96.25 313 GLU A C 1
ATOM 2438 O O . GLU A 1 313 ? -16.522 -5.290 22.167 1.00 96.25 313 GLU A O 1
ATOM 2443 N N . SER A 1 314 ? -15.717 -5.629 20.097 1.00 97.06 314 SER A N 1
ATOM 2444 C CA . SER A 1 314 ? -14.828 -6.748 20.444 1.00 97.06 314 SER A CA 1
ATOM 2445 C C . SER A 1 314 ? -13.348 -6.372 20.502 1.00 97.06 314 SER A C 1
ATOM 2447 O O . SER A 1 314 ? -12.595 -7.033 21.217 1.00 97.06 314 SER A O 1
ATOM 2449 N N . TYR A 1 315 ? -12.941 -5.313 19.799 1.00 97.69 315 TYR A N 1
ATOM 2450 C CA . TYR A 1 315 ? -11.541 -4.921 19.653 1.00 97.69 315 TYR A CA 1
ATOM 2451 C C . TYR A 1 315 ? -11.334 -3.434 19.915 1.00 97.69 315 TYR A C 1
ATOM 2453 O O . TYR A 1 315 ? -12.156 -2.596 19.556 1.00 97.69 315 TYR A O 1
ATOM 2461 N N . ASP A 1 316 ? -10.197 -3.104 20.512 1.00 95.88 316 ASP A N 1
ATOM 2462 C CA . ASP A 1 316 ? -9.805 -1.732 20.826 1.00 95.88 316 ASP A CA 1
ATOM 2463 C C . ASP A 1 316 ? -8.922 -1.131 19.721 1.00 95.88 316 ASP A C 1
ATOM 2465 O O . ASP A 1 316 ? -8.866 0.095 19.566 1.00 95.88 316 ASP A O 1
ATOM 2469 N N . ALA A 1 317 ? -8.274 -1.996 18.933 1.00 96.38 317 ALA A N 1
ATOM 2470 C CA . ALA A 1 317 ? -7.482 -1.649 17.762 1.00 96.38 317 ALA A CA 1
ATOM 2471 C C . ALA A 1 317 ? -7.427 -2.802 16.751 1.00 96.38 317 ALA A C 1
ATOM 2473 O O . ALA A 1 317 ? -7.737 -3.952 17.067 1.00 96.38 317 ALA A O 1
ATOM 2474 N N . VAL A 1 318 ? -7.007 -2.481 15.532 1.00 97.81 318 VAL A N 1
ATOM 2475 C CA . VAL A 1 318 ? -6.781 -3.441 14.448 1.00 97.81 318 VAL A CA 1
ATOM 2476 C C . VAL A 1 318 ? -5.395 -3.162 13.891 1.00 97.81 318 VAL A C 1
ATOM 2478 O O . VAL A 1 318 ? -5.108 -2.013 13.567 1.00 97.81 318 VAL A O 1
ATOM 2481 N N . HIS A 1 319 ? -4.541 -4.173 13.805 1.00 98.19 319 HIS A N 1
ATOM 2482 C CA . HIS A 1 319 ? -3.178 -4.066 13.292 1.00 98.19 319 HIS A CA 1
ATOM 2483 C C . HIS A 1 319 ? -3.061 -4.819 11.970 1.00 98.19 319 HIS A C 1
ATOM 2485 O O . HIS A 1 319 ? -3.548 -5.941 11.849 1.00 98.19 319 HIS A O 1
ATOM 2491 N N . LEU A 1 320 ? -2.440 -4.194 10.971 1.00 98.19 320 LEU A N 1
ATOM 2492 C CA . LEU A 1 320 ? -2.172 -4.796 9.670 1.00 98.19 320 LEU A CA 1
ATOM 2493 C C . LEU A 1 320 ? -0.683 -5.099 9.550 1.00 98.19 320 LEU A C 1
ATOM 2495 O O . LEU A 1 320 ? 0.122 -4.175 9.480 1.00 98.19 320 LEU A O 1
ATOM 2499 N N . THR A 1 321 ? -0.308 -6.373 9.459 1.00 98.12 321 THR A N 1
ATOM 2500 C CA . THR A 1 321 ? 1.104 -6.724 9.266 1.00 98.12 321 THR A CA 1
ATOM 2501 C C . THR A 1 321 ? 1.588 -6.295 7.878 1.00 98.12 321 THR A C 1
ATOM 2503 O O . THR A 1 321 ? 0.820 -6.257 6.910 1.00 98.12 321 THR A O 1
ATOM 2506 N N . THR A 1 322 ? 2.888 -6.021 7.736 1.00 97.94 322 THR A N 1
ATOM 2507 C CA . THR A 1 322 ? 3.499 -5.731 6.426 1.00 97.94 322 THR A CA 1
ATOM 2508 C C . THR A 1 322 ? 3.259 -6.862 5.428 1.00 97.94 322 THR A C 1
ATOM 2510 O O . THR A 1 322 ? 2.973 -6.610 4.260 1.00 97.94 322 THR A O 1
ATOM 2513 N N . ALA A 1 323 ? 3.307 -8.118 5.879 1.00 97.69 323 ALA A N 1
ATOM 2514 C CA . ALA A 1 323 ? 3.034 -9.273 5.032 1.00 97.69 323 ALA A CA 1
ATOM 2515 C C . ALA A 1 323 ? 1.599 -9.270 4.476 1.00 97.69 323 ALA A C 1
ATOM 2517 O O . ALA A 1 323 ? 1.402 -9.487 3.277 1.00 97.69 323 ALA A O 1
ATOM 2518 N N . ALA A 1 324 ? 0.603 -8.987 5.320 1.00 97.94 324 ALA A N 1
ATOM 2519 C CA . ALA A 1 324 ? -0.791 -8.893 4.900 1.00 97.94 324 ALA A CA 1
ATOM 2520 C C . ALA A 1 324 ? -1.032 -7.703 3.965 1.00 97.94 324 ALA A C 1
ATOM 2522 O O . ALA A 1 324 ? -1.757 -7.842 2.977 1.00 97.94 324 ALA A O 1
ATOM 2523 N N . TYR A 1 325 ? -0.391 -6.562 4.239 1.00 98.06 325 TYR A N 1
ATOM 2524 C CA . TYR A 1 325 ? -0.410 -5.393 3.362 1.00 98.06 325 TYR A CA 1
ATOM 2525 C C . TYR A 1 325 ? 0.117 -5.738 1.963 1.00 98.06 325 TYR A C 1
ATOM 2527 O O . TYR A 1 325 ? -0.603 -5.570 0.977 1.00 98.06 325 TYR A O 1
ATOM 2535 N N . LEU A 1 326 ? 1.328 -6.303 1.870 1.00 98.06 326 LEU A N 1
ATOM 2536 C CA . LEU A 1 326 ? 1.966 -6.650 0.594 1.00 98.06 326 LEU A CA 1
ATOM 2537 C C . LEU A 1 326 ? 1.124 -7.632 -0.233 1.00 98.06 326 LEU A C 1
ATOM 2539 O O . LEU A 1 326 ? 1.044 -7.516 -1.460 1.00 98.06 326 LEU A O 1
ATOM 2543 N N . ALA A 1 327 ? 0.463 -8.573 0.443 1.00 97.88 327 ALA A N 1
ATOM 2544 C CA . ALA A 1 327 ? -0.390 -9.572 -0.185 1.00 97.88 327 ALA A CA 1
ATOM 2545 C C . ALA A 1 327 ? -1.800 -9.056 -0.531 1.00 97.88 327 ALA A C 1
ATOM 2547 O O . ALA A 1 327 ? -2.473 -9.639 -1.385 1.00 97.88 327 ALA A O 1
ATOM 2548 N N . GLY A 1 328 ? -2.305 -8.025 0.150 1.00 96.94 328 GLY A N 1
ATOM 2549 C CA . GLY A 1 328 ? -3.731 -7.677 0.152 1.00 96.94 328 GLY A CA 1
ATOM 2550 C C . GLY A 1 328 ? -4.084 -6.297 -0.397 1.00 96.94 328 GLY A C 1
ATOM 2551 O O . GLY A 1 328 ? -5.160 -6.144 -0.977 1.00 96.94 328 GLY A O 1
ATOM 2552 N N . ALA A 1 329 ? -3.213 -5.302 -0.234 1.00 96.75 329 ALA A N 1
ATOM 2553 C CA . ALA A 1 329 ? -3.501 -3.922 -0.609 1.00 96.75 329 ALA A CA 1
ATOM 2554 C C . ALA A 1 329 ? -3.579 -3.734 -2.132 1.00 96.75 329 ALA A C 1
ATOM 2556 O O . ALA A 1 329 ? -2.966 -4.470 -2.909 1.00 96.75 329 ALA A O 1
ATOM 2557 N N . THR A 1 330 ? -4.320 -2.710 -2.568 1.00 94.06 330 THR A N 1
ATOM 2558 C CA . THR A 1 330 ? -4.469 -2.290 -3.982 1.00 94.06 330 THR A CA 1
ATOM 2559 C C . THR A 1 330 ? -5.075 -3.340 -4.928 1.00 94.06 330 THR A C 1
ATOM 2561 O O . THR A 1 330 ? -4.906 -3.258 -6.142 1.00 94.06 330 THR A O 1
ATOM 2564 N N . ARG A 1 331 ? -5.810 -4.332 -4.406 1.00 95.88 331 ARG A N 1
ATOM 2565 C CA . ARG A 1 331 ? -6.574 -5.293 -5.217 1.00 95.88 331 ARG A CA 1
ATOM 2566 C C . ARG A 1 331 ? -7.940 -5.606 -4.619 1.00 95.88 331 ARG A C 1
ATOM 2568 O O . ARG A 1 331 ? -8.163 -5.443 -3.422 1.00 95.88 331 ARG A O 1
ATOM 2575 N N . ALA A 1 332 ? -8.834 -6.124 -5.458 1.00 97.50 332 ALA A N 1
ATOM 2576 C CA . ALA A 1 332 ? -10.084 -6.707 -4.996 1.00 97.50 332 ALA A CA 1
ATOM 2577 C C . ALA A 1 332 ? -9.809 -8.020 -4.243 1.00 97.50 332 ALA A C 1
ATOM 2579 O O . ALA A 1 332 ? -9.134 -8.912 -4.758 1.00 97.50 332 ALA A O 1
ATOM 2580 N N . LEU A 1 333 ? -10.363 -8.140 -3.041 1.00 98.31 333 LEU A N 1
ATOM 2581 C CA . LEU A 1 333 ? -10.385 -9.355 -2.234 1.00 98.31 333 LEU A CA 1
ATOM 2582 C C . LEU A 1 333 ? -11.816 -9.897 -2.221 1.00 98.31 333 LEU A C 1
ATOM 2584 O O . LEU A 1 333 ? -12.741 -9.210 -1.784 1.00 98.31 333 LEU A O 1
ATOM 2588 N N . GLU A 1 334 ? -12.018 -11.108 -2.732 1.00 98.31 334 GLU A N 1
ATOM 2589 C CA . GLU A 1 334 ? -13.350 -11.707 -2.840 1.00 98.31 334 GLU A CA 1
ATOM 2590 C C . GLU A 1 334 ? -13.867 -12.144 -1.463 1.00 98.31 334 GLU A C 1
ATOM 2592 O O . GLU A 1 334 ? -13.270 -12.980 -0.787 1.00 98.31 334 GLU A O 1
ATOM 2597 N N . VAL A 1 335 ? -15.000 -11.579 -1.038 1.00 98.44 335 VAL A N 1
ATOM 2598 C CA . VAL A 1 335 ? -15.658 -11.938 0.229 1.00 98.44 335 VAL A CA 1
ATOM 2599 C C . VAL A 1 335 ? -16.620 -13.107 0.022 1.00 98.44 335 VAL A C 1
ATOM 2601 O O . VAL A 1 335 ? -16.736 -13.989 0.879 1.00 98.44 335 VAL A O 1
ATOM 2604 N N . ASN A 1 336 ? -17.312 -13.112 -1.115 1.00 96.25 336 ASN A N 1
ATOM 2605 C CA . ASN A 1 336 ? -18.112 -14.212 -1.649 1.00 96.25 336 ASN A CA 1
ATOM 2606 C C . ASN A 1 336 ? -18.313 -14.001 -3.164 1.00 96.25 336 ASN A C 1
ATOM 2608 O O . ASN A 1 336 ? -17.741 -13.079 -3.737 1.00 96.25 336 ASN A O 1
ATOM 2612 N N . GLU A 1 337 ? -19.160 -14.814 -3.802 1.00 94.44 337 GLU A N 1
ATOM 2613 C CA . GLU A 1 337 ? -19.434 -14.755 -5.251 1.00 94.44 337 GLU A CA 1
ATOM 2614 C C . GLU A 1 337 ? -19.878 -13.368 -5.758 1.00 94.44 337 GLU A C 1
ATOM 2616 O O . GLU A 1 337 ? -19.691 -13.043 -6.930 1.00 94.44 337 GLU A O 1
ATOM 2621 N N . ARG A 1 338 ? -20.464 -12.532 -4.890 1.00 95.69 338 ARG A N 1
ATOM 2622 C CA . ARG A 1 338 ? -20.982 -11.201 -5.240 1.00 95.69 338 ARG A CA 1
ATOM 2623 C C . ARG A 1 338 ? -20.132 -10.065 -4.676 1.00 95.69 338 ARG A C 1
ATOM 2625 O O . ARG A 1 338 ? -19.842 -9.101 -5.385 1.00 95.69 338 ARG A O 1
ATOM 2632 N N . LEU A 1 339 ? -19.771 -10.159 -3.401 1.00 97.88 339 LEU A N 1
ATOM 2633 C CA . LEU A 1 339 ? -19.142 -9.082 -2.642 1.00 97.88 339 LEU A CA 1
ATOM 2634 C C . LEU A 1 339 ? -17.620 -9.163 -2.721 1.00 97.88 339 LEU A C 1
ATOM 2636 O O . LEU A 1 339 ? -17.036 -10.226 -2.511 1.00 97.88 339 LEU A O 1
ATOM 2640 N N . ALA A 1 340 ? -16.984 -8.014 -2.919 1.00 98.62 340 ALA A N 1
ATOM 2641 C CA . ALA A 1 340 ? -15.550 -7.846 -2.734 1.00 98.62 340 ALA A CA 1
ATOM 2642 C C . ALA A 1 340 ? -15.249 -6.768 -1.682 1.00 98.62 340 ALA A C 1
ATOM 2644 O O . ALA A 1 340 ? -16.115 -5.984 -1.291 1.00 98.62 340 ALA A O 1
ATOM 2645 N N . THR A 1 341 ? -14.005 -6.724 -1.227 1.00 98.56 341 THR A N 1
ATOM 2646 C CA . THR A 1 341 ? -13.454 -5.678 -0.362 1.00 98.56 341 THR A CA 1
ATOM 2647 C C . THR A 1 341 ? -12.065 -5.276 -0.856 1.00 98.56 341 THR A C 1
ATOM 2649 O O . THR A 1 341 ? -11.496 -5.939 -1.722 1.00 98.56 341 THR A O 1
ATOM 2652 N N . MET A 1 342 ? -11.513 -4.193 -0.321 1.00 97.62 342 MET A N 1
ATOM 2653 C CA . MET A 1 342 ? -10.132 -3.789 -0.552 1.00 97.62 342 MET A CA 1
ATOM 2654 C C . MET A 1 342 ? -9.553 -3.225 0.745 1.00 97.62 342 MET A C 1
ATOM 2656 O O . MET A 1 342 ? -10.219 -2.478 1.466 1.00 97.62 342 MET A O 1
ATOM 2660 N N . ILE A 1 343 ? -8.301 -3.578 1.033 1.00 97.06 343 ILE A N 1
ATOM 2661 C CA . ILE A 1 343 ? -7.491 -2.874 2.029 1.00 97.06 343 ILE A CA 1
ATOM 2662 C C . ILE A 1 343 ? -7.020 -1.591 1.340 1.00 97.06 343 ILE A C 1
ATOM 2664 O O . ILE A 1 343 ? -6.160 -1.654 0.460 1.00 97.06 343 ILE A O 1
ATOM 2668 N N . ALA A 1 344 ? -7.667 -0.467 1.655 1.00 94.69 344 ALA A N 1
ATOM 2669 C CA . ALA A 1 344 ? -7.480 0.803 0.966 1.00 94.69 344 ALA A CA 1
ATOM 2670 C C . ALA A 1 344 ? -7.104 1.914 1.948 1.00 94.69 344 ALA A C 1
ATOM 2672 O O . ALA A 1 344 ? -7.893 2.240 2.840 1.00 94.69 344 ALA A O 1
ATOM 2673 N N . GLY A 1 345 ? -5.923 2.505 1.755 1.00 90.19 345 GLY A N 1
ATOM 2674 C CA . GLY A 1 345 ? -5.402 3.606 2.565 1.00 90.19 345 GLY A CA 1
ATOM 2675 C C . GLY A 1 345 ? -4.796 3.202 3.910 1.00 90.19 345 GLY A C 1
ATOM 2676 O O . GLY A 1 345 ? -4.714 4.015 4.826 1.00 90.19 345 GLY A O 1
ATOM 2677 N N . TRP A 1 346 ? -4.453 1.925 4.071 1.00 90.62 346 TRP A N 1
ATOM 2678 C CA . TRP A 1 346 ? -3.934 1.377 5.320 1.00 90.62 346 TRP A CA 1
ATOM 2679 C C . TRP A 1 346 ? -2.491 0.936 5.105 1.00 90.62 346 TRP A C 1
ATOM 2681 O O . TRP A 1 346 ? -2.263 -0.018 4.370 1.00 90.62 346 TRP A O 1
ATOM 2691 N N . GLY A 1 347 ? -1.536 1.616 5.743 1.00 91.94 347 GLY A N 1
ATOM 2692 C CA . GLY A 1 347 ? -0.108 1.337 5.574 1.00 91.94 347 GLY A CA 1
ATOM 2693 C C . GLY A 1 347 ? 0.357 0.014 6.206 1.00 91.94 347 GLY A C 1
ATOM 2694 O O . GLY A 1 347 ? -0.326 -0.541 7.073 1.00 91.94 347 GLY A O 1
ATOM 2695 N N . PRO A 1 348 ? 1.527 -0.503 5.802 1.00 95.75 348 PRO A N 1
ATOM 2696 C CA . PRO A 1 348 ? 2.119 -1.684 6.426 1.00 95.75 348 PRO A CA 1
ATOM 2697 C C . PRO A 1 348 ? 2.474 -1.414 7.895 1.00 95.75 348 PRO A C 1
ATOM 2699 O O . PRO A 1 348 ? 2.906 -0.318 8.246 1.00 95.75 348 PRO A O 1
ATOM 2702 N N . ASP A 1 349 ? 2.286 -2.422 8.748 1.00 97.25 349 ASP A N 1
ATOM 2703 C CA . ASP A 1 349 ? 2.485 -2.350 10.208 1.00 97.25 349 ASP A CA 1
ATOM 2704 C C . ASP A 1 349 ? 1.606 -1.316 10.930 1.00 97.25 349 ASP A C 1
ATOM 2706 O O . ASP A 1 349 ? 1.775 -1.036 12.119 1.00 97.25 349 ASP A O 1
ATOM 2710 N N . ALA A 1 350 ? 0.637 -0.725 10.228 1.00 96.06 350 ALA A N 1
ATOM 2711 C CA . ALA A 1 350 ? -0.214 0.279 10.827 1.00 96.06 350 ALA A CA 1
ATOM 2712 C C . ALA A 1 350 ? -1.282 -0.372 11.712 1.00 96.06 350 ALA A C 1
ATOM 2714 O O . ALA A 1 350 ? -2.034 -1.259 11.298 1.00 96.06 350 ALA A O 1
ATOM 2715 N N . THR A 1 351 ? -1.397 0.151 12.925 1.00 96.94 351 THR A N 1
ATOM 2716 C CA . THR A 1 351 ? -2.478 -0.106 13.866 1.00 96.94 351 THR A CA 1
ATOM 2717 C C . THR A 1 351 ? -3.451 1.058 13.855 1.00 96.94 351 THR A C 1
ATOM 2719 O O . THR A 1 351 ? -3.084 2.181 14.197 1.00 96.94 351 THR A O 1
ATOM 2722 N N . VAL A 1 352 ? -4.714 0.800 13.523 1.00 94.94 352 VAL A N 1
ATOM 2723 C CA . VAL A 1 352 ? -5.786 1.789 13.664 1.00 94.94 352 VAL A CA 1
ATOM 2724 C C . VAL A 1 352 ? -6.510 1.568 14.984 1.00 94.94 352 VAL A C 1
ATOM 2726 O O . VAL A 1 352 ? -7.104 0.516 15.232 1.00 94.94 352 VAL A O 1
ATOM 2729 N N . TRP A 1 353 ? -6.483 2.597 15.827 1.00 94.38 353 TRP A N 1
ATOM 2730 C CA . TRP A 1 353 ? -7.130 2.590 17.133 1.00 94.38 353 TRP A CA 1
ATOM 2731 C C . TRP A 1 353 ? -8.618 2.930 17.021 1.00 94.38 353 TRP A C 1
ATOM 2733 O O . TRP A 1 353 ? -8.994 4.015 16.566 1.00 94.38 353 TRP A O 1
ATOM 2743 N N . LEU A 1 354 ? -9.460 2.002 17.482 1.00 94.69 354 LEU A N 1
ATOM 2744 C CA . LEU A 1 354 ? -10.922 2.132 17.556 1.00 94.69 354 LEU A CA 1
ATOM 2745 C C . LEU A 1 354 ? -11.378 2.767 18.877 1.00 94.69 354 LEU A C 1
ATOM 2747 O O . LEU A 1 354 ? -12.531 3.171 19.027 1.00 94.69 354 LEU A O 1
ATOM 2751 N N . THR A 1 355 ? -10.453 2.891 19.824 1.00 90.06 355 THR A N 1
ATOM 2752 C CA . THR A 1 355 ? -10.617 3.562 21.112 1.00 90.06 355 THR A CA 1
ATOM 2753 C C . THR A 1 355 ? -9.648 4.745 21.230 1.00 90.06 355 THR A C 1
ATOM 2755 O O . THR A 1 355 ? -8.713 4.880 20.437 1.00 90.06 355 THR A O 1
ATOM 2758 N N . PRO A 1 356 ? -9.862 5.675 22.177 1.00 88.19 356 PRO A N 1
ATOM 2759 C CA . PRO A 1 356 ? -8.978 6.824 22.328 1.00 88.19 356 PRO A CA 1
ATOM 2760 C C . PRO A 1 356 ? -7.600 6.403 22.847 1.00 88.19 356 PRO A C 1
ATOM 2762 O O . PRO A 1 356 ? -7.496 5.825 23.927 1.00 88.19 356 PRO A O 1
ATOM 2765 N N . VAL A 1 357 ? -6.544 6.810 22.146 1.00 89.12 357 VAL A N 1
ATOM 2766 C CA . VAL A 1 357 ? -5.156 6.687 22.610 1.00 89.12 357 VAL A CA 1
ATOM 2767 C C . VAL A 1 357 ? -4.527 8.045 22.886 1.00 89.12 357 VAL A C 1
ATOM 2769 O O . VAL A 1 357 ? -4.931 9.068 22.330 1.00 89.12 357 VAL A O 1
ATOM 2772 N N . ARG A 1 358 ? -3.538 8.069 23.785 1.00 88.56 358 ARG A N 1
ATOM 2773 C CA . ARG A 1 358 ? -2.826 9.293 24.168 1.00 88.56 358 ARG A CA 1
ATOM 2774 C C . ARG A 1 358 ? -1.457 9.328 23.504 1.00 88.56 358 ARG A C 1
ATOM 2776 O O . ARG A 1 358 ? -0.614 8.484 23.792 1.00 88.56 358 ARG A O 1
ATOM 2783 N N . ALA A 1 359 ? -1.254 10.342 22.671 1.00 91.75 359 ALA A N 1
ATOM 2784 C CA . ALA A 1 359 ? 0.044 10.687 22.111 1.00 91.75 359 ALA A CA 1
ATOM 2785 C C . ALA A 1 359 ? 0.854 11.537 23.106 1.00 91.75 359 ALA A C 1
ATOM 2787 O O . ALA A 1 359 ? 0.306 12.430 23.762 1.00 91.75 359 ALA A O 1
ATOM 2788 N N . GLY A 1 360 ? 2.144 11.232 23.219 1.00 92.25 360 GLY A N 1
ATOM 2789 C CA . GLY A 1 360 ? 3.104 11.879 24.104 1.00 92.25 360 GLY A CA 1
ATOM 2790 C C . GLY A 1 360 ? 3.627 13.215 23.575 1.00 92.25 360 GLY A C 1
ATOM 2791 O O . GLY A 1 360 ? 2.906 14.008 22.963 1.00 92.25 360 GLY A O 1
ATOM 2792 N N . THR A 1 361 ? 4.895 13.497 23.855 1.00 91.69 361 THR A N 1
ATOM 2793 C CA . THR A 1 361 ? 5.579 14.702 23.368 1.00 91.69 361 THR A CA 1
ATOM 2794 C C . THR A 1 361 ? 6.007 14.501 21.909 1.00 91.69 361 THR A C 1
ATOM 2796 O O . THR A 1 361 ? 6.439 13.404 21.567 1.00 91.69 361 THR A O 1
ATOM 2799 N N . PRO A 1 362 ? 5.877 15.518 21.031 1.00 93.12 362 PRO A N 1
ATOM 2800 C CA . PRO A 1 362 ? 6.385 15.421 19.667 1.00 93.12 362 PRO A CA 1
ATOM 2801 C C . PRO A 1 362 ? 7.910 15.344 19.636 1.00 93.12 362 PRO A C 1
ATOM 2803 O O . PRO A 1 362 ? 8.583 16.143 20.285 1.00 93.12 362 PRO A O 1
ATOM 2806 N N . HIS A 1 363 ? 8.417 14.472 18.776 1.00 94.25 363 HIS A N 1
ATOM 2807 C CA . HIS A 1 363 ? 9.782 14.467 18.268 1.00 94.25 363 HIS A CA 1
ATOM 2808 C C . HIS A 1 363 ? 9.741 15.000 16.836 1.00 94.25 363 HIS A C 1
ATOM 2810 O O . HIS A 1 363 ? 8.917 14.544 16.039 1.00 94.25 363 HIS A O 1
ATOM 2816 N N . VAL A 1 364 ? 10.567 16.000 16.528 1.00 93.88 364 VAL A N 1
ATOM 2817 C CA . VAL A 1 364 ? 10.673 16.545 15.169 1.00 93.88 364 VAL A CA 1
ATOM 2818 C C . VAL A 1 364 ? 11.654 15.682 14.393 1.00 93.88 364 VAL A C 1
ATOM 2820 O O . VAL A 1 364 ? 12.739 15.388 14.886 1.00 93.88 364 VAL A O 1
ATOM 2823 N N . TRP A 1 365 ? 11.249 15.277 13.200 1.00 94.06 365 TRP A N 1
ATOM 2824 C CA . TRP A 1 365 ? 12.042 14.460 12.299 1.00 94.06 365 TRP A CA 1
ATOM 2825 C C . TRP A 1 365 ? 12.259 15.218 10.998 1.00 94.06 365 TRP A C 1
ATOM 2827 O O . TRP A 1 365 ? 11.322 15.838 10.491 1.00 94.06 365 TRP A O 1
ATOM 2837 N N . SER A 1 366 ? 13.482 15.148 10.479 1.00 92.44 366 SER A N 1
ATOM 2838 C CA . SER A 1 366 ? 13.842 15.673 9.162 1.00 92.44 366 SER A CA 1
ATOM 2839 C C . SER A 1 366 ? 14.480 14.570 8.326 1.00 92.44 366 SER A C 1
ATOM 2841 O O . SER A 1 366 ? 15.295 13.795 8.844 1.00 92.44 366 SER A O 1
ATOM 2843 N N . PHE A 1 367 ? 14.097 14.504 7.055 1.00 90.06 367 PHE A N 1
ATOM 2844 C CA . PHE A 1 367 ? 14.676 13.591 6.084 1.00 90.06 367 PHE A CA 1
ATOM 2845 C C . PHE A 1 367 ? 15.939 14.210 5.480 1.00 90.06 367 PHE A C 1
ATOM 2847 O O . PHE A 1 367 ? 15.934 15.352 5.021 1.00 90.06 367 PHE A O 1
ATOM 2854 N N . ASP A 1 368 ? 17.042 13.469 5.523 1.00 88.38 368 ASP A N 1
ATOM 2855 C CA . ASP A 1 368 ? 18.295 13.824 4.865 1.00 88.38 368 ASP A CA 1
ATOM 2856 C C . ASP A 1 368 ? 18.357 13.099 3.519 1.00 88.38 368 ASP A C 1
ATOM 2858 O O . ASP A 1 368 ? 18.633 11.901 3.471 1.00 88.38 368 ASP A O 1
ATOM 2862 N N . GLY A 1 369 ? 18.098 13.831 2.433 1.00 83.31 369 GLY A N 1
ATOM 2863 C CA . GLY A 1 369 ? 18.098 13.274 1.080 1.00 83.31 369 GLY A CA 1
ATOM 2864 C C . GLY A 1 369 ? 19.478 12.858 0.557 1.00 83.31 369 GLY A C 1
ATOM 2865 O O . GLY A 1 369 ? 19.542 12.070 -0.381 1.00 83.31 369 GLY A O 1
ATOM 2866 N N . GLU A 1 370 ? 20.585 13.342 1.137 1.00 82.69 370 GLU A N 1
ATOM 2867 C CA . GLU A 1 370 ? 21.926 12.866 0.759 1.00 82.69 370 GLU A CA 1
ATOM 2868 C C . GLU A 1 370 ? 22.253 11.534 1.440 1.00 82.69 370 GLU A C 1
ATOM 2870 O O . GLU A 1 370 ? 22.884 10.662 0.840 1.00 82.69 370 GLU A O 1
ATOM 2875 N N . ALA A 1 371 ? 21.832 11.380 2.697 1.00 81.88 371 ALA A N 1
ATOM 2876 C CA . ALA A 1 371 ? 22.071 10.176 3.486 1.00 81.88 371 ALA A CA 1
ATOM 2877 C C . ALA A 1 371 ? 20.928 9.145 3.423 1.00 81.88 371 ALA A C 1
ATOM 2879 O O . ALA A 1 371 ? 21.060 8.093 4.052 1.00 81.88 371 ALA A O 1
ATOM 2880 N N . ASP A 1 372 ? 19.844 9.457 2.705 1.00 83.56 372 ASP A N 1
ATOM 2881 C CA . ASP A 1 372 ? 18.635 8.639 2.529 1.00 83.56 372 ASP A CA 1
ATOM 2882 C C . ASP A 1 372 ? 18.084 8.112 3.865 1.00 83.56 372 ASP A C 1
ATOM 2884 O O . ASP A 1 372 ? 17.883 6.914 4.069 1.00 83.56 372 ASP A O 1
ATOM 2888 N N . ARG A 1 373 ? 17.953 9.013 4.852 1.00 86.12 373 ARG A N 1
ATOM 2889 C CA . ARG A 1 373 ? 17.554 8.633 6.216 1.00 86.12 373 ARG A CA 1
ATOM 2890 C C . ARG A 1 373 ? 16.875 9.743 7.001 1.00 86.12 373 ARG A C 1
ATOM 2892 O O . ARG A 1 373 ? 17.184 10.926 6.864 1.00 86.12 373 ARG A O 1
ATOM 2899 N N . TRP A 1 374 ? 16.049 9.327 7.952 1.00 89.69 374 TRP A N 1
ATOM 2900 C CA . TRP A 1 374 ? 15.463 10.201 8.959 1.00 89.69 374 TRP A CA 1
ATOM 2901 C C . TRP A 1 374 ? 16.405 10.462 10.132 1.00 89.69 374 TRP A C 1
ATOM 2903 O O . TRP A 1 374 ? 17.112 9.575 10.613 1.00 89.69 374 TRP A O 1
ATOM 2913 N N . SER A 1 375 ? 16.363 11.689 10.646 1.00 90.94 375 SER A N 1
ATOM 2914 C CA . SER A 1 375 ? 17.048 12.068 11.879 1.00 90.94 375 SER A CA 1
ATOM 2915 C C . SER A 1 375 ? 16.164 12.934 12.769 1.00 90.94 375 SER A C 1
ATOM 2917 O O . SER A 1 375 ? 15.356 13.735 12.290 1.00 90.94 375 SER A O 1
ATOM 2919 N N . VAL A 1 376 ? 16.310 12.759 14.083 1.00 89.50 376 VAL A N 1
ATOM 2920 C CA . VAL A 1 376 ? 15.661 13.633 15.063 1.00 89.50 376 VAL A CA 1
ATOM 2921 C C . VAL A 1 376 ? 16.357 14.990 15.023 1.00 89.50 376 VAL A C 1
ATOM 2923 O O . VAL A 1 376 ? 17.580 15.058 15.159 1.00 89.50 376 VAL A O 1
ATOM 2926 N N . SER A 1 377 ? 15.571 16.044 14.809 1.00 79.75 377 SER A N 1
ATOM 2927 C CA . SER A 1 377 ? 16.036 17.438 14.769 1.00 79.75 377 SER A CA 1
ATOM 2928 C C . SER A 1 377 ? 16.205 18.053 16.152 1.00 79.75 377 SER A C 1
ATOM 2930 O O . SER A 1 377 ? 15.421 17.699 17.066 1.00 79.75 377 SER A O 1
#

Mean predicted aligned error: 5.13 Å

pLDDT: mean 91.88, std 9.32, range [40.16, 98.81]

Sequence (377 aa):
MHPELLTAGPRGRRLCLNLATALDDLLSRAVFDRSYDLDPGKGTSVKRLMAFAPGTTQAEMDAARAAEEARPVPTVADVARLLVQVDLPAAGPAPAQITPALAESVSTAMYWQPPHGEDVLAGHRELDDGLARVATWLAPQIPDWWTTPMAPEQWVVAWWGHDPRKRKAPALTKWRKQTLAEEHRAATLRRKNRVEYPKEGWSPTPGLRPADVTASISGTWWSFPDGVATTRAVDGVPAGLDLTEDAGDDQARAFEVRVPTDARVLEIDHPQVWIDLCRAHSLEVTSSRRHDWYRVTGRDGDWVIPDWAAVAESYDAVHLTTAAYLAGATRALEVNERLATMIAGWGPDATVWLTPVRAGTPHVWSFDGEADRWSVS

Solvent-accessible surface area (backbone atoms only — not comparable to full-atom values): 20425 Å² total; per-residue (Å²): 108,67,37,63,42,34,62,65,13,53,34,18,28,31,26,31,49,44,47,53,35,75,70,30,69,68,46,31,51,37,46,57,47,34,12,53,74,59,20,83,39,52,84,69,87,36,79,91,82,85,88,75,64,93,86,68,47,70,68,56,53,51,52,51,49,51,53,56,73,69,49,83,71,50,50,71,66,53,44,21,54,41,49,60,62,54,83,74,62,94,87,40,72,52,68,85,51,49,53,58,22,46,26,54,30,34,30,65,58,52,50,74,35,58,52,50,14,55,46,52,53,50,69,37,73,71,32,46,68,26,40,50,51,42,22,56,49,40,29,85,64,57,62,68,72,34,69,43,75,85,58,79,56,29,26,32,69,30,55,92,84,52,57,75,74,75,56,71,63,38,55,38,72,58,49,54,53,48,51,51,51,44,21,55,49,34,44,51,27,28,74,68,44,43,84,87,75,71,96,69,95,73,83,80,70,85,83,64,37,56,63,47,62,85,38,96,55,80,76,68,50,60,45,72,74,77,57,56,55,26,16,35,58,57,99,84,40,50,44,50,73,59,37,29,57,65,61,74,67,63,50,39,33,38,19,50,33,62,64,65,95,80,61,40,65,45,74,27,66,38,54,64,51,53,36,51,43,28,66,76,32,62,32,72,34,31,53,44,28,37,31,18,46,21,45,41,53,73,52,92,63,47,31,35,32,53,28,59,50,66,48,42,78,77,26,39,26,39,29,30,16,32,48,14,34,23,29,29,26,74,36,77,42,74,59,51,103,66,38,27,28,50,55,25,89,68,46,55,43,27,28,42,30,55,45,73,71,53,51,58,69,75,44,46,34,36,55,37,82,90,76,75,42,78,42,80,108

Radius of gyration: 21.96 Å; Cα contacts (8 Å, |Δi|>4): 712; chains: 1; bounding box: 56×43×61 Å

Organism: NCBI:txid2838746

Foldseek 3Di:
DDLVLLLQFLLSLQLLLQLLLVQDVVLVVLLVQQLLVQFPCNPHVDDDDDDDDPPQDPVNVVVVVVVVVPDDRDDLLRSLVVLQVRDADPVADDPVSNLLSSLVSQQQQALQAAHGSSSVSSPDPSNSVSSSVSSVRHVVVDDPQLQDPADQKKKFKDADPDDVQPDDWFPLVVQLVVLVVLLVVLVVCLVVQHDDDDPDDDDDPPPFGLVDLQGSDGDDQAQDGPFTKIFHDDVNHGSCQSFAHNHGDLKIKMFIWNDDPPFFEAEANALVSQLVQCLVAWDWNLRNNRNSNCNQEVDNATETHGSLVVVVVRGQKYWYRNSRCSNFASYWDDSDPGYTYGNGRATHRMMGGNTDIHTHDIFMWGADPVVRDIDGD